Protein AF-B8M890-F1 (afdb_monomer_lite)

InterPro domains:
  IPR007010 Poly(A) polymerase, RNA-binding domain [PF04926] (196-373)
  IPR007012 Poly(A) polymerase, central domain [PF04928] (134-179)
  IPR011068 Nucleotidyltransferase, class I-like, C-terminal [SSF55003] (195-365)
  IPR043519 Nucleotidyltransferase superfamily [G3DSA:3.30.460.10] (15-64)
  IPR043519 Nucleotidyltransferase superfamily [SSF81301] (6-125)
  IPR048840 Poly(A) polymerase, nucleotidyltransferase domain [PF20750] (63-129)

Radius of gyration: 32.46 Å; chains: 1; bounding box: 80×100×97 Å

Sequence (420 aa):
MAAQSTRQFGVTPPISTLQLIQRVVIEFVKTVGRRKGLSPAALEAAGGKIFTYGSYRLGVYGPVPDAFVPIIKLEFSGISLDLIFARLILPSIPLNLDLKNNGYLRGLDDKEVRSLNGTRVTDQILELVAQQKTFRLALRAIKLWAQRRAIYSNIVGFPGGVAWAMLVARVCQLGDIVEKIFAKQLTWNDLFTRHTFFSRDYKYYLQITASSKTKEADSVWSGLVESKLRHLVGVERIHVVKDDAEAEQVKNGSTKYQAQGTKTETTDETKDPAHTAAAETGAEDAQVPDPATNGAVDSRTIYTTTYYIGLELEPLEPGASRSLDIPTDADVFESTCTSWRGFQEGINDLSITHVRSFDLPDDAFEPGETRPVRPKKKVAKPATAAAPQKRSIDAVDGTMHPEAKRQVSSNGFTHAATPA

Organism: Talaromyces stipitatus (strain ATCC 10500 / CBS 375.48 / QM 6759 / NRRL 1006) (NCBI:txid441959)

Secondary structure (DSSP, 8-state):
--------------HHHHHHHHHHHHHHHHHHHHHTT--HHHHHH-B------HHHHTT--------SS-EEEEEETTEEEEEE----S-S-B-TT--S--GGGGTT--HHHHHHHHHHHHHHHHHHS-S-HHHHHHHHHHHHHHHHHTT---GGGTS--HHHHHHHHHHHHHHHHHHHHHHTTSS-HHHHTPPP-IIIII-SEEEEEEEEESSHHHHHHHHHHHHHHHTSPPPEEEEEE-SSHHHHHHHHTT--TTBPTTPPPEEHHHH--HHHHHHHHHTTSSPPPPPGGGSS---TTEEEEEEEEEEE----SSTT-------HHHHHHHHHHHHTSTT--BTTEEEEEEEEEGGGS-GGGS-TTPPPPPPPPP--PPPPPPPP-PPP-----------------------------

Structure (mmCIF, N/CA/C/O backbone):
data_AF-B8M890-F1
#
_entry.id   AF-B8M890-F1
#
loop_
_atom_site.group_PDB
_atom_site.id
_atom_site.type_symbol
_atom_site.label_atom_id
_atom_site.label_alt_id
_atom_site.label_comp_id
_atom_site.label_asym_id
_atom_site.label_entity_id
_atom_site.label_seq_id
_atom_site.pdbx_PDB_ins_code
_atom_site.Cartn_x
_atom_site.Cartn_y
_atom_site.Cartn_z
_atom_site.occupancy
_atom_site.B_iso_or_equiv
_atom_site.auth_seq_id
_atom_site.auth_comp_id
_atom_site.auth_asym_id
_atom_site.auth_atom_id
_atom_site.pdbx_PDB_model_num
ATOM 1 N N . MET A 1 1 ? 6.159 23.944 -54.319 1.00 32.81 1 MET A N 1
ATOM 2 C CA . MET A 1 1 ? 5.209 22.892 -53.899 1.00 32.81 1 MET A CA 1
ATOM 3 C C . MET A 1 1 ? 5.884 22.048 -52.832 1.00 32.81 1 MET A C 1
ATOM 5 O O . MET A 1 1 ? 6.702 21.203 -53.164 1.00 32.81 1 MET A O 1
ATOM 9 N N . ALA A 1 2 ? 5.639 22.355 -51.558 1.00 28.41 2 ALA A N 1
ATOM 10 C CA . ALA A 1 2 ? 6.165 21.583 -50.438 1.00 28.41 2 ALA A CA 1
ATOM 11 C C . ALA A 1 2 ? 5.186 20.442 -50.136 1.00 28.41 2 ALA A C 1
ATOM 13 O O . ALA A 1 2 ? 4.022 20.698 -49.829 1.00 28.41 2 ALA A O 1
ATOM 14 N N . ALA A 1 3 ? 5.642 19.198 -50.266 1.00 27.75 3 ALA A N 1
ATOM 15 C CA . ALA A 1 3 ? 4.874 18.029 -49.867 1.00 27.75 3 ALA A CA 1
ATOM 16 C C . ALA A 1 3 ? 4.739 18.024 -48.336 1.00 27.75 3 ALA A C 1
ATOM 18 O O . ALA A 1 3 ? 5.725 17.892 -47.611 1.00 27.75 3 ALA A O 1
ATOM 19 N N . GLN A 1 4 ? 3.513 18.204 -47.845 1.00 29.44 4 GLN A N 1
ATOM 20 C CA . GLN A 1 4 ? 3.168 17.985 -46.445 1.00 29.44 4 GLN A CA 1
ATOM 21 C C . GLN A 1 4 ? 3.338 16.494 -46.132 1.00 29.44 4 GLN A C 1
ATOM 23 O O . GLN A 1 4 ? 2.520 15.667 -46.528 1.00 29.44 4 GLN A O 1
ATOM 28 N N . SER A 1 5 ? 4.417 16.155 -45.425 1.00 28.02 5 SER A N 1
ATOM 29 C CA . SER A 1 5 ? 4.601 14.836 -44.821 1.00 28.02 5 SER A CA 1
ATOM 30 C C . SER A 1 5 ? 3.532 14.641 -43.747 1.00 28.02 5 SER A C 1
ATOM 32 O O . SER A 1 5 ? 3.533 15.301 -42.704 1.00 28.02 5 SER A O 1
ATOM 34 N N . THR A 1 6 ? 2.564 13.778 -44.040 1.00 31.77 6 THR A N 1
ATOM 35 C CA . THR A 1 6 ? 1.495 13.390 -43.125 1.00 31.77 6 THR A CA 1
ATOM 36 C C . THR A 1 6 ? 2.120 12.632 -41.953 1.00 31.77 6 THR A C 1
ATOM 38 O O . THR A 1 6 ? 2.561 11.494 -42.101 1.00 31.77 6 THR A O 1
ATOM 41 N N . ARG A 1 7 ? 2.195 13.266 -40.776 1.00 32.66 7 ARG A N 1
ATOM 42 C CA . ARG A 1 7 ? 2.678 12.630 -39.543 1.00 32.66 7 ARG A CA 1
ATOM 43 C C . ARG A 1 7 ? 1.732 11.485 -39.151 1.00 32.66 7 ARG A C 1
ATOM 45 O O . ARG A 1 7 ? 0.639 11.735 -38.646 1.00 32.66 7 ARG A O 1
ATOM 52 N N . GLN A 1 8 ? 2.143 10.234 -39.363 1.00 31.81 8 GLN A N 1
ATOM 53 C CA . GLN A 1 8 ? 1.473 9.065 -38.783 1.00 31.81 8 GLN A CA 1
ATOM 54 C C . GLN A 1 8 ? 1.840 8.951 -37.298 1.00 31.81 8 GLN A C 1
ATOM 56 O O . GLN A 1 8 ? 2.809 8.300 -36.921 1.00 31.81 8 GLN A O 1
ATOM 61 N N . PHE A 1 9 ? 1.057 9.600 -36.440 1.00 34.47 9 PHE A N 1
ATOM 62 C CA . PHE A 1 9 ? 1.105 9.381 -34.997 1.00 34.47 9 PHE A CA 1
ATOM 63 C C . PHE A 1 9 ? 0.244 8.167 -34.628 1.00 34.47 9 PHE A C 1
ATOM 65 O O . PHE A 1 9 ? -0.943 8.143 -34.947 1.00 34.47 9 PHE A O 1
ATOM 72 N N . GLY A 1 10 ? 0.819 7.177 -33.932 1.00 42.03 10 GLY A N 1
ATOM 73 C CA . GLY A 1 10 ? 0.055 6.060 -33.350 1.00 42.03 10 GLY A CA 1
ATOM 74 C C . GLY A 1 10 ? 0.575 4.642 -33.605 1.00 42.03 10 GLY A C 1
ATOM 75 O O . GLY A 1 10 ? -0.170 3.690 -33.386 1.00 42.03 10 GLY A O 1
ATOM 76 N N . VAL A 1 11 ? 1.819 4.459 -34.050 1.00 47.53 11 VAL A N 1
ATOM 77 C CA . VAL A 1 11 ? 2.371 3.119 -34.306 1.00 47.53 11 VAL A CA 1
ATOM 78 C C . VAL A 1 11 ? 3.007 2.559 -33.028 1.00 47.53 11 VAL A C 1
ATOM 80 O O . VAL A 1 11 ? 3.835 3.217 -32.400 1.00 47.53 11 VAL A O 1
ATOM 83 N N . THR A 1 12 ? 2.623 1.341 -32.630 1.00 50.75 12 THR A N 1
ATOM 84 C CA . THR A 1 12 ? 3.349 0.531 -31.632 1.00 50.75 12 THR A CA 1
ATOM 85 C C . THR A 1 12 ? 4.851 0.579 -31.945 1.00 50.75 12 THR A C 1
ATOM 87 O O . THR A 1 12 ? 5.192 0.322 -33.100 1.00 50.75 12 THR A O 1
ATOM 90 N N . PRO A 1 13 ? 5.761 0.841 -30.984 1.00 55.88 13 PRO A N 1
ATOM 91 C CA . PRO A 1 13 ? 7.183 0.670 -31.221 1.00 55.88 13 PRO A CA 1
ATOM 92 C C . PRO A 1 13 ? 7.396 -0.743 -31.760 1.00 55.88 13 PRO A C 1
ATOM 94 O O . PRO A 1 13 ? 6.976 -1.702 -31.096 1.00 55.88 13 PRO A O 1
ATOM 97 N N . PRO A 1 14 ? 7.966 -0.900 -32.964 1.00 63.16 14 PRO A N 1
ATOM 98 C CA . PRO A 1 14 ? 8.241 -2.222 -33.479 1.00 63.16 14 PRO A CA 1
ATOM 99 C C . PRO A 1 14 ? 9.200 -2.918 -32.509 1.00 63.16 14 PRO A C 1
ATOM 101 O O . PRO A 1 14 ? 10.034 -2.275 -31.868 1.00 63.16 14 PRO A O 1
ATOM 104 N N . ILE A 1 15 ? 9.073 -4.240 -32.381 1.00 64.44 15 ILE A N 1
ATOM 105 C CA . ILE A 1 15 ? 9.916 -5.066 -31.496 1.00 64.44 15 ILE A CA 1
ATOM 106 C C . ILE A 1 15 ? 11.411 -4.745 -31.702 1.00 64.44 15 ILE A C 1
ATOM 108 O O . ILE A 1 15 ? 12.184 -4.729 -30.744 1.00 64.44 15 ILE A O 1
ATOM 112 N N . SER A 1 16 ? 11.794 -4.381 -32.930 1.00 75.25 16 SER A N 1
ATOM 113 C CA . SER A 1 16 ? 13.135 -3.931 -33.306 1.00 75.25 16 SER A CA 1
ATOM 114 C C . SER A 1 16 ? 13.633 -2.699 -32.535 1.00 75.25 16 SER A C 1
ATOM 116 O O . SER A 1 16 ? 14.810 -2.651 -32.177 1.00 75.25 16 SER A O 1
ATOM 118 N N . THR A 1 17 ? 12.768 -1.729 -32.225 1.00 77.69 17 THR A N 1
ATOM 119 C CA . THR A 1 17 ? 13.128 -0.521 -31.465 1.00 77.69 17 THR A CA 1
ATOM 120 C C . THR A 1 17 ? 13.475 -0.865 -30.020 1.00 77.69 17 THR A C 1
ATOM 122 O O . THR A 1 17 ? 14.528 -0.464 -29.530 1.00 77.69 17 THR A O 1
ATOM 125 N N . LEU A 1 18 ? 12.646 -1.668 -29.344 1.00 81.62 18 LEU A N 1
ATOM 126 C CA . LEU A 1 18 ? 12.923 -2.094 -27.966 1.00 81.62 18 LEU A CA 1
ATOM 127 C C . LEU A 1 18 ? 14.171 -2.980 -27.882 1.00 81.62 18 LEU A C 1
ATOM 129 O O . LEU A 1 18 ? 14.983 -2.815 -26.975 1.00 81.62 18 LEU A O 1
ATOM 133 N N . GLN A 1 19 ? 14.375 -3.871 -28.855 1.00 85.19 19 GLN A N 1
ATOM 134 C CA . GLN A 1 19 ? 15.592 -4.683 -28.949 1.00 85.19 19 GLN A CA 1
ATOM 135 C C . GLN A 1 19 ? 16.851 -3.831 -29.143 1.00 85.19 19 GLN A C 1
ATOM 137 O O . GLN A 1 19 ? 17.916 -4.157 -28.615 1.00 85.19 19 GLN A O 1
ATOM 142 N N . LEU A 1 20 ? 16.764 -2.741 -29.907 1.00 87.44 20 LEU A N 1
ATOM 143 C CA . LEU A 1 20 ? 17.882 -1.819 -30.070 1.00 87.44 20 LEU A CA 1
ATOM 144 C C . LEU A 1 20 ? 18.176 -1.061 -28.773 1.00 87.44 20 LEU A C 1
ATOM 146 O O . LEU A 1 20 ? 19.328 -1.031 -28.352 1.00 87.44 20 LEU A O 1
ATOM 150 N N . ILE A 1 21 ? 17.153 -0.527 -28.102 1.00 87.19 21 ILE A N 1
ATOM 151 C CA . ILE A 1 21 ? 17.324 0.175 -26.821 1.00 87.19 21 ILE A CA 1
ATOM 152 C C . ILE A 1 21 ? 17.915 -0.768 -25.767 1.00 87.19 21 ILE A C 1
ATOM 154 O O . ILE A 1 21 ? 18.843 -0.389 -25.060 1.00 87.19 21 ILE A O 1
ATOM 158 N N . GLN A 1 22 ? 17.461 -2.022 -25.705 1.00 91.31 22 GLN A N 1
ATOM 159 C CA . GLN A 1 22 ? 18.028 -3.033 -24.810 1.00 91.31 22 GLN A CA 1
ATOM 160 C C . GLN A 1 22 ? 19.529 -3.257 -25.062 1.00 91.31 22 GLN A C 1
ATOM 162 O O . GLN A 1 22 ? 20.299 -3.369 -24.108 1.00 91.31 22 GLN A O 1
ATOM 167 N N . ARG A 1 23 ? 19.969 -3.284 -26.327 1.00 89.94 23 ARG A N 1
ATOM 168 C CA . ARG A 1 23 ? 21.401 -3.371 -26.671 1.00 89.94 23 ARG A CA 1
ATOM 169 C C . ARG A 1 23 ? 22.168 -2.121 -26.243 1.00 89.94 23 ARG A C 1
ATOM 171 O O . ARG A 1 23 ? 23.240 -2.244 -25.662 1.00 89.94 23 ARG A O 1
ATOM 178 N N . VAL A 1 24 ? 21.599 -0.937 -26.474 1.00 90.75 24 VAL A N 1
ATOM 179 C CA . VAL A 1 24 ? 22.189 0.341 -26.044 1.00 90.75 24 VAL A CA 1
ATOM 180 C C . VAL A 1 24 ? 22.359 0.388 -24.525 1.00 90.75 24 VAL A C 1
ATOM 182 O O . VAL A 1 24 ? 23.398 0.830 -24.049 1.00 90.75 24 VAL A O 1
ATOM 185 N N . VAL A 1 25 ? 21.388 -0.113 -23.757 1.00 90.81 25 VAL A N 1
ATOM 186 C CA . VAL A 1 25 ? 21.470 -0.168 -22.289 1.00 90.81 25 VAL A CA 1
ATOM 187 C C . VAL A 1 25 ? 22.591 -1.092 -21.815 1.00 90.81 25 VAL A C 1
ATOM 189 O O . VAL A 1 25 ? 23.349 -0.707 -20.927 1.00 90.81 25 VAL A O 1
ATOM 192 N N . ILE A 1 26 ? 22.749 -2.271 -22.421 1.00 91.81 26 ILE A N 1
ATOM 193 C CA . ILE A 1 26 ? 23.853 -3.185 -22.082 1.00 91.81 26 ILE A CA 1
ATOM 194 C C . ILE A 1 26 ? 25.205 -2.523 -22.382 1.00 91.81 26 ILE A C 1
ATOM 196 O O . ILE A 1 26 ? 26.097 -2.517 -21.533 1.00 91.81 26 ILE A O 1
ATOM 200 N N . GLU A 1 27 ? 25.355 -1.899 -23.554 1.00 92.81 27 GLU A N 1
ATOM 201 C CA . GLU A 1 27 ? 26.593 -1.190 -23.904 1.00 92.81 27 GLU A CA 1
ATOM 202 C C . GLU A 1 27 ? 26.856 0.034 -23.024 1.00 92.81 27 GLU A C 1
ATOM 204 O O . GLU A 1 27 ? 28.009 0.329 -22.699 1.00 92.81 27 GLU A O 1
ATOM 209 N N . PHE A 1 28 ? 25.808 0.729 -22.582 1.00 91.44 28 PHE A N 1
ATOM 210 C CA . PHE A 1 28 ? 25.916 1.802 -21.600 1.00 91.44 28 PHE A CA 1
ATOM 211 C C . PHE A 1 28 ? 26.490 1.280 -20.276 1.00 91.44 28 PHE A C 1
ATOM 213 O O . PHE A 1 28 ? 27.480 1.832 -19.790 1.00 91.44 28 PHE A O 1
ATOM 220 N N . VAL A 1 29 ? 25.942 0.185 -19.733 1.00 92.00 29 VAL A N 1
ATOM 221 C CA . VAL A 1 29 ? 26.437 -0.443 -18.495 1.00 92.00 29 VAL A CA 1
ATOM 222 C C . VAL A 1 29 ? 27.898 -0.869 -18.652 1.00 92.00 29 VAL A C 1
ATOM 224 O O . VAL A 1 29 ? 28.730 -0.517 -17.813 1.00 92.00 29 VAL A O 1
ATOM 227 N N . LYS A 1 30 ? 28.247 -1.538 -19.761 1.00 92.31 30 LYS A N 1
ATOM 228 C CA . LYS A 1 30 ? 29.634 -1.928 -20.063 1.00 92.31 30 LYS A CA 1
ATOM 229 C C . LYS A 1 30 ? 30.563 -0.716 -20.160 1.00 92.31 30 LYS A C 1
ATOM 231 O O . LYS A 1 30 ? 31.662 -0.729 -19.613 1.00 92.31 30 LYS A O 1
ATOM 236 N N . THR A 1 31 ? 30.134 0.356 -20.819 1.00 93.69 31 THR A N 1
ATOM 237 C CA . THR A 1 31 ? 30.939 1.575 -20.990 1.00 93.69 31 THR A CA 1
ATOM 238 C C . THR A 1 31 ? 31.198 2.279 -19.660 1.00 93.69 31 THR A C 1
ATOM 240 O O . THR A 1 31 ? 32.336 2.663 -19.382 1.00 93.69 31 THR A O 1
ATOM 243 N N . VAL A 1 32 ? 30.175 2.415 -18.812 1.00 92.06 32 VAL A N 1
ATOM 244 C CA . VAL A 1 32 ? 30.334 2.961 -17.455 1.00 92.06 32 VAL A CA 1
ATOM 245 C C . VAL A 1 32 ? 31.236 2.057 -16.619 1.00 92.06 32 VAL A C 1
ATOM 247 O O . VAL A 1 32 ? 32.115 2.556 -15.918 1.00 92.06 32 VAL A O 1
ATOM 250 N N . GLY A 1 33 ? 31.075 0.736 -16.727 1.00 91.00 33 GLY A N 1
ATOM 251 C CA . GLY A 1 33 ? 31.899 -0.214 -15.992 1.00 91.00 33 GLY A CA 1
ATOM 252 C C . GLY A 1 33 ? 33.378 -0.153 -16.376 1.00 91.00 33 GLY A C 1
ATOM 253 O O . GLY A 1 33 ? 34.236 -0.143 -15.496 1.00 91.00 33 GLY A O 1
ATOM 254 N N . ARG A 1 34 ? 33.690 -0.009 -17.674 1.00 94.12 34 ARG A N 1
ATOM 255 C CA . ARG A 1 34 ? 35.070 0.195 -18.155 1.00 94.12 34 ARG A CA 1
ATOM 256 C C . ARG A 1 34 ? 35.691 1.444 -17.534 1.00 94.12 34 ARG A C 1
ATOM 258 O O . ARG A 1 34 ? 36.814 1.394 -17.050 1.00 94.12 34 ARG A O 1
ATOM 265 N N . ARG A 1 35 ? 34.943 2.554 -17.490 1.00 94.44 35 ARG A N 1
ATOM 266 C CA . ARG A 1 35 ? 35.404 3.815 -16.874 1.00 94.44 35 ARG A CA 1
ATOM 267 C C . ARG A 1 35 ? 35.642 3.693 -15.371 1.00 94.44 35 ARG A C 1
ATOM 269 O O . ARG A 1 35 ? 36.487 4.398 -14.837 1.00 94.44 35 ARG A O 1
ATOM 276 N N . LYS A 1 36 ? 34.908 2.805 -14.700 1.00 92.44 36 LYS A N 1
ATOM 277 C CA . LYS A 1 36 ? 35.080 2.492 -13.276 1.00 92.44 36 LYS A CA 1
ATOM 278 C C . LYS A 1 36 ? 36.149 1.422 -13.006 1.00 92.44 36 LYS A C 1
ATOM 280 O O . LYS A 1 36 ? 36.327 1.045 -11.855 1.00 92.44 36 LYS A O 1
ATOM 285 N N . GLY A 1 37 ? 36.844 0.932 -14.036 1.00 93.00 37 GLY A N 1
ATOM 286 C CA . GLY A 1 37 ? 37.922 -0.047 -13.887 1.00 93.00 37 GLY A CA 1
ATOM 287 C C . GLY A 1 37 ? 37.455 -1.472 -13.572 1.00 93.00 37 GLY A C 1
ATOM 288 O O . GLY A 1 37 ? 38.222 -2.240 -12.998 1.00 93.00 37 GLY A O 1
ATOM 289 N N . LEU A 1 38 ? 36.214 -1.845 -13.916 1.00 91.69 38 LEU A N 1
ATOM 290 C CA . LEU A 1 38 ? 35.752 -3.226 -13.735 1.00 91.69 38 LEU A CA 1
ATOM 291 C C . LEU A 1 38 ? 36.510 -4.201 -14.650 1.00 91.69 38 LEU A C 1
ATOM 293 O O . LEU A 1 38 ? 36.873 -3.869 -15.780 1.00 91.69 38 LEU A O 1
ATOM 297 N N . SER A 1 39 ? 36.710 -5.429 -14.162 1.00 93.62 39 SER A N 1
ATOM 298 C CA . SER A 1 39 ? 37.377 -6.492 -14.917 1.00 93.62 39 SER A CA 1
ATOM 299 C C . SER A 1 39 ? 36.552 -6.930 -16.139 1.00 93.62 39 SER A C 1
ATOM 301 O O . SER A 1 39 ? 35.323 -6.825 -16.118 1.00 93.62 39 SER A O 1
ATOM 303 N N . PRO A 1 40 ? 37.181 -7.495 -17.189 1.00 92.12 40 PRO A N 1
ATOM 304 C CA . PRO A 1 40 ? 36.459 -8.012 -18.355 1.00 92.12 40 PRO A CA 1
ATOM 305 C C . PRO A 1 40 ? 35.357 -9.017 -17.995 1.00 92.12 40 PRO A C 1
ATOM 307 O O . PRO A 1 40 ? 34.254 -8.935 -18.526 1.00 92.12 40 PRO A O 1
ATOM 310 N N . ALA A 1 41 ? 35.615 -9.908 -17.032 1.00 91.12 41 ALA A N 1
ATOM 311 C CA . ALA A 1 41 ? 34.621 -10.867 -16.552 1.00 91.12 41 ALA A CA 1
ATOM 312 C C . ALA A 1 41 ? 33.415 -10.175 -15.894 1.00 91.12 41 ALA A C 1
ATOM 314 O O . ALA A 1 41 ? 32.271 -10.541 -16.157 1.00 91.12 41 ALA A O 1
ATOM 315 N N . ALA A 1 42 ? 33.656 -9.138 -15.085 1.00 88.00 42 ALA A N 1
ATOM 316 C CA . ALA A 1 42 ? 32.583 -8.368 -14.465 1.00 88.00 42 ALA A CA 1
ATOM 317 C C . ALA A 1 42 ? 31.780 -7.559 -15.497 1.00 88.00 42 ALA A C 1
ATOM 319 O O . ALA A 1 42 ? 30.572 -7.423 -15.350 1.00 88.00 42 ALA A O 1
ATOM 320 N N . LEU A 1 43 ? 32.417 -7.062 -16.563 1.00 90.19 43 LEU A N 1
ATOM 321 C CA . LEU A 1 43 ? 31.736 -6.353 -17.653 1.00 90.19 43 LEU A CA 1
ATOM 322 C C . LEU A 1 43 ? 30.819 -7.263 -18.471 1.00 90.19 43 LEU A C 1
ATOM 324 O O . LEU A 1 43 ? 29.723 -6.845 -18.841 1.00 90.19 43 LEU A O 1
ATOM 328 N N . GLU A 1 44 ? 31.244 -8.497 -18.737 1.00 88.50 44 GLU A N 1
ATOM 329 C CA . GLU A 1 44 ? 30.393 -9.483 -19.408 1.00 88.50 44 GLU A CA 1
ATOM 330 C C . GLU A 1 44 ? 29.233 -9.941 -18.516 1.00 88.50 44 GLU A C 1
ATOM 332 O O . GLU A 1 44 ? 28.130 -10.164 -19.012 1.00 88.50 44 GLU A O 1
ATOM 337 N N . ALA A 1 45 ? 29.441 -9.995 -17.197 1.00 87.38 45 ALA A N 1
ATOM 338 C CA . ALA A 1 45 ? 28.403 -10.362 -16.237 1.00 87.38 45 ALA A CA 1
ATOM 339 C C . ALA A 1 45 ? 27.455 -9.207 -15.851 1.00 87.38 45 ALA A C 1
ATOM 341 O O . ALA A 1 45 ? 26.342 -9.475 -15.412 1.00 87.38 45 ALA A O 1
ATOM 342 N N . ALA A 1 46 ? 27.855 -7.937 -15.999 1.00 85.88 46 ALA A N 1
ATOM 343 C CA . ALA A 1 46 ? 27.120 -6.779 -15.469 1.00 85.88 46 ALA A CA 1
ATOM 344 C C . ALA A 1 46 ? 25.667 -6.682 -15.976 1.00 85.88 46 ALA A C 1
ATOM 346 O O . ALA A 1 46 ? 24.767 -6.298 -15.223 1.00 85.88 46 ALA A O 1
ATOM 347 N N . GLY A 1 47 ? 25.435 -7.069 -17.236 1.00 90.56 47 GLY A N 1
ATOM 348 C CA . GLY A 1 47 ? 24.107 -7.158 -17.837 1.00 90.56 47 GLY A CA 1
ATOM 349 C C . GLY A 1 47 ? 23.419 -5.803 -18.026 1.00 90.56 47 GLY A C 1
ATOM 350 O O . GLY A 1 47 ? 24.027 -4.836 -18.482 1.00 90.56 47 GLY A O 1
ATOM 351 N N . GLY A 1 48 ? 22.122 -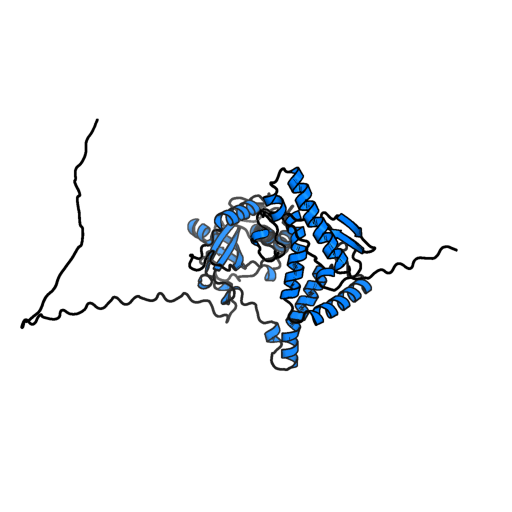5.755 -17.722 1.00 89.12 48 GLY A N 1
ATOM 352 C CA . GLY A 1 48 ? 21.266 -4.578 -17.895 1.00 89.12 48 GLY A CA 1
ATOM 353 C C . GLY A 1 48 ? 19.959 -4.928 -18.597 1.00 89.12 48 GLY A C 1
ATOM 354 O O . GLY A 1 48 ? 19.933 -5.743 -19.521 1.00 89.12 48 GLY A O 1
ATOM 355 N N . LYS A 1 49 ? 18.852 -4.318 -18.171 1.00 91.44 49 LYS A N 1
ATOM 356 C CA . LYS A 1 49 ? 17.517 -4.668 -18.663 1.00 91.44 49 LYS A CA 1
ATOM 357 C C . LYS A 1 49 ? 16.617 -3.449 -18.792 1.00 91.44 49 LYS A C 1
ATOM 359 O O . LYS A 1 49 ? 16.609 -2.593 -17.912 1.00 91.44 49 LYS A O 1
ATOM 364 N N . ILE A 1 50 ? 15.836 -3.410 -19.870 1.00 89.88 50 ILE A N 1
ATOM 365 C CA . ILE A 1 50 ? 14.733 -2.463 -20.019 1.00 89.88 50 ILE A CA 1
ATOM 366 C C . ILE A 1 50 ? 13.432 -3.088 -19.536 1.00 89.88 50 ILE A C 1
ATOM 368 O O . ILE A 1 50 ? 13.118 -4.243 -19.830 1.00 89.88 50 ILE A O 1
ATOM 372 N N . PHE A 1 51 ? 12.651 -2.285 -18.829 1.00 86.12 51 PHE A N 1
ATOM 373 C CA . PHE A 1 51 ? 11.276 -2.598 -18.487 1.00 86.12 51 PHE A CA 1
ATOM 374 C C . PHE A 1 51 ? 10.372 -1.555 -19.123 1.00 86.12 51 PHE A C 1
ATOM 376 O O . PHE A 1 51 ? 10.727 -0.383 -19.233 1.00 86.12 51 PHE A O 1
ATOM 383 N N . THR A 1 52 ? 9.202 -1.997 -19.566 1.00 84.31 52 THR A N 1
ATOM 384 C CA 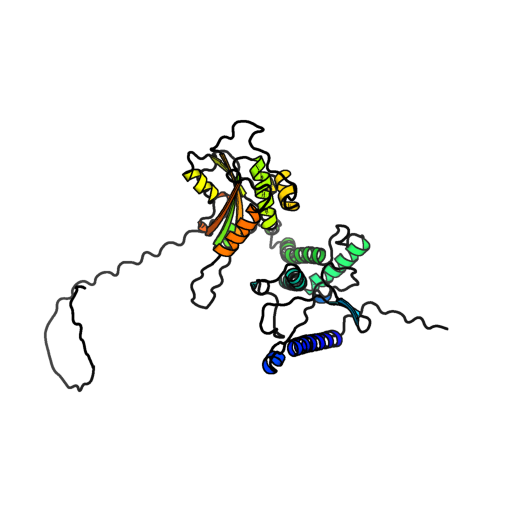. THR A 1 52 ? 8.155 -1.089 -20.025 1.00 84.31 52 THR A CA 1
ATOM 385 C C . THR A 1 52 ? 7.057 -1.053 -18.983 1.00 84.31 52 THR A C 1
ATOM 387 O O . THR A 1 52 ? 6.786 -2.059 -18.332 1.00 84.31 52 THR A O 1
ATOM 390 N N . TYR A 1 53 ? 6.408 0.095 -18.838 1.00 79.69 53 TYR A N 1
ATOM 391 C CA . TYR A 1 53 ? 5.359 0.295 -17.848 1.00 79.69 53 TYR A CA 1
ATOM 392 C C . TYR A 1 53 ? 4.208 1.125 -18.418 1.00 79.69 53 TYR A C 1
ATOM 394 O O . TYR A 1 53 ? 4.224 1.536 -19.584 1.00 79.69 53 TYR A O 1
ATOM 402 N N . GLY A 1 54 ? 3.171 1.330 -17.605 1.00 75.88 54 GLY A N 1
ATOM 403 C CA . GLY A 1 54 ? 2.062 2.212 -17.937 1.00 75.88 54 GLY A CA 1
ATOM 404 C C . GLY A 1 54 ? 1.275 1.751 -19.164 1.00 75.88 54 GLY A C 1
ATOM 405 O O . GLY A 1 54 ? 1.107 0.559 -19.418 1.00 75.88 54 GLY A O 1
ATOM 406 N N . SER A 1 55 ? 0.761 2.708 -19.938 1.00 67.69 55 SER A N 1
ATOM 407 C CA . SER A 1 55 ? -0.170 2.451 -21.045 1.00 67.69 55 SER A CA 1
ATOM 408 C C . SER A 1 55 ? 0.393 1.519 -22.120 1.00 67.69 55 SER A C 1
ATOM 410 O O . SER A 1 55 ? -0.359 0.720 -22.677 1.00 67.69 55 SER A O 1
ATOM 412 N N . TYR A 1 56 ? 1.700 1.588 -22.386 1.00 75.25 56 TYR A N 1
ATOM 413 C CA . TYR A 1 56 ? 2.362 0.718 -23.349 1.00 75.25 56 TYR A CA 1
ATOM 414 C C . TYR A 1 56 ? 2.387 -0.735 -22.866 1.00 75.25 56 TYR A C 1
ATOM 416 O O . TYR A 1 56 ? 1.904 -1.623 -23.567 1.00 75.25 56 TYR A O 1
ATOM 424 N N . ARG A 1 57 ? 2.850 -0.965 -21.633 1.00 77.06 57 ARG A N 1
ATOM 425 C CA . ARG A 1 57 ? 2.898 -2.298 -21.014 1.00 77.06 57 ARG A CA 1
ATOM 426 C C . ARG A 1 57 ? 1.508 -2.896 -20.792 1.00 77.06 57 ARG A C 1
ATOM 428 O O . ARG A 1 57 ? 1.308 -4.085 -21.015 1.00 77.06 57 ARG A O 1
ATOM 435 N N . LEU A 1 58 ? 0.529 -2.065 -20.438 1.00 70.12 58 LEU A N 1
ATOM 436 C CA . LEU A 1 58 ? -0.877 -2.464 -20.349 1.00 70.12 58 LEU A CA 1
ATOM 437 C C . LEU A 1 58 ? -1.490 -2.775 -21.729 1.00 70.12 58 LEU A C 1
ATOM 439 O O . LEU A 1 58 ? -2.542 -3.404 -21.800 1.00 70.12 58 LEU A O 1
ATOM 443 N N . GLY A 1 59 ? -0.863 -2.363 -22.837 1.00 70.31 59 GLY A N 1
ATOM 444 C CA . GLY A 1 59 ? -1.386 -2.550 -24.193 1.00 70.31 59 GLY A CA 1
ATOM 445 C C . GLY A 1 59 ? -2.522 -1.583 -24.560 1.00 70.31 59 GLY A C 1
ATOM 446 O O . GLY A 1 59 ? -3.330 -1.879 -25.441 1.00 70.31 59 GLY A O 1
ATOM 447 N N . VAL A 1 60 ? -2.611 -0.430 -23.892 1.00 59.19 60 VAL A N 1
ATOM 448 C CA . VAL A 1 60 ? -3.668 0.594 -24.034 1.00 59.19 60 VAL A CA 1
ATOM 449 C C . VAL A 1 60 ? -3.083 1.990 -24.311 1.00 59.19 60 VAL A C 1
ATOM 451 O O . VAL A 1 60 ? -3.407 2.987 -23.651 1.00 59.19 60 VAL A O 1
ATOM 454 N N . TYR A 1 61 ? -2.154 2.045 -25.265 1.00 63.66 61 TYR A N 1
ATOM 455 C CA . TYR A 1 61 ? -1.371 3.237 -25.581 1.00 63.66 61 TYR A CA 1
ATOM 456 C C . TYR A 1 61 ? -2.163 4.306 -26.357 1.00 63.66 61 TYR A C 1
ATOM 458 O O . TYR A 1 61 ? -3.083 4.015 -27.115 1.00 63.66 61 TYR A O 1
ATOM 466 N N . GLY A 1 62 ? -1.769 5.554 -26.116 1.00 48.16 62 GLY A N 1
ATOM 467 C CA . GLY A 1 62 ? -2.234 6.811 -26.706 1.00 48.16 62 GLY A CA 1
ATOM 468 C C . GLY A 1 62 ? -1.305 7.929 -26.196 1.00 48.16 62 GLY A C 1
ATOM 469 O O . GLY A 1 62 ? -0.621 7.691 -25.197 1.00 48.16 62 GLY A O 1
ATOM 470 N N . PRO A 1 63 ? -1.211 9.096 -26.858 1.00 36.38 63 PRO A N 1
ATOM 471 C CA . PRO A 1 63 ? -0.288 10.161 -26.460 1.00 36.38 63 PRO A CA 1
ATOM 472 C C . PRO A 1 63 ? -0.601 10.645 -25.039 1.00 36.38 63 PRO A C 1
ATOM 474 O O . PRO A 1 63 ? -1.757 10.912 -24.710 1.00 36.38 63 PRO A O 1
ATOM 477 N N . VAL A 1 64 ? 0.421 10.722 -24.185 1.00 41.09 64 VAL A N 1
ATOM 478 C CA . VAL A 1 64 ? 0.302 11.214 -22.806 1.00 41.09 64 VAL A CA 1
ATOM 479 C C . VAL A 1 64 ? 1.421 12.225 -22.566 1.00 41.09 64 VAL A C 1
ATOM 481 O O . VAL A 1 64 ? 2.585 11.837 -22.628 1.00 41.09 64 VAL A O 1
ATOM 484 N N . PRO A 1 65 ? 1.093 13.500 -22.312 1.00 42.06 65 PRO A N 1
ATOM 485 C CA . PRO A 1 65 ? 2.056 14.475 -21.830 1.00 42.06 65 PRO A CA 1
ATOM 486 C C . PRO A 1 65 ? 2.280 14.324 -20.321 1.00 42.06 65 PRO A C 1
ATOM 488 O O . PRO A 1 65 ? 1.331 14.160 -19.556 1.00 42.06 65 PRO A O 1
ATOM 491 N N . ASP A 1 66 ? 3.551 14.458 -19.953 1.00 48.28 66 ASP A N 1
ATOM 492 C CA . ASP A 1 66 ? 4.084 14.839 -18.641 1.00 48.28 66 ASP A CA 1
ATOM 493 C C . ASP A 1 66 ? 4.154 13.789 -17.522 1.00 48.28 66 ASP A C 1
ATOM 495 O O . ASP A 1 66 ? 3.189 13.124 -17.149 1.00 48.28 66 ASP A O 1
ATOM 499 N N . ALA A 1 67 ? 5.357 13.683 -16.947 1.00 46.12 67 ALA A N 1
ATOM 500 C CA . ALA A 1 67 ? 5.676 12.861 -15.790 1.00 46.12 67 ALA A CA 1
ATOM 501 C C . ALA A 1 67 ? 6.769 13.536 -14.931 1.00 46.12 67 ALA A C 1
ATOM 503 O O . ALA A 1 67 ? 7.553 14.348 -15.417 1.00 46.12 67 ALA A O 1
ATOM 504 N N . PHE A 1 68 ? 6.774 13.209 -13.636 1.00 43.38 68 PHE A N 1
ATOM 505 C CA . PHE A 1 68 ? 7.468 13.922 -12.546 1.00 43.38 68 PHE A CA 1
ATOM 506 C C . PHE A 1 68 ? 8.783 13.240 -12.086 1.00 43.38 68 PHE A C 1
ATOM 508 O O . PHE A 1 68 ? 9.352 13.569 -11.050 1.00 43.38 68 PHE A O 1
ATOM 515 N N . VAL A 1 69 ? 9.256 12.238 -12.829 1.00 50.16 69 VAL A N 1
ATOM 516 C CA . VAL A 1 69 ? 10.452 11.424 -12.520 1.00 50.16 69 VAL A CA 1
ATOM 517 C C . VAL A 1 69 ? 11.650 11.978 -13.317 1.00 50.16 69 VAL A C 1
ATOM 519 O O . VAL A 1 69 ? 11.416 12.676 -14.304 1.00 50.16 69 VAL A O 1
ATOM 522 N N . PRO A 1 70 ? 12.930 11.721 -12.963 1.00 51.97 70 PRO A N 1
ATOM 523 C CA . PRO A 1 70 ? 14.041 12.010 -13.868 1.00 51.97 70 PRO A CA 1
ATOM 524 C C . PRO A 1 70 ? 13.829 11.271 -15.193 1.00 51.97 70 PRO A C 1
ATOM 526 O O . PRO A 1 70 ? 13.968 10.050 -15.262 1.00 51.97 70 PRO A O 1
ATOM 529 N N . ILE A 1 71 ? 13.420 12.012 -16.221 1.00 67.38 71 ILE A N 1
ATOM 530 C CA . ILE A 1 71 ? 13.006 11.464 -17.510 1.00 67.38 71 ILE A CA 1
ATOM 531 C C . ILE A 1 71 ? 13.918 12.026 -18.584 1.00 67.38 71 ILE A C 1
ATOM 533 O O . ILE A 1 71 ? 14.013 13.239 -18.771 1.00 67.38 71 ILE A O 1
ATOM 537 N N . ILE A 1 72 ? 14.542 11.130 -19.338 1.00 72.69 72 ILE A N 1
ATOM 538 C CA . ILE A 1 72 ? 15.098 11.478 -20.638 1.00 72.69 72 ILE A CA 1
ATOM 539 C C . ILE A 1 72 ? 13.960 11.312 -21.646 1.00 72.69 72 ILE A C 1
ATOM 541 O O . ILE A 1 72 ? 13.595 10.186 -21.985 1.00 72.69 72 ILE A O 1
ATOM 545 N N . LYS A 1 73 ? 13.385 12.435 -22.091 1.00 73.94 73 LYS A N 1
ATOM 546 C CA . LYS A 1 73 ? 12.424 12.467 -23.201 1.00 73.94 73 LYS A CA 1
ATOM 547 C C . LYS A 1 73 ? 13.210 12.479 -24.509 1.00 73.94 73 LYS A C 1
ATOM 549 O O . LYS A 1 73 ? 14.048 13.357 -24.707 1.00 73.94 73 LYS A O 1
ATOM 554 N N . LEU A 1 74 ? 12.960 11.527 -25.399 1.00 76.88 74 LEU A N 1
ATOM 555 C CA . LEU A 1 74 ? 13.611 11.477 -26.708 1.00 76.88 74 LEU A CA 1
ATOM 556 C C . LEU A 1 74 ? 12.652 10.981 -27.787 1.00 76.88 74 LEU A C 1
ATOM 558 O O . LEU A 1 74 ? 11.750 10.196 -27.517 1.00 76.88 74 LEU A O 1
ATOM 562 N N . GLU A 1 75 ? 12.859 11.422 -29.022 1.00 76.44 75 GLU A N 1
ATOM 563 C CA . GLU A 1 75 ? 12.147 10.893 -30.181 1.00 76.44 75 GLU A CA 1
ATOM 564 C C . GLU A 1 75 ? 13.083 9.960 -30.949 1.00 76.44 75 GLU A C 1
ATOM 566 O O . GLU A 1 75 ? 14.141 10.372 -31.422 1.00 76.44 75 GLU A O 1
ATOM 571 N N . PHE A 1 76 ? 12.714 8.685 -31.057 1.00 74.19 76 PHE A N 1
ATOM 572 C CA . PHE A 1 76 ? 13.502 7.687 -31.769 1.00 74.19 76 PHE A CA 1
ATOM 573 C C . PHE A 1 76 ? 12.656 7.020 -32.844 1.00 74.19 76 PHE A C 1
ATOM 575 O O . PHE A 1 76 ? 11.654 6.376 -32.543 1.00 74.19 76 PHE A O 1
ATOM 582 N N . SER A 1 77 ? 13.068 7.145 -34.108 1.00 75.88 77 SER A N 1
ATOM 583 C CA . SER A 1 77 ? 12.318 6.606 -35.255 1.00 75.88 77 SER A CA 1
ATOM 584 C C . SER A 1 77 ? 10.848 7.072 -35.294 1.00 75.88 77 SER A C 1
ATOM 586 O O . SER A 1 77 ? 9.956 6.283 -35.594 1.00 75.88 77 SER A O 1
ATOM 588 N N . GLY A 1 78 ? 10.587 8.339 -34.945 1.00 68.56 78 GLY A N 1
ATOM 589 C CA . GLY A 1 78 ? 9.235 8.917 -34.895 1.00 68.56 78 GLY A CA 1
ATOM 590 C C . GLY A 1 78 ? 8.408 8.532 -33.661 1.00 68.56 78 GLY A C 1
ATOM 591 O O . GLY A 1 78 ? 7.208 8.796 -33.618 1.00 68.56 78 GLY A O 1
ATOM 592 N N . ILE A 1 79 ? 9.021 7.882 -32.666 1.00 69.50 79 ILE A N 1
ATOM 593 C CA . ILE A 1 79 ? 8.362 7.435 -31.435 1.00 69.50 79 ILE A CA 1
ATOM 594 C C . ILE A 1 79 ? 8.896 8.255 -30.265 1.00 69.50 79 ILE A C 1
ATOM 596 O O . ILE A 1 79 ? 10.095 8.228 -29.988 1.00 69.50 79 ILE A O 1
ATOM 600 N N . SER A 1 80 ? 8.007 8.944 -29.553 1.00 72.88 80 SER A N 1
ATOM 601 C CA . SER A 1 80 ? 8.339 9.597 -28.285 1.00 72.88 80 SER A CA 1
ATOM 602 C C . SER A 1 80 ? 8.538 8.549 -27.191 1.00 72.88 80 SER A C 1
ATOM 604 O O . SER A 1 80 ? 7.655 7.729 -26.931 1.00 72.88 80 SER A O 1
ATOM 606 N N . LEU A 1 81 ? 9.709 8.570 -26.568 1.00 75.06 81 LEU A N 1
ATOM 607 C CA . LEU A 1 81 ? 10.125 7.666 -25.510 1.00 75.06 81 LEU A CA 1
ATOM 608 C C . LEU A 1 81 ? 10.502 8.475 -24.275 1.00 75.06 81 LEU A C 1
ATOM 610 O O . LEU A 1 81 ? 11.334 9.379 -24.345 1.00 75.06 81 LEU A O 1
ATOM 614 N N . ASP A 1 82 ? 9.936 8.068 -23.146 1.00 78.69 82 ASP A N 1
ATOM 615 C CA . ASP A 1 82 ? 10.270 8.592 -21.830 1.00 78.69 82 ASP A CA 1
ATOM 616 C C . ASP A 1 82 ? 11.081 7.522 -21.097 1.00 78.69 82 ASP A C 1
ATOM 618 O O . ASP A 1 82 ? 10.560 6.463 -20.737 1.00 78.69 82 ASP A O 1
ATOM 622 N N . LEU A 1 83 ? 12.380 7.767 -20.922 1.00 80.12 83 LEU A N 1
ATOM 623 C CA . LEU A 1 83 ? 13.274 6.849 -20.223 1.00 80.12 83 LEU A CA 1
ATOM 624 C C . LEU A 1 83 ? 13.481 7.301 -18.783 1.00 80.12 83 LEU A C 1
ATOM 626 O O . LEU A 1 83 ? 13.987 8.394 -18.533 1.00 80.12 83 LEU A O 1
ATOM 630 N N . ILE A 1 84 ? 13.143 6.412 -17.855 1.00 84.56 84 ILE A N 1
ATOM 631 C CA . ILE A 1 84 ? 13.452 6.530 -16.430 1.00 84.56 84 ILE A CA 1
ATOM 632 C C . ILE A 1 84 ? 14.571 5.558 -16.060 1.00 84.56 84 ILE A C 1
ATOM 634 O O . ILE A 1 84 ? 14.737 4.510 -16.688 1.00 84.56 84 ILE A O 1
ATOM 638 N N . PHE A 1 85 ? 15.336 5.904 -15.029 1.00 84.44 85 PHE A N 1
ATOM 639 C CA . PHE A 1 85 ? 16.439 5.089 -14.533 1.00 84.44 85 PHE A CA 1
ATOM 640 C C . PHE A 1 85 ? 16.202 4.684 -13.076 1.00 84.44 85 PHE A C 1
ATOM 642 O O . PHE A 1 85 ? 15.748 5.487 -12.259 1.00 84.44 85 PHE A O 1
ATOM 649 N N . ALA A 1 86 ? 16.535 3.433 -12.767 1.00 86.62 86 ALA A N 1
ATOM 650 C CA . ALA A 1 86 ? 16.637 2.910 -11.414 1.00 86.62 86 ALA A CA 1
ATOM 651 C C . ALA A 1 86 ? 17.850 1.981 -11.348 1.00 86.62 86 ALA A C 1
ATOM 653 O O . ALA A 1 86 ? 18.046 1.135 -12.224 1.00 86.62 86 ALA A O 1
ATOM 654 N N . ARG A 1 87 ? 18.658 2.134 -10.304 1.00 88.00 87 ARG A N 1
ATOM 655 C CA . ARG A 1 87 ? 19.761 1.228 -9.997 1.00 88.00 87 ARG A CA 1
ATOM 656 C C . ARG A 1 87 ? 19.283 0.245 -8.939 1.00 88.00 87 ARG A C 1
ATOM 658 O O . ARG A 1 87 ? 18.681 0.652 -7.959 1.00 88.00 87 ARG A O 1
ATOM 665 N N . LEU A 1 88 ? 19.586 -1.035 -9.125 1.00 87.69 88 LEU A N 1
ATOM 666 C CA . LEU A 1 88 ? 19.386 -2.047 -8.089 1.00 87.69 88 LEU A CA 1
ATOM 667 C C . LEU A 1 88 ? 20.698 -2.305 -7.355 1.00 87.69 88 LEU A C 1
ATOM 669 O O . LEU A 1 88 ? 21.777 -2.210 -7.946 1.00 87.69 88 LEU A O 1
ATOM 673 N N . ILE A 1 89 ? 20.608 -2.669 -6.078 1.00 86.38 89 ILE A N 1
ATOM 674 C CA . ILE A 1 89 ? 21.760 -3.092 -5.272 1.00 86.38 89 ILE A CA 1
ATOM 675 C C . ILE A 1 89 ? 22.052 -4.566 -5.577 1.00 86.38 89 ILE A C 1
ATOM 677 O O . ILE A 1 89 ? 21.847 -5.454 -4.757 1.00 86.38 89 ILE A O 1
ATOM 681 N N . LEU A 1 90 ? 22.480 -4.829 -6.812 1.00 87.00 90 LEU A N 1
ATOM 682 C CA . LEU A 1 90 ? 22.858 -6.149 -7.305 1.00 87.00 90 LEU A CA 1
ATOM 683 C C . LEU A 1 90 ? 24.199 -6.053 -8.046 1.00 87.00 90 LEU A C 1
ATOM 685 O O . LEU A 1 90 ? 24.438 -5.064 -8.742 1.00 87.00 90 LEU A O 1
ATOM 689 N N . PRO A 1 91 ? 25.069 -7.075 -7.947 1.00 84.19 91 PRO A N 1
ATOM 690 C CA . PRO A 1 91 ? 26.353 -7.085 -8.651 1.00 84.19 91 PRO A CA 1
ATOM 691 C C . PRO A 1 91 ? 26.195 -7.236 -10.173 1.00 84.19 91 PRO A C 1
ATOM 693 O O . PRO A 1 91 ? 27.085 -6.857 -10.929 1.00 84.19 91 PRO A O 1
ATOM 696 N N . SER A 1 92 ? 25.070 -7.792 -10.628 1.00 89.19 92 SER A N 1
ATOM 697 C CA . SER A 1 92 ? 24.713 -7.950 -12.039 1.00 89.19 92 SER A CA 1
ATOM 698 C C . SER A 1 92 ? 23.198 -7.893 -12.226 1.00 89.19 92 SER A C 1
ATOM 700 O O . SER A 1 92 ? 22.439 -8.212 -11.308 1.00 89.19 92 SER A O 1
ATOM 702 N N . ILE A 1 93 ? 22.755 -7.490 -13.420 1.00 92.31 93 ILE A N 1
ATOM 703 C CA . ILE A 1 93 ? 21.336 -7.406 -13.790 1.00 92.31 93 ILE A CA 1
ATOM 704 C C . ILE A 1 93 ? 21.033 -8.434 -14.887 1.00 92.31 93 ILE A C 1
ATOM 706 O O . ILE A 1 93 ? 21.320 -8.173 -16.063 1.00 92.31 93 ILE A O 1
ATOM 710 N N . PRO A 1 94 ? 20.445 -9.595 -14.547 1.00 88.19 94 PRO A N 1
ATOM 711 C CA . PRO A 1 94 ? 20.200 -10.644 -15.524 1.00 88.19 94 PRO A CA 1
ATOM 712 C C . PRO A 1 94 ? 18.977 -10.335 -16.404 1.00 88.19 94 PRO A C 1
ATOM 714 O O . PRO A 1 94 ? 18.026 -9.667 -15.993 1.00 88.19 94 PRO A O 1
ATOM 717 N N . LEU A 1 95 ? 18.963 -10.851 -17.638 1.00 84.31 95 LEU A N 1
ATOM 718 C CA . LEU A 1 95 ? 17.881 -10.590 -18.603 1.00 84.31 95 LEU A CA 1
ATOM 719 C C . LEU A 1 95 ? 16.530 -11.191 -18.184 1.00 84.31 95 LEU A C 1
ATOM 721 O O . LEU A 1 95 ? 15.478 -10.697 -18.594 1.00 84.31 95 LEU A O 1
ATOM 725 N N . ASN A 1 96 ? 16.533 -12.226 -17.347 1.00 87.56 96 ASN A N 1
ATOM 726 C CA . ASN A 1 96 ? 15.328 -12.841 -16.790 1.00 87.56 96 ASN A CA 1
ATOM 727 C C . ASN A 1 96 ? 14.859 -12.192 -15.476 1.00 87.56 96 ASN A C 1
ATOM 729 O O . ASN A 1 96 ? 13.859 -12.647 -14.938 1.00 87.56 96 ASN A O 1
ATOM 733 N N . LEU A 1 97 ? 15.520 -11.131 -14.989 1.00 88.88 97 LEU A N 1
ATOM 734 C CA . LEU A 1 97 ? 15.126 -10.431 -13.763 1.00 88.88 97 LEU A CA 1
ATOM 735 C C . LEU A 1 97 ? 13.652 -10.005 -13.823 1.00 88.88 97 LEU A C 1
ATOM 737 O O . LEU A 1 97 ? 13.257 -9.293 -14.753 1.00 88.88 97 LEU A O 1
ATOM 741 N N . ASP A 1 98 ? 12.858 -10.399 -12.836 1.00 87.50 98 ASP A N 1
ATOM 742 C CA . ASP A 1 98 ? 11.559 -9.790 -12.568 1.00 87.50 98 ASP A CA 1
ATOM 743 C C . ASP A 1 98 ? 11.692 -8.742 -11.459 1.00 87.50 98 ASP A C 1
ATOM 745 O O . ASP A 1 98 ? 12.663 -8.730 -10.707 1.00 87.50 98 ASP A O 1
ATOM 749 N N . LEU A 1 99 ? 10.739 -7.816 -11.388 1.00 88.88 99 LEU A N 1
ATOM 750 C CA . LEU A 1 99 ? 10.725 -6.781 -10.357 1.00 88.88 99 LEU A CA 1
ATOM 751 C C . LEU A 1 99 ? 9.707 -7.090 -9.261 1.00 88.88 99 LEU A C 1
ATOM 753 O O . LEU A 1 99 ? 9.315 -6.163 -8.564 1.00 88.88 99 LEU A O 1
ATOM 757 N N . LYS A 1 100 ? 9.239 -8.336 -9.103 1.00 83.88 100 LYS A N 1
ATOM 758 C CA . LYS A 1 100 ? 8.183 -8.668 -8.130 1.00 83.88 100 LYS A CA 1
ATOM 759 C C . LYS A 1 100 ? 8.709 -8.685 -6.705 1.00 83.88 100 LYS A C 1
ATOM 761 O O . LYS A 1 100 ? 8.039 -8.197 -5.798 1.00 83.88 100 LYS A O 1
ATOM 766 N N . ASN A 1 101 ? 9.925 -9.188 -6.521 1.00 83.81 101 ASN A N 1
ATOM 767 C CA . ASN A 1 101 ? 10.551 -9.304 -5.212 1.00 83.81 101 ASN A CA 1
ATOM 768 C C . ASN A 1 101 ? 10.728 -7.925 -4.542 1.00 83.81 101 ASN A C 1
ATOM 770 O O . ASN A 1 101 ? 11.432 -7.053 -5.053 1.00 83.81 101 ASN A O 1
ATOM 774 N N . ASN A 1 102 ? 10.101 -7.742 -3.375 1.00 82.69 102 ASN A N 1
ATOM 775 C CA . ASN A 1 102 ? 10.187 -6.510 -2.583 1.00 82.69 102 ASN A CA 1
ATOM 776 C C . ASN A 1 102 ? 11.598 -6.257 -2.029 1.00 82.69 102 ASN A C 1
ATOM 778 O O . ASN A 1 102 ? 11.947 -5.112 -1.757 1.00 82.69 102 ASN A O 1
ATOM 782 N N . GLY A 1 103 ? 12.431 -7.295 -1.910 1.00 81.69 103 GLY A N 1
ATOM 783 C CA . GLY A 1 103 ? 13.823 -7.179 -1.478 1.00 81.69 103 GLY A CA 1
ATOM 784 C C . GLY A 1 103 ? 14.658 -6.253 -2.366 1.00 81.69 103 GLY A C 1
ATOM 785 O O . GLY A 1 103 ? 15.586 -5.624 -1.870 1.00 81.69 103 GLY A O 1
ATOM 786 N N . TYR A 1 104 ? 14.287 -6.083 -3.642 1.00 86.81 104 TYR A N 1
ATOM 787 C CA . TYR A 1 104 ? 14.959 -5.147 -4.550 1.00 86.81 104 TYR A CA 1
ATOM 788 C C . TYR A 1 104 ? 14.737 -3.672 -4.206 1.00 86.81 104 TYR A C 1
ATOM 790 O O . TYR A 1 104 ? 15.463 -2.831 -4.724 1.00 86.81 104 TYR A O 1
ATOM 798 N N . LEU A 1 105 ? 13.759 -3.353 -3.352 1.00 84.75 105 LEU A N 1
ATOM 799 C CA . LEU A 1 105 ? 13.484 -1.985 -2.909 1.00 84.75 105 LEU A CA 1
ATOM 800 C C . LEU A 1 105 ? 14.350 -1.565 -1.712 1.00 84.75 105 LEU A C 1
ATOM 802 O O . LEU A 1 105 ? 14.414 -0.380 -1.395 1.00 84.75 105 LEU A O 1
ATOM 806 N N . ARG A 1 106 ? 15.012 -2.517 -1.039 1.00 82.44 106 ARG A N 1
ATOM 807 C CA . ARG A 1 106 ? 15.829 -2.226 0.144 1.00 82.44 106 ARG A CA 1
ATOM 808 C C . ARG A 1 106 ? 17.040 -1.375 -0.236 1.00 82.44 106 ARG A C 1
ATOM 810 O O . ARG A 1 106 ? 17.778 -1.717 -1.157 1.00 82.44 106 ARG A O 1
ATOM 817 N N . GLY A 1 107 ? 17.252 -0.288 0.505 1.00 79.25 107 GLY A N 1
ATOM 818 C CA . GLY A 1 107 ? 18.395 0.615 0.330 1.00 79.25 107 GLY A CA 1
ATOM 819 C C . GLY A 1 107 ? 18.329 1.523 -0.904 1.00 79.25 107 GLY A C 1
ATOM 820 O O . GLY A 1 107 ? 19.329 2.164 -1.225 1.00 79.25 107 GLY A O 1
ATOM 821 N N . LEU A 1 108 ? 17.191 1.566 -1.604 1.00 82.94 108 LEU A N 1
ATOM 822 C CA . LEU A 1 108 ? 16.958 2.504 -2.702 1.00 82.94 108 LEU A CA 1
ATOM 823 C C . LEU A 1 108 ? 16.438 3.842 -2.183 1.00 82.94 108 LEU A C 1
ATOM 825 O O . LEU A 1 108 ? 15.717 3.886 -1.187 1.00 82.94 108 LEU A O 1
ATOM 829 N N . ASP A 1 109 ? 16.764 4.923 -2.889 1.00 80.12 109 ASP A N 1
ATOM 830 C CA . ASP A 1 109 ? 16.188 6.234 -2.591 1.00 80.12 109 ASP A CA 1
ATOM 831 C C . ASP A 1 109 ? 14.740 6.370 -3.114 1.00 80.12 109 ASP A C 1
ATOM 833 O O . ASP A 1 109 ? 14.269 5.603 -3.960 1.00 80.12 109 ASP A O 1
ATOM 837 N N . ASP A 1 110 ? 14.012 7.390 -2.649 1.00 74.00 110 ASP A N 1
ATOM 838 C CA . ASP A 1 110 ? 12.614 7.621 -3.042 1.00 74.00 110 ASP A CA 1
ATOM 839 C C . ASP A 1 110 ? 12.414 7.825 -4.550 1.00 74.00 110 ASP A C 1
ATOM 841 O O . ASP A 1 110 ? 11.308 7.649 -5.074 1.00 74.00 110 ASP A O 1
ATOM 845 N N . LYS A 1 111 ? 13.442 8.276 -5.276 1.00 73.56 111 LYS A N 1
ATOM 846 C CA . LYS A 1 111 ? 13.361 8.485 -6.728 1.00 73.56 111 LYS A CA 1
ATOM 847 C C . LYS A 1 111 ? 13.510 7.148 -7.451 1.00 73.56 111 LYS A C 1
ATOM 849 O O . LYS A 1 111 ? 12.717 6.862 -8.345 1.00 73.56 111 LYS A O 1
ATOM 854 N N . GLU A 1 112 ? 14.457 6.315 -7.031 1.00 80.19 112 GLU A N 1
ATOM 855 C CA . GLU A 1 112 ? 14.688 4.953 -7.512 1.00 80.19 112 GLU A CA 1
ATOM 856 C C . GLU A 1 112 ? 13.462 4.063 -7.238 1.00 80.19 112 GLU A C 1
ATOM 858 O O . GLU A 1 112 ? 12.975 3.390 -8.152 1.00 80.19 112 GLU A O 1
ATOM 863 N N . VAL A 1 113 ? 12.884 4.132 -6.031 1.00 79.75 113 VAL A N 1
ATOM 864 C CA . VAL A 1 113 ? 11.643 3.417 -5.679 1.00 79.75 113 VAL A CA 1
ATOM 865 C C . VAL A 1 113 ? 10.485 3.848 -6.585 1.00 79.75 113 VAL A C 1
ATOM 867 O O . VAL A 1 113 ? 9.780 3.001 -7.143 1.00 79.75 113 VAL A O 1
ATOM 870 N N . ARG A 1 114 ? 10.304 5.158 -6.807 1.00 76.00 114 ARG A N 1
ATOM 871 C CA . ARG A 1 114 ? 9.273 5.677 -7.724 1.00 76.00 114 ARG A CA 1
ATOM 872 C C . ARG A 1 114 ? 9.474 5.198 -9.162 1.00 76.00 114 ARG A C 1
ATOM 874 O O . ARG A 1 114 ? 8.492 4.826 -9.807 1.00 76.00 114 ARG A O 1
ATOM 881 N N . SER A 1 115 ? 10.715 5.146 -9.644 1.00 81.69 115 SER A N 1
ATOM 882 C CA . SER A 1 115 ? 11.042 4.632 -10.980 1.00 81.69 115 SER A CA 1
ATOM 883 C C . SER A 1 115 ? 10.671 3.151 -11.150 1.00 81.69 115 SER A C 1
ATOM 885 O O . SER A 1 115 ? 10.154 2.757 -12.197 1.00 81.69 115 SER A O 1
ATOM 887 N N . LEU A 1 116 ? 10.881 2.317 -10.126 1.00 85.81 116 LEU A N 1
ATOM 888 C CA . LEU A 1 116 ? 10.533 0.889 -10.177 1.00 85.81 116 LEU A CA 1
ATOM 889 C C . LEU A 1 116 ? 9.026 0.637 -10.051 1.00 85.81 116 LEU A C 1
ATOM 891 O O . LEU A 1 116 ? 8.491 -0.272 -10.698 1.00 85.81 116 LEU A O 1
ATOM 895 N N . ASN A 1 117 ? 8.330 1.450 -9.252 1.00 84.44 117 ASN A N 1
ATOM 896 C CA . ASN A 1 117 ? 6.906 1.273 -8.969 1.00 84.44 117 ASN A CA 1
ATOM 897 C C . ASN A 1 117 ? 6.030 1.329 -10.222 1.00 84.44 117 ASN A C 1
ATOM 899 O O . ASN A 1 117 ? 5.065 0.574 -10.307 1.00 84.44 117 ASN A O 1
ATOM 903 N N . GLY A 1 118 ? 6.380 2.139 -11.227 1.00 82.56 118 GLY A N 1
ATOM 904 C CA . GLY A 1 118 ? 5.624 2.191 -12.483 1.00 82.56 118 GLY A CA 1
ATOM 905 C C . GLY A 1 118 ? 5.482 0.812 -13.141 1.00 82.56 118 GLY A C 1
ATOM 906 O O . GLY A 1 118 ? 4.377 0.407 -13.518 1.00 82.56 118 GLY A O 1
ATOM 907 N N . THR A 1 119 ? 6.586 0.066 -13.231 1.00 86.19 119 THR A N 1
ATOM 908 C CA . THR A 1 119 ? 6.593 -1.296 -13.792 1.00 86.19 119 THR A CA 1
ATOM 909 C C . THR A 1 119 ? 5.868 -2.268 -12.870 1.00 86.19 119 THR A C 1
ATOM 911 O O . THR A 1 119 ? 4.977 -2.985 -13.320 1.00 86.19 119 THR A O 1
ATOM 914 N N . ARG A 1 120 ? 6.192 -2.241 -11.572 1.00 88.94 120 ARG A N 1
ATOM 915 C CA . ARG A 1 120 ? 5.633 -3.163 -10.572 1.00 88.94 120 ARG A CA 1
ATOM 916 C C . ARG A 1 120 ? 4.111 -3.078 -10.476 1.00 88.94 120 ARG A C 1
ATOM 918 O O . ARG A 1 120 ? 3.444 -4.102 -10.555 1.00 88.94 120 ARG A O 1
ATOM 925 N N . VAL A 1 121 ? 3.564 -1.865 -10.384 1.00 86.62 121 VAL A N 1
ATOM 926 C CA . VAL A 1 121 ? 2.111 -1.628 -10.347 1.00 86.62 121 VAL A CA 1
ATOM 927 C C . VAL A 1 121 ? 1.450 -2.150 -11.618 1.00 86.62 121 VAL A C 1
ATOM 929 O O . VAL A 1 121 ? 0.398 -2.779 -11.567 1.00 86.62 121 VAL A O 1
ATOM 932 N N . THR A 1 122 ? 2.076 -1.921 -12.773 1.00 85.38 122 THR A N 1
ATOM 933 C CA . THR A 1 122 ? 1.524 -2.373 -14.051 1.00 85.38 122 THR A CA 1
ATOM 934 C C . THR A 1 122 ? 1.447 -3.899 -14.135 1.00 85.38 122 THR A C 1
ATOM 936 O O . THR A 1 122 ? 0.427 -4.437 -14.565 1.00 85.38 122 THR A O 1
ATOM 939 N N . ASP A 1 123 ? 2.510 -4.591 -13.726 1.00 86.75 123 ASP A N 1
ATOM 940 C CA . ASP A 1 123 ? 2.553 -6.053 -13.734 1.00 86.75 123 ASP A CA 1
ATOM 941 C C . ASP A 1 123 ? 1.560 -6.645 -12.717 1.00 86.75 123 ASP A C 1
ATOM 943 O O . ASP A 1 123 ? 0.809 -7.556 -13.062 1.00 86.75 123 ASP A O 1
ATOM 947 N N . GLN A 1 124 ? 1.446 -6.056 -11.521 1.00 86.62 124 GLN A N 1
ATOM 948 C CA . GLN A 1 124 ? 0.448 -6.461 -10.523 1.00 86.62 124 GLN A CA 1
ATOM 949 C C . GLN A 1 124 ? -0.990 -6.309 -11.033 1.00 86.62 124 GLN A C 1
ATOM 951 O O . GLN A 1 124 ? -1.793 -7.223 -10.867 1.00 86.62 124 GLN A O 1
ATOM 956 N N . ILE A 1 125 ? -1.324 -5.201 -11.707 1.00 87.88 125 ILE A N 1
ATOM 957 C CA . ILE A 1 125 ? -2.656 -5.017 -12.310 1.00 87.88 125 ILE A CA 1
ATOM 958 C C . ILE A 1 125 ? -2.964 -6.143 -13.307 1.00 87.88 125 ILE A C 1
ATOM 960 O O . ILE A 1 125 ? -4.078 -6.661 -13.324 1.00 87.88 125 ILE A O 1
ATOM 964 N N . LEU A 1 126 ? -1.998 -6.534 -14.142 1.00 86.69 126 LEU A N 1
ATOM 965 C CA . LEU A 1 126 ? -2.200 -7.589 -15.141 1.00 86.69 126 LEU A CA 1
ATOM 966 C C . LEU A 1 126 ? -2.347 -8.986 -14.525 1.00 86.69 126 LEU A C 1
ATOM 968 O O . LEU A 1 126 ? -3.019 -9.831 -15.118 1.00 86.69 126 LEU A O 1
ATOM 972 N N . GLU A 1 127 ? -1.729 -9.230 -13.372 1.00 87.94 127 GLU A N 1
ATOM 973 C CA . GLU A 1 127 ? -1.845 -10.484 -12.614 1.00 87.94 127 GLU A CA 1
ATOM 974 C C . GLU A 1 127 ? -3.166 -10.584 -11.854 1.00 87.94 127 GLU A C 1
ATOM 976 O O . GLU A 1 127 ? -3.750 -11.658 -11.753 1.00 87.94 127 GLU A O 1
ATOM 981 N N . LEU A 1 128 ? -3.663 -9.449 -11.369 1.00 86.44 128 LEU A N 1
ATOM 982 C CA . LEU A 1 128 ? -4.883 -9.353 -10.578 1.00 86.44 128 LEU A CA 1
ATOM 983 C C . LEU A 1 128 ? -6.176 -9.403 -11.403 1.00 86.44 128 LEU A C 1
ATOM 985 O O . LEU A 1 128 ? -7.261 -9.426 -10.819 1.00 86.44 128 LEU A O 1
ATOM 989 N N . VAL A 1 129 ? -6.094 -9.388 -12.735 1.00 86.31 129 VAL A N 1
ATOM 990 C CA . VAL A 1 129 ? -7.265 -9.388 -13.620 1.00 86.31 129 VAL A CA 1
ATOM 991 C C . VAL A 1 129 ? -7.359 -10.695 -14.404 1.00 86.31 129 VAL A C 1
ATOM 993 O O . VAL A 1 129 ? -6.528 -10.970 -15.269 1.00 86.31 129 VAL A O 1
ATOM 996 N N . ALA A 1 130 ? -8.432 -11.456 -14.163 1.00 82.38 130 ALA A N 1
ATOM 997 C CA . ALA A 1 130 ? -8.660 -12.778 -14.755 1.00 82.38 130 ALA A CA 1
ATOM 998 C C . ALA A 1 130 ? -8.684 -12.766 -16.296 1.00 82.38 130 ALA A C 1
ATOM 1000 O O . ALA A 1 130 ? -8.093 -13.630 -16.943 1.00 82.38 130 ALA A O 1
ATOM 1001 N N . GLN A 1 131 ? -9.332 -11.762 -16.900 1.00 84.81 131 GLN A N 1
ATOM 1002 C CA . GLN A 1 131 ? -9.473 -11.630 -18.355 1.00 84.81 131 GLN A CA 1
ATOM 1003 C C . GLN A 1 131 ? -8.783 -10.369 -18.883 1.00 84.81 131 GLN A C 1
ATOM 1005 O O . GLN A 1 131 ? -9.407 -9.332 -19.133 1.00 84.81 131 GLN A O 1
ATOM 1010 N N . GLN A 1 132 ? -7.473 -10.465 -19.127 1.00 87.44 132 GLN A N 1
ATOM 1011 C CA . GLN A 1 132 ? -6.668 -9.328 -19.588 1.00 87.44 132 GLN A CA 1
ATOM 1012 C C . GLN A 1 132 ? -7.171 -8.708 -20.905 1.00 87.44 132 GLN A C 1
ATOM 1014 O O . GLN A 1 132 ? -7.019 -7.507 -21.121 1.00 87.44 132 GLN A O 1
ATOM 1019 N N . LYS A 1 133 ? -7.755 -9.497 -21.821 1.00 87.19 133 LYS A N 1
ATOM 1020 C CA . LYS A 1 133 ? -8.283 -8.974 -23.096 1.00 87.19 133 LYS A CA 1
ATOM 1021 C C . LYS A 1 133 ? -9.478 -8.045 -22.864 1.00 87.19 133 LYS A C 1
ATOM 1023 O O . LYS A 1 133 ? -9.501 -6.944 -23.414 1.00 87.19 133 LYS A O 1
ATOM 1028 N N . THR A 1 134 ? -10.421 -8.468 -22.025 1.00 86.12 134 THR A N 1
ATOM 1029 C CA . THR A 1 134 ? -11.595 -7.680 -21.626 1.00 86.12 134 THR A CA 1
ATOM 1030 C C . THR A 1 134 ? -11.167 -6.406 -20.912 1.00 86.12 134 THR A C 1
ATOM 1032 O O . THR A 1 134 ? -11.584 -5.315 -21.293 1.00 86.12 134 THR A O 1
ATOM 1035 N N . PHE A 1 135 ? -10.235 -6.528 -19.966 1.00 90.94 135 PHE A N 1
ATOM 1036 C CA . PHE A 1 135 ? -9.647 -5.392 -19.266 1.00 90.94 135 PHE A CA 1
ATOM 1037 C C . PHE A 1 135 ? -9.026 -4.359 -20.208 1.00 90.94 135 PHE A C 1
ATOM 1039 O O . PHE A 1 135 ? -9.318 -3.172 -20.098 1.00 90.94 135 PHE A O 1
ATOM 1046 N N . ARG A 1 136 ? -8.215 -4.790 -21.184 1.00 88.88 136 ARG A N 1
ATOM 1047 C CA . ARG A 1 136 ? -7.596 -3.873 -22.156 1.00 88.88 136 ARG A CA 1
ATOM 1048 C C . ARG A 1 136 ? -8.632 -3.125 -22.990 1.00 88.88 136 ARG A C 1
ATOM 1050 O O . ARG A 1 136 ? -8.453 -1.935 -23.245 1.00 88.88 136 ARG A O 1
ATOM 1057 N N . LEU A 1 137 ? -9.697 -3.799 -23.424 1.00 82.25 137 LEU A N 1
ATOM 1058 C CA . LEU A 1 137 ? -10.781 -3.169 -24.185 1.00 82.25 137 LEU A CA 1
ATOM 1059 C C . LEU A 1 137 ? -11.554 -2.161 -23.329 1.00 82.25 137 LEU A C 1
ATOM 1061 O O . LEU A 1 137 ? -11.719 -1.015 -23.750 1.00 82.25 137 LEU A O 1
ATOM 1065 N N . ALA A 1 138 ? -11.946 -2.553 -22.115 1.00 86.12 138 ALA A N 1
ATOM 1066 C CA . ALA A 1 138 ? -12.632 -1.680 -21.168 1.00 86.12 138 ALA A CA 1
ATOM 1067 C C . ALA A 1 138 ? -11.780 -0.451 -20.822 1.00 86.12 138 ALA A C 1
ATOM 1069 O O . ALA A 1 138 ? -12.252 0.682 -20.895 1.00 86.12 138 ALA A O 1
ATOM 1070 N N . LEU A 1 139 ? -10.489 -0.646 -20.544 1.00 90.62 139 LEU A N 1
ATOM 1071 C CA . LEU A 1 139 ? -9.578 0.442 -20.211 1.00 90.62 139 LEU A CA 1
ATOM 1072 C C . LEU A 1 139 ? -9.358 1.394 -21.394 1.00 90.62 139 LEU A C 1
ATOM 1074 O O . LEU A 1 139 ? -9.310 2.604 -21.191 1.00 90.62 139 LEU A O 1
ATOM 1078 N N . ARG A 1 140 ? -9.279 0.899 -22.639 1.00 83.56 140 ARG A N 1
ATOM 1079 C CA . ARG A 1 140 ? -9.246 1.770 -23.833 1.00 83.56 140 ARG A CA 1
ATOM 1080 C C . ARG A 1 140 ? -10.508 2.626 -23.939 1.00 83.56 140 ARG A C 1
ATOM 1082 O O . ARG A 1 140 ? -10.394 3.826 -24.182 1.00 83.56 140 ARG A O 1
ATOM 1089 N N . ALA A 1 141 ? -11.681 2.030 -23.728 1.00 78.06 141 ALA A N 1
ATOM 1090 C CA . ALA A 1 141 ? -12.955 2.741 -23.773 1.00 78.06 141 ALA A CA 1
ATOM 1091 C C . ALA A 1 141 ? -13.050 3.816 -22.677 1.00 78.06 141 ALA A C 1
ATOM 1093 O O . ALA A 1 141 ? -13.362 4.967 -22.979 1.00 78.06 141 ALA A O 1
ATOM 1094 N N . ILE A 1 142 ? -12.699 3.478 -21.431 1.00 86.44 142 ILE A N 1
ATOM 1095 C CA . ILE A 1 142 ? -12.720 4.412 -20.297 1.00 86.44 142 ILE A CA 1
ATOM 1096 C C . ILE A 1 142 ? -11.707 5.540 -20.475 1.00 86.44 142 ILE A C 1
ATOM 1098 O O . ILE A 1 142 ? -12.041 6.693 -20.223 1.00 86.44 142 ILE A O 1
ATOM 1102 N N . LYS A 1 143 ? -10.500 5.257 -20.975 1.00 81.06 143 LYS A N 1
ATOM 1103 C CA . LYS A 1 143 ? -9.513 6.307 -21.264 1.00 81.06 143 LYS A CA 1
ATOM 1104 C C . LYS A 1 143 ? -10.019 7.285 -22.320 1.00 81.06 143 LYS A C 1
ATOM 1106 O O . LYS A 1 143 ? -9.918 8.491 -22.116 1.00 81.06 143 LYS A O 1
ATOM 1111 N N . LEU A 1 144 ? -10.594 6.777 -23.412 1.00 73.19 144 LEU A N 1
ATOM 1112 C CA . LEU A 1 144 ? -11.192 7.621 -24.446 1.00 73.19 144 LEU A CA 1
ATOM 1113 C C . LEU A 1 144 ? -12.348 8.457 -23.881 1.00 73.19 144 LEU A C 1
ATOM 1115 O O . LEU A 1 144 ? -12.412 9.659 -24.126 1.00 73.19 144 LEU A O 1
ATOM 1119 N N . TRP A 1 145 ? -13.240 7.842 -23.104 1.00 85.31 145 TRP A N 1
ATOM 1120 C CA . TRP A 1 145 ? -14.350 8.531 -22.449 1.00 85.31 145 TRP A CA 1
ATOM 1121 C C . TRP A 1 145 ? -13.858 9.634 -21.502 1.00 85.31 145 TRP A C 1
ATOM 1123 O O . TRP A 1 145 ? -14.269 10.780 -21.656 1.00 85.31 145 TRP A O 1
ATOM 1133 N N . ALA A 1 146 ? -12.926 9.335 -20.595 1.00 72.81 146 ALA A N 1
ATOM 1134 C CA . ALA A 1 146 ? -12.399 10.292 -19.624 1.00 72.81 146 ALA A CA 1
ATOM 1135 C C . ALA A 1 146 ? -11.716 11.487 -20.309 1.00 72.81 146 ALA A C 1
ATOM 1137 O O . ALA A 1 146 ? -11.925 12.633 -19.912 1.00 72.81 146 ALA A O 1
ATOM 1138 N N . GLN A 1 147 ? -10.969 11.238 -21.392 1.00 76.81 147 GLN A N 1
ATOM 1139 C CA . GLN A 1 147 ? -10.382 12.291 -22.225 1.00 76.81 147 GLN A CA 1
ATOM 1140 C C . GLN A 1 147 ? -11.457 13.165 -22.887 1.00 76.81 147 GLN A C 1
ATOM 1142 O O . GLN A 1 147 ? -11.374 14.388 -22.832 1.00 76.81 147 GLN A O 1
ATOM 1147 N N . ARG A 1 148 ? -12.501 12.562 -23.476 1.00 70.31 148 ARG A N 1
ATOM 1148 C CA . ARG A 1 148 ? -13.611 13.300 -24.115 1.00 70.31 148 ARG A CA 1
ATOM 1149 C C . ARG A 1 148 ? -14.483 14.064 -23.121 1.00 70.31 148 ARG A C 1
ATOM 1151 O O . ARG A 1 148 ? -15.122 15.036 -23.507 1.00 70.31 148 ARG A O 1
ATOM 1158 N N . ARG A 1 149 ? -14.516 13.627 -21.864 1.00 73.94 149 ARG A N 1
ATOM 1159 C CA . ARG A 1 149 ? -15.212 14.292 -20.755 1.00 73.94 149 ARG A CA 1
ATOM 1160 C C . ARG A 1 149 ? -14.327 15.286 -19.997 1.00 73.94 149 ARG A C 1
ATOM 1162 O O . ARG A 1 149 ? -14.812 15.875 -19.043 1.00 73.94 149 ARG A O 1
ATOM 1169 N N . ALA A 1 150 ? -13.076 15.477 -20.425 1.00 74.12 150 ALA A N 1
ATOM 1170 C CA . ALA A 1 150 ? -12.096 16.367 -19.799 1.00 74.12 150 ALA A CA 1
ATOM 1171 C C . ALA A 1 150 ? -11.807 16.062 -18.311 1.00 74.12 150 ALA A C 1
ATOM 1173 O O . ALA A 1 150 ? -11.435 16.948 -17.553 1.00 74.12 150 ALA A O 1
ATOM 1174 N N . ILE A 1 151 ? -11.921 14.792 -17.909 1.00 78.81 151 ILE A N 1
ATOM 1175 C CA . ILE A 1 151 ? -11.653 14.294 -16.543 1.00 78.81 151 ILE A CA 1
ATOM 1176 C C . ILE A 1 151 ? -10.450 13.335 -16.516 1.00 78.81 151 ILE A C 1
ATOM 1178 O O . ILE A 1 151 ? -10.409 12.358 -15.769 1.00 78.81 151 ILE A O 1
ATOM 1182 N N . TYR A 1 152 ? -9.470 13.582 -17.387 1.00 74.69 152 TYR A N 1
ATOM 1183 C CA . TYR A 1 152 ? -8.241 12.795 -17.505 1.00 74.69 152 TYR A CA 1
ATOM 1184 C C . TYR A 1 152 ? -7.029 13.721 -17.373 1.00 74.69 152 TYR A C 1
ATOM 1186 O O . TYR A 1 152 ? -6.541 14.239 -18.375 1.00 74.69 152 TYR A O 1
ATOM 1194 N N . SER A 1 153 ? -6.563 13.963 -16.143 1.00 69.81 153 SER A N 1
ATOM 1195 C CA . SER A 1 153 ? -5.301 14.669 -15.866 1.00 69.81 153 SER A CA 1
ATOM 1196 C C . SER A 1 153 ? -4.998 14.714 -14.367 1.00 69.81 153 SER A C 1
ATOM 1198 O O . SER A 1 153 ? -5.690 15.394 -13.612 1.00 69.81 153 SER A O 1
ATOM 1200 N N . ASN A 1 154 ? -3.903 14.064 -13.963 1.00 64.06 154 ASN A N 1
ATOM 1201 C CA . ASN A 1 154 ? -3.440 14.067 -12.571 1.00 64.06 154 ASN A CA 1
ATOM 1202 C C . ASN A 1 154 ? -2.996 15.459 -12.099 1.00 64.06 154 ASN A C 1
ATOM 1204 O O . ASN A 1 154 ? -3.124 15.782 -10.927 1.00 64.06 154 ASN A O 1
ATOM 1208 N N . ILE A 1 155 ? -2.485 16.286 -13.018 1.00 52.41 155 ILE A N 1
ATOM 1209 C CA . ILE A 1 155 ? -1.960 17.625 -12.712 1.00 52.41 155 ILE A CA 1
ATOM 1210 C C . ILE A 1 155 ? -3.084 18.573 -12.277 1.00 52.41 155 ILE A C 1
ATOM 1212 O O . ILE A 1 155 ? -2.856 19.452 -11.456 1.00 52.41 155 ILE A O 1
ATOM 1216 N N . VAL A 1 156 ? -4.299 18.382 -12.799 1.00 53.44 156 VAL A N 1
ATOM 1217 C CA . VAL A 1 156 ? -5.466 19.213 -12.454 1.00 53.44 156 VAL A CA 1
ATOM 1218 C C . VAL A 1 156 ? -6.437 18.513 -11.495 1.00 53.44 156 VAL A C 1
ATOM 1220 O O . VAL A 1 156 ? -7.603 18.883 -11.426 1.00 53.44 156 VAL A O 1
ATOM 1223 N N . GLY A 1 157 ? -5.973 17.486 -10.771 1.00 60.06 157 GLY A N 1
ATOM 1224 C CA . GLY A 1 157 ? -6.748 16.806 -9.725 1.00 60.06 157 GLY A CA 1
ATOM 1225 C C . GLY A 1 157 ? -7.705 15.706 -10.203 1.00 60.06 157 GLY A C 1
ATOM 1226 O O . GLY A 1 157 ? -8.439 15.148 -9.393 1.00 60.06 157 GLY A O 1
ATOM 1227 N N . PHE A 1 158 ? -7.700 15.350 -11.492 1.00 69.38 158 PHE A N 1
ATOM 1228 C CA . PHE A 1 158 ? -8.491 14.233 -12.020 1.00 69.38 158 PHE A CA 1
ATOM 1229 C C . PHE A 1 158 ? -7.672 12.936 -12.119 1.00 69.38 158 PHE A C 1
ATOM 1231 O O . PHE A 1 158 ? -6.449 12.978 -12.257 1.00 69.38 158 PHE A O 1
ATOM 1238 N N . PRO A 1 159 ? -8.308 11.750 -12.135 1.00 73.25 159 PRO A N 1
ATOM 1239 C CA . PRO A 1 159 ? -7.571 10.495 -12.223 1.00 73.25 159 PRO A CA 1
ATOM 1240 C C . PRO A 1 159 ? -6.693 10.410 -13.486 1.00 73.25 159 PRO A C 1
ATOM 1242 O O . PRO A 1 159 ? -7.138 10.654 -14.613 1.00 73.25 159 PRO A O 1
ATOM 1245 N N . GLY A 1 160 ? -5.421 10.050 -13.293 1.00 78.75 160 GLY A N 1
ATOM 1246 C CA . GLY A 1 160 ? -4.468 9.770 -14.368 1.00 78.75 160 GLY A CA 1
ATOM 1247 C C . GLY A 1 160 ? -4.584 8.348 -14.931 1.00 78.75 160 GLY A C 1
ATOM 1248 O O . GLY A 1 160 ? -5.456 7.562 -14.562 1.00 78.75 160 GLY A O 1
ATOM 1249 N N . GLY A 1 161 ? -3.659 7.974 -15.821 1.00 80.94 161 GLY A N 1
ATOM 1250 C CA . GLY A 1 161 ? -3.715 6.687 -16.528 1.00 80.94 161 GLY A CA 1
ATOM 1251 C C . GLY A 1 161 ? -3.677 5.447 -15.626 1.00 80.94 161 GLY A C 1
ATOM 1252 O O . GLY A 1 161 ? -4.370 4.475 -15.919 1.00 80.94 161 GLY A O 1
ATOM 1253 N N . VAL A 1 162 ? -2.899 5.480 -14.538 1.00 85.06 162 VAL A N 1
ATOM 1254 C CA . VAL A 1 162 ? -2.811 4.368 -13.572 1.00 85.06 162 VAL A CA 1
ATOM 1255 C C . VAL A 1 162 ? -4.068 4.292 -12.707 1.00 85.06 162 VAL A C 1
ATOM 1257 O O . VAL A 1 162 ? -4.606 3.207 -12.534 1.00 85.06 162 VAL A O 1
ATOM 1260 N N . ALA A 1 163 ? -4.590 5.427 -12.236 1.00 86.44 163 ALA A N 1
ATOM 1261 C CA . ALA A 1 163 ? -5.822 5.466 -11.448 1.00 86.44 163 ALA A CA 1
ATOM 1262 C C . ALA A 1 163 ? -7.015 4.886 -12.226 1.00 86.44 163 ALA A C 1
ATOM 1264 O O . ALA A 1 163 ? -7.698 3.990 -11.733 1.00 86.44 163 ALA A O 1
ATOM 1265 N N . TRP A 1 164 ? -7.195 5.287 -13.491 1.00 89.31 164 TRP A N 1
ATOM 1266 C CA . TRP A 1 164 ? -8.204 4.675 -14.363 1.00 89.31 164 TRP A CA 1
ATOM 1267 C C . TRP A 1 164 ? -7.962 3.179 -14.597 1.00 89.31 164 TRP A C 1
ATOM 1269 O O . TRP A 1 164 ? -8.919 2.409 -14.639 1.00 89.31 164 TRP A O 1
ATOM 1279 N N . ALA A 1 165 ? -6.704 2.746 -14.724 1.00 88.88 165 ALA A N 1
ATOM 1280 C CA . ALA A 1 165 ? -6.377 1.328 -14.854 1.00 88.88 165 ALA A CA 1
ATOM 1281 C C . ALA A 1 165 ? -6.767 0.528 -13.603 1.00 88.88 165 ALA A C 1
ATOM 1283 O O . ALA A 1 165 ? -7.346 -0.543 -13.746 1.00 88.88 165 ALA A O 1
ATOM 1284 N N . MET A 1 166 ? -6.519 1.057 -12.402 1.00 89.12 166 MET A N 1
ATOM 1285 C CA . MET A 1 166 ? -6.915 0.417 -11.142 1.00 89.12 166 MET A CA 1
ATOM 1286 C C . MET A 1 166 ? -8.438 0.325 -11.001 1.00 89.12 166 MET A C 1
ATOM 1288 O O . MET A 1 166 ? -8.953 -0.738 -10.663 1.00 89.12 166 MET A O 1
ATOM 1292 N N . LEU A 1 167 ? -9.169 1.394 -11.337 1.00 90.62 167 LEU A N 1
ATOM 1293 C CA . LEU A 1 167 ? -10.637 1.394 -11.311 1.00 90.62 167 LEU A CA 1
ATOM 1294 C C . LEU A 1 167 ? -11.220 0.329 -12.248 1.00 90.62 167 LEU A C 1
ATOM 1296 O O . LEU A 1 167 ? -12.060 -0.471 -11.841 1.00 90.62 167 LEU A O 1
ATOM 1300 N N . VAL A 1 168 ? -10.740 0.270 -13.494 1.00 90.00 168 VAL A N 1
ATOM 1301 C CA . VAL A 1 168 ? -11.201 -0.735 -14.464 1.00 90.00 168 VAL A CA 1
ATOM 1302 C C . VAL A 1 168 ? -10.792 -2.144 -14.039 1.00 90.00 168 VAL A C 1
ATOM 1304 O O . VAL A 1 168 ? -11.593 -3.066 -14.165 1.00 90.00 168 VAL A O 1
ATOM 1307 N N . ALA A 1 169 ? -9.582 -2.325 -13.503 1.00 90.12 169 ALA A N 1
ATOM 1308 C CA . ALA A 1 169 ? -9.125 -3.615 -12.994 1.00 90.12 169 ALA A CA 1
ATOM 1309 C C . ALA A 1 169 ? -10.037 -4.122 -11.873 1.00 90.12 169 ALA A C 1
ATOM 1311 O O . ALA A 1 169 ? -10.447 -5.281 -11.904 1.00 90.12 169 ALA A O 1
ATOM 1312 N N . ARG A 1 170 ? -10.428 -3.242 -10.942 1.00 88.06 170 ARG A N 1
ATOM 1313 C CA . ARG A 1 170 ? -11.366 -3.584 -9.871 1.00 88.06 170 ARG A CA 1
ATOM 1314 C C . ARG A 1 170 ? -12.724 -4.002 -10.426 1.00 88.06 170 ARG A C 1
ATOM 1316 O O . ARG A 1 170 ? -13.244 -5.032 -10.018 1.00 88.06 170 ARG A O 1
ATOM 1323 N N . VAL A 1 171 ? -13.268 -3.274 -11.401 1.00 87.69 171 VAL A N 1
ATOM 1324 C CA . VAL A 1 171 ? -14.520 -3.671 -12.071 1.00 87.69 171 VAL A CA 1
ATOM 1325 C C . VAL A 1 171 ? -14.381 -5.042 -12.740 1.00 87.69 171 VAL A C 1
ATOM 1327 O O . VAL A 1 171 ? -15.271 -5.876 -12.607 1.00 87.69 171 VAL A O 1
ATOM 1330 N N . CYS A 1 172 ? -13.254 -5.318 -13.403 1.00 85.75 172 CYS A N 1
ATOM 1331 C CA . CYS A 1 172 ? -13.005 -6.623 -14.017 1.00 85.75 172 CYS A CA 1
ATOM 1332 C C . CYS A 1 172 ? -12.921 -7.766 -12.994 1.00 85.75 172 CYS A C 1
ATOM 1334 O O . CYS A 1 172 ? -13.355 -8.866 -13.309 1.00 85.75 172 CYS A O 1
ATOM 1336 N N . GLN A 1 173 ? -12.401 -7.526 -11.788 1.00 83.44 173 GLN A N 1
ATOM 1337 C CA . GLN A 1 173 ? -12.397 -8.524 -10.708 1.00 83.44 173 GLN A CA 1
ATOM 1338 C C . GLN A 1 173 ? -13.801 -8.826 -10.186 1.00 83.44 173 GLN A C 1
ATOM 1340 O O . GLN A 1 173 ? -14.107 -9.961 -9.834 1.00 83.44 173 GLN A O 1
ATOM 1345 N N . LEU A 1 174 ? -14.653 -7.803 -10.118 1.00 81.12 174 LEU A N 1
ATOM 1346 C CA . LEU A 1 174 ? -16.027 -7.948 -9.645 1.00 81.12 174 LEU A CA 1
ATOM 1347 C C . LEU A 1 174 ? -16.946 -8.556 -10.711 1.00 81.12 174 LEU A C 1
ATOM 1349 O O . LEU A 1 174 ? -17.986 -9.104 -10.357 1.00 81.12 174 LEU A O 1
ATOM 1353 N N . GLY A 1 175 ? -16.558 -8.494 -11.990 1.00 76.62 175 GLY A N 1
ATOM 1354 C CA . GLY A 1 175 ? -17.314 -9.039 -13.118 1.00 76.62 175 GLY A CA 1
ATOM 1355 C C . GLY A 1 175 ? -17.743 -10.488 -12.898 1.00 76.62 175 GLY A C 1
ATOM 1356 O O . GLY A 1 175 ? -18.925 -10.779 -13.019 1.00 76.62 175 GLY A O 1
ATOM 1357 N N . ASP A 1 176 ? -16.834 -11.358 -12.453 1.00 75.12 176 ASP A N 1
ATOM 1358 C CA . ASP A 1 176 ? -17.135 -12.777 -12.215 1.00 75.12 176 ASP A CA 1
ATOM 1359 C C . ASP A 1 176 ? -18.185 -12.982 -11.110 1.00 75.12 176 ASP A C 1
ATOM 1361 O O . ASP A 1 176 ? -19.038 -13.865 -11.203 1.00 75.12 176 ASP A O 1
ATOM 1365 N N . ILE A 1 177 ? -18.133 -12.176 -10.044 1.00 76.38 177 ILE A N 1
ATOM 1366 C CA . ILE A 1 177 ? -19.112 -12.238 -8.948 1.00 76.38 177 ILE A CA 1
ATOM 1367 C C . ILE A 1 177 ? -20.464 -11.739 -9.454 1.00 76.38 177 ILE A C 1
ATOM 1369 O O . ILE A 1 177 ? -21.483 -12.388 -9.239 1.00 76.38 177 ILE A O 1
ATOM 1373 N N . VAL A 1 178 ? -20.470 -10.622 -10.179 1.00 74.56 178 VAL A N 1
ATOM 1374 C CA . VAL A 1 178 ? -21.681 -10.020 -10.743 1.00 74.56 178 VAL A CA 1
ATOM 1375 C C . VAL A 1 178 ? -22.329 -10.943 -11.782 1.00 74.56 178 VAL A C 1
ATOM 1377 O O . VAL A 1 178 ? -23.540 -11.142 -11.745 1.00 74.56 178 VAL A O 1
ATOM 1380 N N . GLU A 1 179 ? -21.551 -11.583 -12.654 1.00 81.31 179 GLU A N 1
ATOM 1381 C CA . GLU A 1 179 ? -22.037 -12.594 -13.602 1.00 81.31 179 GLU A CA 1
ATOM 1382 C C . GLU A 1 179 ? -22.668 -13.783 -12.878 1.00 81.31 179 GLU A C 1
ATOM 1384 O O . GLU A 1 179 ? -23.760 -14.215 -13.245 1.00 81.31 179 GLU A O 1
ATOM 1389 N N . LYS A 1 180 ? -22.039 -14.275 -11.804 1.00 83.31 180 LYS A N 1
ATOM 1390 C CA . LYS A 1 180 ? -22.609 -15.336 -10.962 1.00 83.31 180 LYS A CA 1
ATOM 1391 C C . LYS A 1 180 ? -23.888 -14.894 -10.253 1.00 83.31 180 LYS A C 1
ATOM 1393 O O . LYS A 1 180 ? -24.799 -15.709 -10.112 1.00 83.31 180 LYS A O 1
ATOM 1398 N N . ILE A 1 181 ? -24.001 -13.627 -9.855 1.00 80.88 181 ILE A N 1
ATOM 1399 C CA . ILE A 1 181 ? -25.241 -13.062 -9.303 1.00 80.88 181 ILE A CA 1
ATOM 1400 C C . ILE A 1 181 ? -26.345 -13.059 -10.364 1.00 80.88 181 ILE A C 1
ATOM 1402 O O . ILE A 1 181 ? -27.445 -13.556 -10.120 1.00 80.88 181 ILE A O 1
ATOM 1406 N N . PHE A 1 182 ? -26.052 -12.576 -11.574 1.00 79.12 182 PHE A N 1
ATOM 1407 C CA . PHE A 1 182 ? -27.009 -12.591 -12.684 1.00 79.12 182 PHE A CA 1
ATOM 1408 C C . PHE A 1 182 ? -27.383 -14.014 -13.125 1.00 79.12 182 PHE A C 1
ATOM 1410 O O . PHE A 1 182 ? -28.537 -14.266 -13.470 1.00 79.12 182 PHE A O 1
ATOM 1417 N N . ALA A 1 183 ? -26.449 -14.964 -13.037 1.00 90.69 183 ALA A N 1
ATOM 1418 C CA . ALA A 1 183 ? -26.684 -16.389 -13.261 1.00 90.69 183 ALA A CA 1
ATOM 1419 C C . ALA A 1 183 ? -27.419 -17.087 -12.097 1.00 90.69 183 ALA A C 1
ATOM 1421 O O . ALA A 1 183 ? -27.618 -18.301 -12.152 1.00 90.69 183 ALA A O 1
ATOM 1422 N N . LYS A 1 184 ? -27.822 -16.346 -11.052 1.00 88.19 184 LYS A N 1
ATOM 1423 C CA . LYS A 1 184 ? -28.468 -16.849 -9.824 1.00 88.19 184 LYS A CA 1
ATOM 1424 C C . LYS A 1 184 ? -27.643 -17.897 -9.059 1.00 88.19 184 LYS A C 1
ATOM 1426 O O . LYS A 1 184 ? -28.203 -18.711 -8.331 1.00 88.19 184 LYS A O 1
ATOM 1431 N N . GLN A 1 185 ? -26.323 -17.888 -9.234 1.00 89.50 185 GLN A N 1
ATOM 1432 C CA . GLN A 1 185 ? -25.376 -18.744 -8.509 1.00 89.50 185 GLN A CA 1
ATOM 1433 C C . GLN A 1 185 ? -24.884 -18.092 -7.213 1.00 89.50 185 GLN A C 1
ATOM 1435 O O . GLN A 1 185 ? -24.518 -18.797 -6.280 1.00 89.50 185 GLN A O 1
ATOM 1440 N N . LEU A 1 186 ? -24.869 -16.758 -7.171 1.00 88.00 186 LEU A N 1
ATOM 1441 C CA . LEU A 1 186 ? -24.544 -15.946 -6.002 1.00 88.00 186 LEU A CA 1
ATOM 1442 C C . LEU A 1 186 ? -25.642 -14.900 -5.771 1.00 88.00 186 LEU A C 1
ATOM 1444 O O . LEU A 1 186 ? -26.534 -14.697 -6.597 1.00 88.00 186 LEU A O 1
ATOM 1448 N N . THR A 1 187 ? -25.565 -14.223 -4.638 1.00 85.25 187 THR A N 1
ATOM 1449 C CA . THR A 1 187 ? -26.428 -13.120 -4.225 1.00 85.25 187 THR A CA 1
ATOM 1450 C C . THR A 1 187 ? -25.633 -11.820 -4.139 1.00 85.25 187 THR A C 1
ATOM 1452 O O . THR A 1 187 ? -24.407 -11.823 -4.057 1.00 85.25 187 THR A O 1
ATOM 1455 N N . TRP A 1 188 ? -26.325 -10.679 -4.120 1.00 75.88 188 TRP A N 1
ATOM 1456 C CA . TRP A 1 188 ? -25.669 -9.385 -3.911 1.00 75.88 188 TRP A CA 1
ATOM 1457 C C . TRP A 1 188 ? -24.919 -9.304 -2.576 1.00 75.88 188 TRP A C 1
ATOM 1459 O O . TRP A 1 188 ? -23.918 -8.603 -2.505 1.00 75.88 188 TRP A O 1
ATOM 1469 N N . ASN A 1 189 ? -25.325 -10.068 -1.557 1.00 78.88 189 ASN A N 1
ATOM 1470 C CA . ASN A 1 189 ? -24.594 -10.139 -0.290 1.00 78.88 189 ASN A CA 1
ATOM 1471 C C . ASN A 1 189 ? -23.187 -10.724 -0.469 1.00 78.88 189 ASN A C 1
ATOM 1473 O O . ASN A 1 189 ? -22.262 -10.272 0.196 1.00 78.88 189 ASN A O 1
ATOM 1477 N N . ASP A 1 190 ? -22.999 -11.655 -1.409 1.00 78.50 190 ASP A N 1
ATOM 1478 C CA . ASP A 1 190 ? -21.692 -12.264 -1.669 1.00 78.50 190 ASP A CA 1
ATOM 1479 C C . ASP A 1 190 ? -20.684 -11.243 -2.222 1.00 78.50 190 ASP A C 1
ATOM 1481 O O . ASP A 1 190 ? -19.494 -11.318 -1.914 1.00 78.50 190 ASP A O 1
ATOM 1485 N N . LEU A 1 191 ? -21.154 -10.245 -2.983 1.00 72.44 191 LEU A N 1
ATOM 1486 C CA . LEU A 1 191 ? -20.330 -9.134 -3.474 1.00 72.44 191 LEU A CA 1
ATOM 1487 C C . LEU A 1 191 ? -19.810 -8.245 -2.338 1.00 72.44 191 LEU A C 1
ATOM 1489 O O . LEU A 1 191 ? -18.708 -7.708 -2.435 1.00 72.44 191 LEU A O 1
ATOM 1493 N N . PHE A 1 192 ? -20.607 -8.094 -1.282 1.00 76.56 192 PHE A N 1
ATOM 1494 C CA . PHE A 1 192 ? -20.299 -7.266 -0.117 1.00 76.56 192 PHE A CA 1
ATOM 1495 C C . PHE A 1 192 ? -19.744 -8.082 1.054 1.00 76.56 192 PHE A C 1
ATOM 1497 O O . PHE A 1 192 ? -19.692 -7.582 2.176 1.00 76.56 192 PHE A O 1
ATOM 1504 N N . THR A 1 193 ? -19.319 -9.327 0.806 1.00 73.12 193 THR A N 1
ATOM 1505 C CA . THR A 1 193 ? -18.674 -1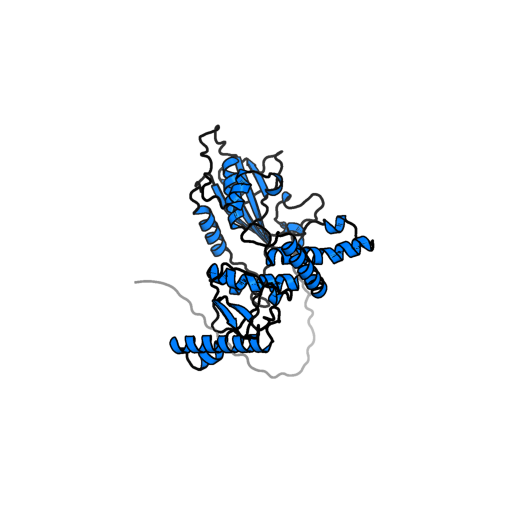0.152 1.830 1.00 73.12 193 THR A CA 1
ATOM 1506 C C . THR A 1 193 ? -17.454 -9.423 2.377 1.00 73.12 193 THR A C 1
ATOM 1508 O O . THR A 1 193 ? -16.578 -8.991 1.620 1.00 73.12 193 THR A O 1
ATOM 1511 N N . ARG A 1 194 ? -17.396 -9.297 3.702 1.00 69.69 194 ARG A N 1
ATOM 1512 C CA . ARG A 1 194 ? -16.293 -8.644 4.401 1.00 69.69 194 ARG A CA 1
ATOM 1513 C C . ARG A 1 194 ? -14.976 -9.391 4.166 1.00 69.69 194 ARG A C 1
ATOM 1515 O O . ARG A 1 194 ? -14.955 -10.597 3.914 1.00 69.69 194 ARG A O 1
ATOM 1522 N N . HIS A 1 195 ? -13.864 -8.668 4.247 1.00 76.75 195 HIS A N 1
ATOM 1523 C CA . HIS A 1 195 ? -12.533 -9.265 4.168 1.00 76.75 195 HIS A CA 1
ATOM 1524 C C . HIS A 1 195 ? -12.302 -10.288 5.292 1.00 76.75 195 HIS A C 1
ATOM 1526 O O . HIS A 1 195 ? -12.835 -10.155 6.392 1.00 76.75 195 HIS A O 1
ATOM 1532 N N . THR A 1 196 ? -11.416 -11.257 5.069 1.00 79.44 196 THR A N 1
ATOM 1533 C CA . THR A 1 196 ? -11.024 -12.244 6.088 1.00 79.44 196 THR A CA 1
ATOM 1534 C C . THR A 1 196 ? -9.719 -11.885 6.807 1.00 79.44 196 THR A C 1
ATOM 1536 O O . THR A 1 196 ? -9.075 -12.767 7.383 1.00 79.44 196 THR A O 1
ATOM 1539 N N . PHE A 1 197 ? -9.359 -10.591 6.806 1.00 82.25 197 PHE A N 1
ATOM 1540 C CA . PHE A 1 197 ? -8.073 -10.070 7.278 1.00 82.25 197 PHE A CA 1
ATOM 1541 C C . PHE A 1 197 ? -7.686 -10.621 8.651 1.00 82.25 197 PHE A C 1
ATOM 1543 O O . PHE A 1 197 ? -6.669 -11.294 8.733 1.00 82.25 197 PHE A O 1
ATOM 1550 N N . PHE A 1 198 ? -8.519 -10.419 9.682 1.00 82.94 198 PHE A N 1
ATOM 1551 C CA . PHE A 1 198 ? -8.254 -10.852 11.064 1.00 82.94 198 PHE A CA 1
ATOM 1552 C C . PHE A 1 198 ? -8.551 -12.335 11.334 1.00 82.94 198 PHE A C 1
ATOM 1554 O O . PHE A 1 198 ? -8.050 -12.914 12.301 1.00 82.94 198 PHE A O 1
ATOM 1561 N N . SER A 1 199 ? -9.379 -12.969 10.500 1.00 80.62 199 SER A N 1
ATOM 1562 C CA . SER A 1 199 ? -9.925 -14.304 10.769 1.00 80.62 199 SER A CA 1
ATOM 1563 C C . SER A 1 199 ? -9.153 -15.431 10.090 1.00 80.62 199 SER A C 1
ATOM 1565 O O . SER A 1 199 ? -8.990 -16.502 10.677 1.00 80.62 199 SER A O 1
ATOM 1567 N N . ARG A 1 200 ? -8.664 -15.226 8.863 1.00 79.75 200 ARG A N 1
ATOM 1568 C CA . ARG A 1 200 ? -8.057 -16.306 8.070 1.00 79.75 200 ARG A CA 1
ATOM 1569 C C . ARG A 1 200 ? -6.803 -15.906 7.307 1.00 79.75 200 ARG A C 1
ATOM 1571 O O . ARG A 1 200 ? -5.978 -16.784 7.058 1.00 79.75 200 ARG A O 1
ATOM 1578 N N . ASP A 1 201 ? -6.662 -14.638 6.937 1.00 79.12 201 ASP A N 1
ATOM 1579 C CA . ASP A 1 201 ? -5.653 -14.237 5.952 1.00 79.12 201 ASP A CA 1
ATOM 1580 C C . ASP A 1 201 ? -4.234 -14.285 6.530 1.00 79.12 201 ASP A C 1
ATOM 1582 O O . ASP A 1 201 ? -3.320 -14.762 5.857 1.00 79.12 201 ASP A O 1
ATOM 1586 N N . TYR A 1 202 ? -4.051 -13.900 7.801 1.00 84.69 202 TYR A N 1
ATOM 1587 C CA . TYR A 1 202 ? -2.731 -13.877 8.438 1.00 84.69 202 TYR A CA 1
ATOM 1588 C C . TYR A 1 202 ? -2.682 -14.626 9.770 1.00 84.69 202 TYR A C 1
ATOM 1590 O O . TYR A 1 202 ? -3.620 -14.639 10.568 1.00 84.69 202 TYR A O 1
ATOM 1598 N N . LYS A 1 203 ? -1.532 -15.260 10.033 1.00 85.62 203 LYS A N 1
ATOM 1599 C CA . LYS A 1 203 ? -1.252 -15.962 11.302 1.00 85.62 203 LYS A CA 1
ATOM 1600 C C . LYS A 1 203 ? -0.601 -15.063 12.347 1.00 85.62 203 LYS A C 1
ATOM 1602 O O . LYS A 1 203 ? -0.742 -15.340 13.542 1.00 85.62 203 LYS A O 1
ATOM 1607 N N . TYR A 1 204 ? 0.106 -14.041 11.884 1.00 87.12 204 TYR A N 1
ATOM 1608 C CA . TYR A 1 204 ? 0.926 -13.122 12.657 1.00 87.12 204 TYR A CA 1
ATOM 1609 C C . TYR A 1 204 ? 0.559 -11.701 12.253 1.00 87.12 204 TYR A C 1
ATOM 1611 O O . TYR A 1 204 ? 0.301 -11.456 11.074 1.00 87.12 204 TYR A O 1
ATOM 1619 N N . TYR A 1 205 ? 0.544 -10.792 13.217 1.00 88.44 205 TYR A N 1
ATOM 1620 C CA . TYR A 1 205 ? 0.267 -9.385 12.987 1.00 88.44 205 TYR A CA 1
ATOM 1621 C C . TYR A 1 205 ? 1.272 -8.539 13.756 1.00 88.44 205 TYR A C 1
ATOM 1623 O O . TYR A 1 205 ? 1.691 -8.899 14.861 1.00 88.44 205 TYR A O 1
ATOM 1631 N N . LEU A 1 206 ? 1.635 -7.409 13.166 1.00 88.38 206 LEU A N 1
ATOM 1632 C CA . LEU A 1 206 ? 2.238 -6.305 13.889 1.00 88.38 206 LEU A CA 1
ATOM 1633 C C . LEU A 1 206 ? 1.109 -5.415 14.398 1.00 88.38 206 LEU A C 1
ATOM 1635 O O . LEU A 1 206 ? 0.270 -4.980 13.610 1.00 88.38 206 LEU A O 1
ATOM 1639 N N . GLN A 1 207 ? 1.078 -5.188 15.700 1.00 90.94 207 GLN A N 1
ATOM 1640 C CA . GLN A 1 207 ? 0.151 -4.295 16.367 1.00 90.94 207 GLN A CA 1
ATOM 1641 C C . GLN A 1 207 ? 0.886 -2.996 16.690 1.00 90.94 207 GLN A C 1
ATOM 1643 O O . GLN A 1 207 ? 1.887 -3.012 17.400 1.00 90.94 207 GLN A O 1
ATOM 1648 N N . ILE A 1 208 ? 0.387 -1.881 16.172 1.00 91.12 208 ILE A N 1
ATOM 1649 C CA . ILE A 1 208 ? 0.970 -0.554 16.371 1.00 91.12 208 ILE A CA 1
ATOM 1650 C C . ILE A 1 208 ? -0.028 0.252 17.189 1.00 91.12 208 ILE A C 1
ATOM 1652 O O . ILE A 1 208 ? -1.130 0.516 16.716 1.00 91.12 208 ILE A O 1
ATOM 1656 N N . THR A 1 209 ? 0.327 0.590 18.423 1.00 93.31 209 THR A N 1
ATOM 1657 C CA . THR A 1 209 ? -0.568 1.263 19.370 1.00 93.31 209 THR A CA 1
ATOM 1658 C C . THR A 1 209 ? -0.074 2.684 19.588 1.00 93.31 209 THR A C 1
ATOM 1660 O O . THR A 1 209 ? 0.914 2.894 20.287 1.00 93.31 209 THR A O 1
ATOM 1663 N N . ALA A 1 210 ? -0.760 3.654 18.986 1.00 93.25 210 ALA A N 1
ATOM 1664 C CA . ALA A 1 210 ? -0.631 5.054 19.363 1.00 93.25 210 ALA A CA 1
ATOM 1665 C C . ALA A 1 210 ? -1.449 5.273 20.640 1.00 93.25 210 ALA A C 1
ATOM 1667 O O . ALA A 1 210 ? -2.568 4.767 20.738 1.00 93.25 210 ALA A O 1
ATOM 1668 N N . SER A 1 211 ? -0.900 5.982 21.623 1.00 94.12 211 SER A N 1
ATOM 1669 C CA . SER A 1 211 ? -1.640 6.309 22.842 1.00 94.12 211 SER A CA 1
ATOM 1670 C C . SER A 1 211 ? -1.427 7.746 23.283 1.00 94.12 211 SER A C 1
ATOM 1672 O O . SER A 1 211 ? -0.339 8.294 23.098 1.00 94.12 211 SER A O 1
ATOM 1674 N N . SER A 1 212 ? -2.463 8.326 23.887 1.00 93.12 212 SER A N 1
ATOM 1675 C CA . SER A 1 212 ? -2.464 9.702 24.371 1.00 93.12 212 SER A CA 1
ATOM 1676 C C . SER A 1 212 ? -3.251 9.854 25.677 1.00 93.12 212 SER A C 1
ATOM 1678 O O . SER A 1 212 ? -4.174 9.093 25.969 1.00 93.12 212 SER A O 1
ATOM 1680 N N . LYS A 1 213 ? -2.905 10.859 26.490 1.00 89.75 213 LYS A N 1
ATOM 1681 C CA . LYS A 1 213 ? -3.608 11.165 27.758 1.00 89.75 213 LYS A CA 1
ATOM 1682 C C . LYS A 1 213 ? -4.906 11.960 27.592 1.00 89.75 213 LYS A C 1
ATOM 1684 O O . LYS A 1 213 ? -5.725 11.993 28.507 1.00 89.75 213 LYS A O 1
ATOM 1689 N N . THR A 1 214 ? -5.098 12.614 26.451 1.00 87.81 214 THR A N 1
ATOM 1690 C CA . THR A 1 214 ? -6.307 13.387 26.136 1.00 87.81 214 THR A CA 1
ATOM 1691 C C . THR A 1 214 ? -6.855 12.963 24.782 1.00 87.81 214 THR A C 1
ATOM 1693 O O . THR A 1 214 ? -6.106 12.485 23.928 1.00 87.81 214 THR A O 1
ATOM 1696 N N . LYS A 1 215 ? -8.166 13.142 24.585 1.00 86.62 215 LYS A N 1
ATOM 1697 C CA . LYS A 1 215 ? -8.833 12.770 23.335 1.00 86.62 215 LYS A CA 1
ATOM 1698 C C . LYS A 1 215 ? -8.325 13.618 22.171 1.00 86.62 215 LYS A C 1
ATOM 1700 O O . LYS A 1 215 ? -8.073 13.110 21.091 1.00 86.62 215 LYS A O 1
ATOM 1705 N N . GLU A 1 216 ? -8.136 14.910 22.407 1.00 86.31 216 GLU A N 1
ATOM 1706 C CA . GLU A 1 216 ? -7.687 15.862 21.395 1.00 86.31 216 GLU A CA 1
ATOM 1707 C C . GLU A 1 216 ? -6.254 15.564 20.938 1.00 86.31 216 GLU A C 1
ATOM 1709 O O . GLU A 1 216 ? -5.936 15.711 19.757 1.00 86.31 216 GLU A O 1
ATOM 1714 N N . ALA A 1 217 ? -5.394 15.122 21.864 1.00 87.31 217 ALA A N 1
ATOM 1715 C CA . ALA A 1 217 ? -4.055 14.662 21.526 1.00 87.31 217 ALA A CA 1
ATOM 1716 C C . ALA A 1 217 ? -4.094 13.352 20.739 1.00 87.31 217 ALA A C 1
ATOM 1718 O O . ALA A 1 217 ? -3.374 13.243 19.748 1.00 87.31 217 ALA A O 1
ATOM 1719 N N . ASP A 1 218 ? -4.960 12.410 21.129 1.00 88.94 218 ASP A N 1
ATOM 1720 C CA . ASP A 1 218 ? -5.127 11.135 20.428 1.00 88.94 218 ASP A CA 1
ATOM 1721 C C . ASP A 1 218 ? -5.561 11.348 18.980 1.00 88.94 218 ASP A C 1
ATOM 1723 O O . ASP A 1 218 ? -4.925 10.795 18.090 1.00 88.94 218 ASP A O 1
ATOM 1727 N N . SER A 1 219 ? -6.556 12.205 18.709 1.00 86.12 219 SER A N 1
ATOM 1728 C CA . SER A 1 219 ? -7.025 12.463 17.340 1.00 86.12 219 SER A CA 1
ATOM 1729 C C . SER A 1 219 ? -5.880 12.922 16.428 1.00 86.12 219 SER A C 1
ATOM 1731 O O . SER A 1 219 ? -5.681 12.369 15.350 1.00 86.12 219 SER A O 1
ATOM 1733 N N . VAL A 1 220 ? -5.067 13.891 16.866 1.00 87.88 220 VAL A N 1
ATOM 1734 C CA . VAL A 1 220 ? -3.941 14.401 16.059 1.00 87.88 220 VAL A CA 1
ATOM 1735 C C . VAL A 1 220 ? -2.801 13.379 15.971 1.00 87.88 220 VAL A C 1
ATOM 1737 O O . VAL A 1 220 ? -2.242 13.164 14.894 1.00 87.88 220 VAL A O 1
ATOM 1740 N N . TRP A 1 221 ? -2.445 12.747 17.092 1.00 90.44 221 TRP A N 1
ATOM 1741 C C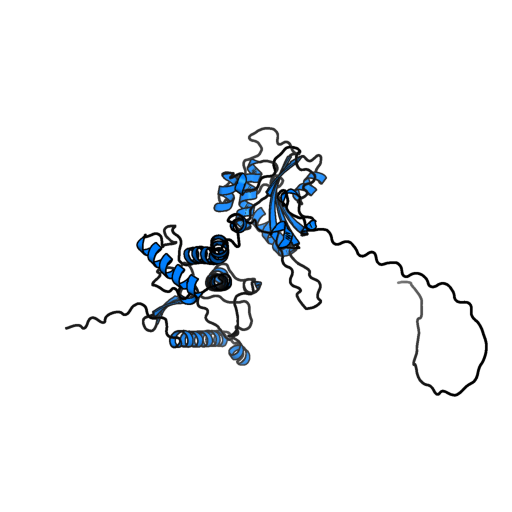A . TRP A 1 221 ? -1.324 11.810 17.173 1.00 90.44 221 TRP A CA 1
ATOM 1742 C C . TRP A 1 221 ? -1.583 10.530 16.380 1.00 90.44 221 TRP A C 1
ATOM 1744 O O . TRP A 1 221 ? -0.752 10.124 15.567 1.00 90.44 221 TRP A O 1
ATOM 1754 N N . SER A 1 222 ? -2.754 9.922 16.561 1.00 89.06 222 SER A N 1
ATOM 1755 C CA . SER A 1 222 ? -3.171 8.733 15.822 1.00 89.06 222 SER A CA 1
ATOM 1756 C C . SER A 1 222 ? -3.221 8.995 14.318 1.00 89.06 222 SER A C 1
ATOM 1758 O O . SER A 1 222 ? -2.711 8.167 13.563 1.00 89.06 222 SER A O 1
ATOM 1760 N N . GLY A 1 223 ? -3.733 10.153 13.883 1.00 83.50 223 GLY A N 1
ATOM 1761 C CA . GLY A 1 223 ? -3.761 10.540 12.473 1.00 83.50 223 GLY A CA 1
ATOM 1762 C C . GLY A 1 223 ? -2.358 10.735 11.891 1.00 83.50 223 GLY A C 1
ATOM 1763 O O . GLY A 1 223 ? -2.066 10.262 10.793 1.00 83.50 223 GLY A O 1
ATOM 1764 N N . LEU A 1 224 ? -1.425 11.338 12.641 1.00 86.44 224 LEU A N 1
ATOM 1765 C CA . LEU A 1 224 ? -0.021 11.406 12.219 1.00 86.44 224 LEU A CA 1
ATOM 1766 C C . LEU A 1 224 ? 0.573 10.001 12.049 1.00 86.44 224 LEU A C 1
ATOM 1768 O O . LEU A 1 224 ? 1.203 9.735 11.022 1.00 86.44 224 LEU A O 1
ATOM 1772 N N . VAL A 1 225 ? 0.385 9.112 13.027 1.00 86.69 225 VAL A N 1
ATOM 1773 C CA . VAL A 1 225 ? 0.870 7.725 12.947 1.00 86.69 225 VAL A CA 1
ATOM 1774 C C . VAL A 1 225 ? 0.268 7.023 11.722 1.00 86.69 225 VAL A C 1
ATOM 1776 O O . VAL A 1 225 ? 1.005 6.395 10.958 1.00 86.69 225 VAL A O 1
ATOM 1779 N N . GLU A 1 226 ? -1.026 7.213 11.445 1.00 83.12 226 GLU A N 1
ATOM 1780 C CA . GLU A 1 226 ? -1.693 6.677 10.251 1.00 83.12 226 GLU A CA 1
ATOM 1781 C C . GLU A 1 226 ? -1.076 7.201 8.945 1.00 83.12 226 GLU A C 1
ATOM 1783 O O . GLU A 1 226 ? -0.826 6.423 8.016 1.00 83.12 226 GLU A O 1
ATOM 1788 N N . SER A 1 227 ? -0.742 8.496 8.884 1.00 79.00 227 SER A N 1
ATOM 1789 C CA . SER A 1 227 ? -0.099 9.107 7.710 1.00 79.00 227 SER A CA 1
ATOM 1790 C C . SER A 1 227 ? 1.220 8.410 7.341 1.00 79.00 227 SER A C 1
ATOM 1792 O O . SER A 1 227 ? 1.593 8.337 6.165 1.00 79.00 227 SER A O 1
ATOM 1794 N N . LYS A 1 228 ? 1.927 7.849 8.335 1.00 80.56 228 LYS A N 1
ATOM 1795 C CA . LYS A 1 228 ? 3.175 7.094 8.136 1.00 80.56 228 LYS A CA 1
ATOM 1796 C C . LYS A 1 228 ? 2.927 5.623 7.792 1.00 80.56 228 LYS A C 1
ATOM 1798 O O . LYS A 1 228 ? 3.764 5.016 7.125 1.00 80.56 228 LYS A O 1
ATOM 1803 N N . LEU A 1 229 ? 1.775 5.071 8.178 1.00 72.38 229 LEU A N 1
ATOM 1804 C CA . LEU A 1 229 ? 1.353 3.697 7.874 1.00 72.38 229 LEU A CA 1
ATOM 1805 C C . LEU A 1 229 ? 0.650 3.538 6.519 1.00 72.38 229 LEU A C 1
ATOM 1807 O O . LEU A 1 229 ? 0.513 2.412 6.044 1.00 72.38 229 LEU A O 1
ATOM 1811 N N . ARG A 1 230 ? 0.296 4.650 5.859 1.00 65.12 230 ARG A N 1
ATOM 1812 C CA . ARG A 1 230 ? -0.392 4.715 4.554 1.00 65.12 230 ARG A CA 1
ATOM 1813 C C . ARG A 1 230 ? -1.814 4.135 4.585 1.00 65.12 230 ARG A C 1
ATOM 1815 O O . ARG A 1 230 ? -2.075 3.118 3.945 1.00 65.12 230 ARG A O 1
ATOM 1822 N N . HIS A 1 231 ? -2.735 4.853 5.231 1.00 54.50 231 HIS A N 1
ATOM 1823 C CA . HIS A 1 231 ? -4.189 4.610 5.176 1.00 54.50 231 HIS A CA 1
ATOM 1824 C C . HIS A 1 231 ? -4.614 3.238 5.728 1.00 54.50 231 HIS A C 1
ATOM 1826 O O . HIS A 1 231 ? -5.368 2.500 5.088 1.00 54.50 231 HIS A O 1
ATOM 1832 N N . LEU A 1 232 ? -4.083 2.863 6.895 1.00 61.09 232 LEU A N 1
ATOM 1833 C CA . LEU A 1 232 ? -4.605 1.730 7.658 1.00 61.09 232 LEU A CA 1
ATOM 1834 C C . LEU A 1 232 ? -5.719 2.218 8.576 1.00 61.09 232 LEU A C 1
ATOM 1836 O O . LEU A 1 232 ? -5.541 3.213 9.259 1.00 61.09 232 LEU A O 1
ATOM 1840 N N . VAL A 1 233 ? -6.816 1.469 8.655 1.00 61.97 233 VAL A N 1
ATOM 1841 C CA . VAL A 1 233 ? -7.904 1.782 9.587 1.00 61.97 233 VAL A CA 1
ATOM 1842 C C . VAL A 1 233 ? -7.471 1.428 11.011 1.00 61.97 233 VAL A C 1
ATOM 1844 O O . VAL A 1 233 ? -7.057 0.293 11.277 1.00 61.97 233 VAL A O 1
ATOM 1847 N N . GLY A 1 234 ? -7.554 2.403 11.914 1.00 64.31 234 GLY A N 1
ATOM 1848 C CA . GLY A 1 234 ? -7.253 2.243 13.334 1.00 64.31 234 GLY A CA 1
ATOM 1849 C C . GLY A 1 234 ? -8.484 1.839 14.143 1.00 64.31 234 GLY A C 1
ATOM 1850 O O . GLY A 1 234 ? -9.613 2.170 13.782 1.00 64.31 234 GLY A O 1
ATOM 1851 N N . VAL A 1 235 ? -8.265 1.125 15.249 1.00 78.06 235 VAL A N 1
ATOM 1852 C CA . VAL A 1 235 ? -9.294 0.810 16.253 1.00 78.06 235 VAL A CA 1
ATOM 1853 C C . VAL A 1 235 ? -9.064 1.669 17.495 1.00 78.06 235 VAL A C 1
ATOM 1855 O O . VAL A 1 235 ? -8.045 1.507 18.172 1.00 78.06 235 VAL A O 1
ATOM 1858 N N . GLU A 1 236 ? -10.009 2.555 17.793 1.00 79.94 236 GLU A N 1
ATOM 1859 C CA . GLU A 1 236 ? -9.967 3.524 18.889 1.00 79.94 236 GLU A CA 1
ATOM 1860 C C . GLU A 1 236 ? -10.579 2.948 20.173 1.00 79.94 236 GLU A C 1
ATOM 1862 O O . GLU A 1 236 ? -11.646 2.322 20.169 1.00 79.94 236 GLU A O 1
ATOM 1867 N N . ARG A 1 237 ? -9.898 3.160 21.304 1.00 86.12 237 ARG A N 1
ATOM 1868 C CA . ARG A 1 237 ? -10.319 2.685 22.629 1.00 86.12 237 ARG A CA 1
ATOM 1869 C C . ARG A 1 237 ? -10.015 3.708 23.714 1.00 86.12 237 ARG A C 1
ATOM 1871 O O . ARG A 1 237 ? -9.051 4.464 23.631 1.00 86.12 237 ARG A O 1
ATOM 1878 N N . ILE A 1 238 ? -10.808 3.647 24.781 1.00 87.94 238 ILE A N 1
ATOM 1879 C CA . ILE A 1 238 ? -10.629 4.440 26.001 1.00 87.94 238 ILE A CA 1
ATOM 1880 C C . ILE A 1 238 ? -10.387 3.479 27.159 1.00 87.94 238 ILE A C 1
ATOM 1882 O O . ILE A 1 238 ? -11.179 2.558 27.374 1.00 87.94 238 ILE A O 1
ATOM 1886 N N . HIS A 1 239 ? -9.325 3.711 27.923 1.00 89.44 239 HIS A N 1
ATOM 1887 C CA . HIS A 1 239 ? -8.924 2.892 29.063 1.00 89.44 239 HIS A CA 1
ATOM 1888 C C . HIS A 1 239 ? -8.888 3.716 30.340 1.00 89.44 239 HIS A C 1
ATOM 1890 O O . HIS A 1 239 ? -8.531 4.893 30.311 1.00 89.44 239 HIS A O 1
ATOM 1896 N N . VAL A 1 240 ? -9.218 3.077 31.462 1.00 89.06 240 VAL A N 1
ATOM 1897 C CA . VAL A 1 240 ? -9.111 3.670 32.800 1.00 89.06 240 VAL A CA 1
ATOM 1898 C C . VAL A 1 240 ? -8.185 2.798 33.639 1.00 89.06 240 VAL A C 1
ATOM 1900 O O . VAL A 1 240 ? -8.501 1.641 33.918 1.00 89.06 240 VAL A O 1
ATOM 1903 N N . VAL A 1 241 ? -7.045 3.357 34.041 1.00 89.62 241 VAL A N 1
ATOM 1904 C CA . VAL A 1 241 ? -5.974 2.656 34.764 1.00 89.62 241 VAL A CA 1
ATOM 1905 C C . VAL A 1 241 ? -5.810 3.184 36.188 1.00 89.62 241 VAL A C 1
ATOM 1907 O O . VAL A 1 241 ? -6.142 4.328 36.495 1.00 89.62 241 VAL A O 1
ATOM 1910 N N . LYS A 1 242 ? -5.315 2.342 37.096 1.00 87.62 242 LYS A N 1
ATOM 1911 C CA . LYS A 1 242 ? -5.119 2.693 38.513 1.00 87.62 242 LYS A CA 1
ATOM 1912 C C . LYS A 1 242 ? -3.701 3.148 38.821 1.00 87.62 242 LYS A C 1
ATOM 1914 O O . LYS A 1 242 ? -3.526 3.998 39.695 1.00 87.62 242 LYS A O 1
ATOM 1919 N N . ASP A 1 243 ? -2.726 2.567 38.133 1.00 87.69 243 ASP A N 1
ATOM 1920 C CA . ASP A 1 243 ? -1.300 2.783 38.346 1.00 87.69 243 ASP A CA 1
ATOM 1921 C C . ASP A 1 243 ? -0.514 2.780 37.024 1.00 87.69 243 ASP A C 1
ATOM 1923 O O . ASP A 1 243 ? -1.041 2.460 35.953 1.00 87.69 243 ASP A O 1
ATOM 1927 N N . ASP A 1 244 ? 0.765 3.144 37.115 1.00 86.56 244 ASP A N 1
ATOM 1928 C CA . ASP A 1 244 ? 1.658 3.243 35.960 1.00 86.56 244 ASP A CA 1
ATOM 1929 C C . ASP A 1 244 ? 1.957 1.873 35.322 1.00 86.56 244 ASP A C 1
ATOM 1931 O O . ASP A 1 244 ? 2.267 1.801 34.135 1.00 86.56 244 ASP A O 1
ATOM 1935 N N . ALA A 1 245 ? 1.827 0.767 36.064 1.00 89.12 245 ALA A N 1
ATOM 1936 C CA . ALA A 1 245 ? 2.048 -0.575 35.524 1.00 89.12 245 ALA A CA 1
ATOM 1937 C C . ALA A 1 245 ? 0.870 -1.043 34.652 1.00 89.12 245 ALA A C 1
ATOM 1939 O O . ALA A 1 245 ? 1.062 -1.752 33.660 1.00 89.12 245 ALA A O 1
ATOM 1940 N N . GLU A 1 246 ? -0.357 -0.657 35.003 1.00 91.38 246 GLU A N 1
ATOM 1941 C CA . GLU A 1 246 ? -1.534 -0.820 34.150 1.00 91.38 246 GLU A CA 1
ATOM 1942 C C . GLU A 1 246 ? -1.450 0.106 32.926 1.00 91.38 246 GLU A C 1
ATOM 1944 O O . GLU A 1 246 ? -1.722 -0.345 31.811 1.00 91.38 246 GLU A O 1
ATOM 1949 N N . ALA A 1 247 ? -0.997 1.355 33.104 1.00 87.69 247 ALA A N 1
ATOM 1950 C CA . ALA A 1 247 ? -0.767 2.297 32.006 1.00 87.69 247 ALA A CA 1
ATOM 1951 C C . ALA A 1 247 ? 0.213 1.736 30.966 1.00 87.69 247 ALA A C 1
ATOM 1953 O O . ALA A 1 247 ? -0.074 1.742 29.771 1.00 87.69 247 ALA A O 1
ATOM 1954 N N . GLU A 1 248 ? 1.334 1.180 31.424 1.00 89.50 248 GLU A N 1
ATOM 1955 C CA . GLU A 1 248 ? 2.354 0.593 30.558 1.00 89.50 248 GLU A CA 1
ATOM 1956 C C . GLU A 1 248 ? 1.832 -0.633 29.796 1.00 89.50 248 GLU A C 1
ATOM 1958 O O . GLU A 1 248 ? 2.153 -0.845 28.627 1.00 89.50 248 GLU A O 1
ATOM 1963 N N . GLN A 1 249 ? 0.957 -1.432 30.412 1.00 89.44 249 GLN A N 1
ATOM 1964 C CA . GLN A 1 249 ? 0.296 -2.532 29.710 1.00 89.44 249 GLN A CA 1
ATOM 1965 C C . GLN A 1 249 ? -0.648 -2.033 28.611 1.00 89.44 249 GLN A C 1
ATOM 1967 O O . GLN A 1 249 ? -0.682 -2.635 27.537 1.00 89.44 249 GLN A O 1
ATOM 1972 N N . VAL A 1 250 ? -1.418 -0.969 28.864 1.00 89.12 250 VAL A N 1
ATOM 1973 C CA . VAL A 1 250 ? -2.310 -0.355 27.862 1.00 89.12 250 VAL A CA 1
ATOM 1974 C C . VAL A 1 250 ? -1.508 0.210 26.697 1.00 89.12 250 VAL A C 1
ATOM 1976 O O . VAL A 1 250 ? -1.826 -0.086 25.547 1.00 89.12 250 VAL A O 1
ATOM 1979 N N . LYS A 1 251 ? -0.433 0.951 26.987 1.00 89.44 251 LYS A N 1
ATOM 1980 C CA . LYS A 1 251 ? 0.488 1.482 25.974 1.00 89.44 251 LYS A CA 1
ATOM 1981 C C . LYS A 1 251 ? 1.064 0.379 25.099 1.00 89.44 251 LYS A C 1
ATOM 1983 O O . LYS A 1 251 ? 1.097 0.527 23.886 1.00 89.44 251 LYS A O 1
ATOM 1988 N N . ASN A 1 252 ? 1.402 -0.767 25.692 1.00 88.31 252 ASN A N 1
ATOM 1989 C CA . ASN A 1 252 ? 1.850 -1.973 24.989 1.00 88.31 252 ASN A CA 1
ATOM 1990 C C . ASN A 1 252 ? 0.707 -2.802 24.361 1.00 88.31 252 ASN A C 1
ATOM 1992 O O . ASN A 1 252 ? 0.912 -3.949 23.955 1.00 88.31 252 ASN A O 1
ATOM 1996 N N . GLY A 1 253 ? -0.501 -2.239 24.259 1.00 85.81 253 GLY A N 1
ATOM 1997 C CA . GLY A 1 253 ? -1.599 -2.802 23.481 1.00 85.81 253 GLY A CA 1
ATOM 1998 C C . GLY A 1 253 ? -2.577 -3.699 24.242 1.00 85.81 253 GLY A C 1
ATOM 1999 O O . GLY A 1 253 ? -3.361 -4.410 23.610 1.00 85.81 253 GLY A O 1
ATOM 2000 N N . SER A 1 254 ? -2.546 -3.709 25.579 1.00 87.69 254 SER A N 1
ATOM 2001 C CA . SER A 1 254 ? -3.504 -4.462 26.399 1.00 87.69 254 SER A CA 1
ATOM 2002 C C . SER A 1 254 ? -4.901 -3.840 26.350 1.00 87.69 254 SER A C 1
ATOM 2004 O O . SER A 1 254 ? -5.083 -2.673 26.679 1.00 87.69 254 SER A O 1
ATOM 2006 N N . THR A 1 255 ? -5.917 -4.654 26.062 1.00 87.12 255 THR A N 1
ATOM 2007 C CA . THR A 1 255 ? -7.333 -4.243 26.074 1.00 87.12 255 THR A CA 1
ATOM 2008 C C . THR A 1 255 ? -8.049 -4.511 27.402 1.00 87.12 255 THR A C 1
ATOM 2010 O O . THR A 1 255 ? -9.236 -4.233 27.543 1.00 87.12 255 THR A O 1
ATOM 2013 N N . LYS A 1 256 ? -7.346 -5.037 28.415 1.00 87.38 256 LYS A N 1
ATOM 2014 C CA . LYS A 1 256 ? -7.945 -5.443 29.705 1.00 87.38 256 LYS A CA 1
ATOM 2015 C C . LYS A 1 256 ? -8.565 -4.293 30.503 1.00 87.38 256 LYS A C 1
ATOM 2017 O O . LYS A 1 256 ? -9.399 -4.547 31.367 1.00 87.38 256 LYS A O 1
ATOM 2022 N N . TYR A 1 257 ? -8.112 -3.070 30.250 1.00 89.25 257 TYR A N 1
ATOM 2023 C CA . TYR A 1 257 ? -8.442 -1.876 31.029 1.00 89.25 257 TYR A CA 1
ATOM 2024 C C . TYR A 1 257 ? -9.408 -0.947 30.291 1.00 89.25 257 TYR A C 1
ATOM 2026 O O . TYR A 1 257 ? -9.595 0.201 30.694 1.00 89.25 257 TYR A O 1
ATOM 2034 N N . GLN A 1 258 ? -10.030 -1.445 29.219 1.00 86.00 258 GLN A N 1
ATOM 2035 C CA . GLN A 1 258 ? -11.006 -0.693 28.452 1.00 86.00 258 GLN A CA 1
ATOM 2036 C C . GLN A 1 258 ? -12.202 -0.308 29.335 1.00 86.00 258 GLN A C 1
ATOM 2038 O O . GLN A 1 258 ? -12.744 -1.131 30.080 1.00 86.00 258 GLN A O 1
ATOM 2043 N N . ALA A 1 259 ? -12.600 0.961 29.263 1.00 84.56 259 ALA A N 1
ATOM 2044 C CA . ALA A 1 259 ? -13.680 1.510 30.068 1.00 84.56 259 ALA A CA 1
ATOM 2045 C C . ALA A 1 259 ? -15.005 0.787 29.773 1.00 84.56 259 ALA A C 1
ATOM 2047 O O . ALA A 1 259 ? -15.413 0.622 28.625 1.00 84.56 259 ALA A O 1
ATOM 2048 N N . GLN A 1 260 ? -15.706 0.349 30.820 1.00 77.62 260 GLN A N 1
ATOM 2049 C CA . GLN A 1 260 ? -16.995 -0.320 30.650 1.00 77.62 260 GLN A CA 1
ATOM 2050 C C . GLN A 1 260 ? -18.048 0.677 30.149 1.00 77.62 260 GLN A C 1
ATOM 2052 O O . GLN A 1 260 ? -18.253 1.724 30.756 1.00 77.62 260 GLN A O 1
ATOM 2057 N N . GLY A 1 261 ? -18.736 0.333 29.058 1.00 68.25 261 GLY A N 1
ATOM 2058 C CA . GLY A 1 261 ? -19.798 1.162 28.478 1.00 68.25 261 GLY A CA 1
ATOM 2059 C C . GLY A 1 261 ? -19.332 2.197 27.448 1.00 68.25 261 GLY A C 1
ATOM 2060 O O . GLY A 1 261 ? -20.175 2.925 26.929 1.00 68.25 261 GLY A O 1
ATOM 2061 N N . THR A 1 262 ? -18.039 2.254 27.110 1.00 74.19 262 THR A N 1
ATOM 2062 C CA . THR A 1 262 ? -17.566 2.994 25.931 1.00 74.19 262 THR A CA 1
ATOM 2063 C C . THR A 1 262 ? -17.637 2.105 24.690 1.00 74.19 262 THR A C 1
ATOM 2065 O O . THR A 1 262 ? -17.366 0.903 24.745 1.00 74.19 262 THR A O 1
ATOM 2068 N N . LYS A 1 263 ? -18.057 2.681 23.561 1.00 72.19 263 LYS A N 1
ATOM 2069 C CA . LYS A 1 263 ? -18.086 1.983 22.273 1.00 72.19 263 LYS A CA 1
ATOM 2070 C C . LYS A 1 263 ? -16.661 1.966 21.704 1.00 72.19 263 LYS A C 1
ATOM 2072 O O . LYS A 1 263 ? -16.024 3.013 21.670 1.00 72.19 263 LYS A O 1
ATOM 2077 N N . THR A 1 264 ? -16.168 0.797 21.288 1.00 78.12 264 THR A N 1
ATOM 2078 C CA . THR A 1 264 ? -14.993 0.715 20.405 1.00 78.12 264 THR A CA 1
ATOM 2079 C C . THR A 1 264 ? -15.415 1.203 19.027 1.00 78.12 264 THR A C 1
ATOM 2081 O O . THR A 1 264 ? -16.421 0.724 18.499 1.00 78.12 264 THR A O 1
ATOM 2084 N N . GLU A 1 265 ? -14.661 2.128 18.449 1.00 78.44 265 GLU A N 1
ATOM 2085 C CA . GLU A 1 265 ? -14.950 2.694 17.131 1.00 78.44 265 GLU A CA 1
ATOM 2086 C C . GLU A 1 265 ? -13.716 2.573 16.236 1.00 78.44 265 GLU A C 1
ATOM 2088 O O . GLU A 1 265 ? -12.592 2.432 16.717 1.00 78.44 265 GLU A O 1
ATOM 2093 N N . THR A 1 266 ? -13.922 2.564 14.924 1.00 78.06 266 THR A N 1
ATOM 2094 C CA . THR A 1 266 ? -12.822 2.642 13.958 1.00 78.06 266 THR A CA 1
ATOM 2095 C C . THR A 1 266 ? -12.652 4.075 13.478 1.00 78.06 266 THR A C 1
ATOM 2097 O O . THR A 1 266 ? -13.639 4.809 13.412 1.00 78.06 266 THR A O 1
ATOM 2100 N N . THR A 1 267 ? -11.448 4.451 13.045 1.00 69.94 267 THR A N 1
ATOM 2101 C CA . THR A 1 267 ? -11.163 5.807 12.531 1.00 69.94 267 THR A CA 1
ATOM 2102 C C . THR A 1 267 ? -12.099 6.210 11.371 1.00 69.94 267 THR A C 1
ATOM 2104 O O . THR A 1 267 ? -12.550 7.353 11.277 1.00 69.94 267 THR A O 1
ATOM 2107 N N . ASP A 1 268 ? -12.524 5.240 10.552 1.00 65.62 268 ASP A N 1
ATOM 2108 C CA . ASP A 1 268 ? -13.522 5.425 9.482 1.00 65.62 268 ASP A CA 1
ATOM 2109 C C . ASP A 1 268 ? -14.950 5.748 9.980 1.00 65.62 268 ASP A C 1
ATOM 2111 O O . ASP A 1 268 ? -15.730 6.405 9.279 1.00 65.62 268 ASP A O 1
ATOM 2115 N N . GLU A 1 269 ? -15.326 5.258 11.166 1.00 70.12 269 GLU A N 1
ATOM 2116 C CA . GLU A 1 269 ? -16.657 5.464 11.755 1.00 70.12 269 GLU A CA 1
ATOM 2117 C C . GLU A 1 269 ? -16.749 6.821 12.454 1.00 70.12 269 GLU A C 1
ATOM 2119 O O . GLU A 1 269 ? -17.772 7.502 12.331 1.00 70.12 269 GLU A O 1
ATOM 2124 N N . THR A 1 270 ? -15.689 7.217 13.164 1.00 65.88 270 THR A N 1
ATOM 2125 C CA . THR A 1 270 ? -15.659 8.446 13.965 1.00 65.88 270 THR A CA 1
ATOM 2126 C C . THR A 1 270 ? -15.570 9.698 13.104 1.00 65.88 270 THR A C 1
ATOM 2128 O O . THR A 1 270 ? -16.179 10.714 13.452 1.00 65.88 270 THR A O 1
ATOM 2131 N N . LYS A 1 271 ? -14.878 9.625 11.954 1.00 70.25 271 LYS A N 1
ATOM 2132 C CA . LYS A 1 271 ? -14.677 10.748 11.017 1.00 70.25 271 LYS A CA 1
ATOM 2133 C C . LYS A 1 271 ? -14.226 12.026 11.728 1.00 70.25 271 LYS A C 1
ATOM 2135 O O . LYS A 1 271 ? -14.691 13.123 11.402 1.00 70.25 271 LYS A O 1
ATOM 2140 N N . ASP A 1 272 ? -13.351 11.883 12.721 1.00 77.44 272 ASP A N 1
ATOM 2141 C CA . ASP A 1 272 ? -12.823 13.017 13.469 1.00 77.44 272 ASP A CA 1
ATOM 2142 C C . ASP A 1 272 ? -12.049 13.945 12.501 1.00 77.44 272 ASP A C 1
ATOM 2144 O O . ASP A 1 272 ? -11.119 13.492 11.817 1.00 77.44 272 ASP A O 1
ATOM 2148 N N . PRO A 1 273 ? -12.424 15.236 12.384 1.00 77.38 273 PRO A N 1
ATOM 2149 C CA . PRO A 1 273 ? -11.776 16.155 11.451 1.00 77.38 273 PRO A CA 1
ATOM 2150 C C . PRO A 1 273 ? -10.289 16.376 11.737 1.00 77.38 273 PRO A C 1
ATOM 2152 O O . PRO A 1 273 ? -9.516 16.560 10.798 1.00 77.38 273 PRO A O 1
ATOM 2155 N N . ALA A 1 274 ? -9.883 16.366 13.010 1.00 80.00 274 ALA A N 1
ATOM 2156 C CA . ALA A 1 274 ? -8.491 16.551 13.406 1.00 80.00 274 ALA A CA 1
ATOM 2157 C C . ALA A 1 274 ? -7.658 15.317 13.049 1.00 80.00 274 ALA A C 1
ATOM 2159 O O . ALA A 1 274 ? -6.570 15.460 12.488 1.00 80.00 274 ALA A O 1
ATOM 2160 N N . HIS A 1 275 ? -8.204 14.121 13.288 1.00 80.62 275 HIS A N 1
ATOM 2161 C CA . HIS A 1 275 ? -7.588 12.868 12.854 1.00 80.62 275 HIS A CA 1
ATOM 2162 C C . HIS A 1 275 ? -7.441 12.808 11.330 1.00 80.62 275 HIS A C 1
ATOM 2164 O O . HIS A 1 275 ? -6.342 12.602 10.817 1.00 80.62 275 HIS A O 1
ATOM 2170 N N . THR A 1 276 ? -8.527 13.080 10.599 1.00 77.50 276 THR A N 1
ATOM 2171 C CA . THR A 1 276 ? -8.544 13.045 9.127 1.00 77.50 276 THR A CA 1
ATOM 2172 C C . THR A 1 276 ? -7.527 14.024 8.539 1.00 77.50 276 THR A C 1
ATOM 2174 O O . THR A 1 276 ? -6.727 13.660 7.677 1.00 77.50 276 THR A O 1
ATOM 2177 N N . ALA A 1 277 ? -7.499 15.263 9.041 1.00 78.88 277 ALA A N 1
ATOM 2178 C CA . ALA A 1 277 ? -6.544 16.266 8.587 1.00 78.88 277 ALA A CA 1
ATOM 2179 C C . ALA A 1 277 ? -5.092 15.835 8.848 1.00 78.88 277 ALA A C 1
ATOM 2181 O O . ALA A 1 277 ? -4.238 16.010 7.976 1.00 78.88 277 ALA A O 1
ATOM 2182 N N . ALA A 1 278 ? -4.805 15.252 10.016 1.00 79.88 278 ALA A N 1
ATOM 2183 C CA . ALA A 1 278 ? -3.473 14.757 10.353 1.00 79.88 278 ALA A CA 1
ATOM 2184 C C . ALA A 1 278 ? -3.051 13.562 9.475 1.00 79.88 278 ALA A C 1
ATOM 2186 O O . ALA A 1 278 ? -1.914 13.538 8.996 1.00 79.88 278 ALA A O 1
ATOM 2187 N N . ALA A 1 279 ? -3.966 12.628 9.195 1.00 76.50 279 ALA A N 1
ATOM 2188 C CA . ALA A 1 279 ? -3.729 11.469 8.334 1.00 76.50 279 ALA A CA 1
ATOM 2189 C C . ALA A 1 279 ? -3.446 11.855 6.872 1.00 76.50 279 ALA A C 1
ATOM 2191 O O . ALA A 1 279 ? -2.551 11.286 6.243 1.00 76.50 279 ALA A O 1
ATOM 2192 N N . GLU A 1 280 ? -4.161 12.848 6.333 1.00 74.62 280 GLU A N 1
ATOM 2193 C CA . GLU A 1 280 ? -4.008 13.289 4.940 1.00 74.62 280 GLU A CA 1
ATOM 2194 C C . GLU A 1 280 ? -2.796 14.201 4.717 1.00 74.62 280 GLU A C 1
ATOM 2196 O O . GLU A 1 280 ? -2.097 14.078 3.708 1.00 74.62 280 GLU A O 1
ATOM 2201 N N . THR A 1 281 ? -2.547 15.134 5.639 1.00 72.56 281 THR A N 1
ATOM 2202 C CA . THR A 1 281 ? -1.522 16.179 5.460 1.00 72.56 281 THR A CA 1
ATOM 2203 C C . THR A 1 281 ? -0.189 15.846 6.124 1.00 72.56 281 THR A C 1
ATOM 2205 O O . THR A 1 281 ? 0.781 16.579 5.953 1.00 72.56 281 THR A O 1
ATOM 2208 N N . GLY A 1 282 ? -0.120 14.759 6.901 1.00 65.81 282 GLY A N 1
ATOM 2209 C CA . GLY A 1 282 ? 1.063 14.420 7.691 1.00 65.81 282 GLY A CA 1
ATOM 2210 C C . GLY A 1 282 ? 1.364 15.427 8.805 1.00 65.81 282 GLY A C 1
ATOM 2211 O O . GLY A 1 282 ? 2.484 15.426 9.317 1.00 65.81 282 GLY A O 1
ATOM 2212 N N . ALA A 1 283 ? 0.380 16.269 9.155 1.00 62.41 283 ALA A N 1
ATOM 2213 C CA . ALA A 1 283 ? 0.404 17.201 10.277 1.00 62.41 283 ALA A CA 1
ATOM 2214 C C . ALA A 1 283 ? 1.656 18.109 10.332 1.00 62.41 283 ALA A C 1
ATOM 2216 O O . ALA A 1 283 ? 2.226 18.317 11.403 1.00 62.41 283 ALA A O 1
ATOM 2217 N N . GLU A 1 284 ? 2.082 18.678 9.194 1.00 55.88 284 GLU A N 1
ATOM 2218 C CA . GLU A 1 284 ? 3.258 19.573 9.144 1.00 55.88 284 GLU A CA 1
ATOM 2219 C C . GLU A 1 284 ? 3.105 20.822 10.041 1.00 55.88 284 GLU A C 1
ATOM 2221 O O . GLU A 1 284 ? 4.095 21.264 10.626 1.00 55.88 284 GLU A O 1
ATOM 2226 N N . ASP A 1 285 ? 1.869 21.307 10.233 1.00 54.75 285 ASP A N 1
ATOM 2227 C CA . ASP A 1 285 ? 1.532 22.486 11.053 1.00 54.75 285 ASP A CA 1
ATOM 2228 C C . ASP A 1 285 ? 0.557 22.197 12.218 1.00 54.75 285 ASP A C 1
ATOM 2230 O O . ASP A 1 285 ? 0.154 23.117 12.935 1.00 54.75 285 ASP A O 1
ATOM 2234 N N . ALA A 1 286 ? 0.140 20.942 12.431 1.00 59.97 286 ALA A N 1
ATOM 2235 C CA . ALA A 1 286 ? -0.799 20.633 13.510 1.00 59.97 286 ALA A CA 1
ATOM 2236 C C . ALA A 1 286 ? -0.077 20.655 14.867 1.00 59.97 286 ALA A C 1
ATOM 2238 O O . ALA A 1 286 ? 0.976 20.045 15.035 1.00 59.97 286 ALA A O 1
ATOM 2239 N N . GLN A 1 287 ? -0.643 21.348 15.852 1.00 59.75 287 GLN A N 1
ATOM 2240 C CA . GLN A 1 287 ? -0.176 21.284 17.236 1.00 59.75 287 GLN A CA 1
ATOM 2241 C C . GLN A 1 287 ? -1.112 20.390 18.040 1.00 59.75 287 GLN A C 1
ATOM 2243 O O . GLN A 1 287 ? -2.332 20.521 17.942 1.00 59.75 287 GLN A O 1
ATOM 2248 N N . VAL A 1 288 ? -0.536 19.505 18.855 1.00 63.03 288 VAL A N 1
ATOM 2249 C CA . VAL A 1 288 ? -1.282 18.822 19.915 1.00 63.03 288 VAL A CA 1
ATOM 2250 C C . VAL A 1 288 ? -1.721 19.892 20.920 1.00 63.03 288 VAL A C 1
ATOM 2252 O O . VAL A 1 288 ? -0.851 20.597 21.442 1.00 63.03 288 VAL A O 1
ATOM 2255 N N . PRO A 1 289 ? -3.032 20.067 21.174 1.00 62.28 289 PRO A N 1
ATOM 2256 C CA . PRO A 1 289 ? -3.508 21.065 22.122 1.00 62.28 289 PRO A CA 1
ATOM 2257 C C . PRO A 1 289 ? -2.885 20.854 23.502 1.00 62.28 289 PRO A C 1
ATOM 2259 O O . PRO A 1 289 ? -2.824 19.730 23.998 1.00 62.28 289 PRO A O 1
ATOM 2262 N N . ASP A 1 290 ? -2.419 21.940 24.118 1.00 57.84 290 ASP A N 1
ATOM 2263 C CA . ASP A 1 290 ? -1.790 21.902 25.437 1.00 57.84 290 ASP A CA 1
ATOM 2264 C C . ASP A 1 290 ? -2.833 21.441 26.481 1.00 57.84 290 ASP A C 1
ATOM 2266 O O . ASP A 1 290 ? -3.897 22.074 26.591 1.00 57.84 290 ASP A O 1
ATOM 2270 N N . PRO A 1 291 ? -2.576 20.376 27.270 1.00 54.34 291 PRO A N 1
ATOM 2271 C CA . PRO A 1 291 ? -3.548 19.819 28.220 1.00 54.34 291 PRO A CA 1
ATOM 2272 C C . PRO A 1 291 ? -4.025 20.805 29.300 1.00 54.34 291 PRO A C 1
ATOM 2274 O O . PRO A 1 291 ? -4.974 20.518 30.025 1.00 54.34 291 PRO A O 1
ATOM 2277 N N . ALA A 1 292 ? -3.394 21.975 29.420 1.00 49.72 292 ALA A N 1
ATOM 2278 C CA . ALA A 1 292 ? -3.692 22.983 30.431 1.00 49.72 292 ALA A CA 1
ATOM 2279 C C . ALA A 1 292 ? -4.951 23.837 30.164 1.00 49.72 292 ALA A C 1
ATOM 2281 O O . ALA A 1 292 ? -5.300 24.660 31.011 1.00 49.72 292 ALA A O 1
ATOM 2282 N N . THR A 1 293 ? -5.637 23.691 29.024 1.00 48.69 293 THR A N 1
ATOM 2283 C CA . THR A 1 293 ? -6.737 24.610 28.663 1.00 48.69 293 THR A CA 1
ATOM 2284 C C . THR A 1 293 ? -8.146 24.152 29.040 1.00 48.69 293 THR A C 1
ATOM 2286 O O . THR A 1 293 ? -9.025 25.006 29.098 1.00 48.69 293 THR A O 1
ATOM 2289 N N . ASN A 1 294 ? -8.387 22.882 29.389 1.00 42.53 294 ASN A N 1
ATOM 2290 C CA . ASN A 1 294 ? -9.721 22.420 29.800 1.00 42.53 294 ASN A CA 1
ATOM 2291 C C . ASN A 1 294 ? -9.668 21.317 30.869 1.00 42.53 294 ASN A C 1
ATOM 2293 O O . ASN A 1 294 ? -9.596 20.136 30.549 1.00 42.53 294 ASN A O 1
ATOM 2297 N N . GLY A 1 295 ? -9.813 21.706 32.139 1.00 43.69 295 GLY A N 1
ATOM 2298 C CA . GLY A 1 295 ? -10.111 20.779 33.235 1.00 43.69 295 GLY A CA 1
ATOM 2299 C C . GLY A 1 295 ? -8.948 19.873 33.646 1.00 43.69 295 GLY A C 1
ATOM 2300 O O . GLY A 1 295 ? -7.957 19.725 32.943 1.00 43.69 295 GLY A O 1
ATOM 2301 N N . ALA A 1 296 ? -9.036 19.307 34.849 1.00 39.97 296 ALA A N 1
ATOM 2302 C CA . ALA A 1 296 ? -8.007 18.421 35.378 1.00 39.97 296 ALA A CA 1
ATOM 2303 C C . ALA A 1 296 ? -7.760 17.255 34.407 1.00 39.97 296 ALA A C 1
ATOM 2305 O O . ALA A 1 296 ? -8.682 16.489 34.134 1.00 39.97 296 ALA A O 1
ATOM 2306 N N . VAL A 1 297 ? -6.524 17.116 33.914 1.00 49.56 297 VAL A N 1
ATOM 2307 C CA . VAL A 1 297 ? -6.057 15.891 33.255 1.00 49.56 297 VAL A CA 1
ATOM 2308 C C . VAL A 1 297 ? -6.263 14.768 34.261 1.00 49.56 297 VAL A C 1
ATOM 2310 O O . VAL A 1 297 ? -5.502 14.645 35.222 1.00 49.56 297 VAL A O 1
ATOM 2313 N N . ASP A 1 298 ? -7.331 13.992 34.097 1.00 55.38 298 ASP A N 1
ATOM 2314 C CA . ASP A 1 298 ? -7.542 12.806 34.908 1.00 55.38 298 ASP A CA 1
ATOM 2315 C C . ASP A 1 298 ? -6.440 11.828 34.503 1.00 55.38 298 ASP A C 1
ATOM 2317 O O . ASP A 1 298 ? -6.505 11.204 33.443 1.00 55.38 298 ASP A O 1
ATOM 2321 N N . SER A 1 299 ? -5.369 11.765 35.303 1.00 61.44 299 SER A N 1
ATOM 2322 C CA . SER A 1 299 ? -4.087 11.117 34.971 1.00 61.44 299 SER A CA 1
ATOM 2323 C C . SER A 1 299 ? -4.191 9.609 34.709 1.00 61.44 299 SER A C 1
ATOM 2325 O O . SER A 1 299 ? -3.178 8.932 34.559 1.00 61.44 299 SER A O 1
ATOM 2327 N N . ARG A 1 300 ? -5.412 9.084 34.742 1.00 82.38 300 ARG A N 1
ATOM 2328 C CA . ARG A 1 300 ? -5.801 7.682 34.708 1.00 82.38 300 ARG A CA 1
ATOM 2329 C C . ARG A 1 300 ? -6.540 7.292 33.438 1.00 82.38 300 ARG A C 1
ATOM 2331 O O . ARG A 1 300 ? -6.778 6.105 33.246 1.00 82.38 300 ARG A O 1
ATOM 2338 N N . THR A 1 301 ? -6.917 8.249 32.592 1.00 88.38 301 THR A N 1
ATOM 2339 C CA . THR A 1 301 ? -7.542 7.938 31.304 1.00 88.38 301 THR A CA 1
ATOM 2340 C C . THR A 1 301 ? -6.479 7.881 30.217 1.00 88.38 301 THR A C 1
ATOM 2342 O O . THR A 1 301 ? -5.653 8.785 30.102 1.00 88.38 301 THR A O 1
ATOM 2345 N N . ILE A 1 302 ? -6.496 6.813 29.423 1.00 90.69 302 ILE A N 1
ATOM 2346 C CA . ILE A 1 302 ? -5.602 6.634 28.277 1.00 90.69 302 ILE A CA 1
ATOM 2347 C C . ILE A 1 302 ? -6.460 6.355 27.051 1.00 90.69 302 ILE A C 1
ATOM 2349 O O . ILE A 1 302 ? -7.284 5.441 27.049 1.00 90.69 302 ILE A O 1
ATOM 2353 N N . TYR A 1 303 ? -6.247 7.145 26.011 1.00 92.75 303 TYR A N 1
ATOM 2354 C CA . TYR A 1 303 ? -6.811 6.944 24.687 1.00 92.75 303 TYR A CA 1
ATOM 2355 C C . TYR A 1 303 ? -5.801 6.150 23.872 1.00 92.75 303 TYR A C 1
ATOM 2357 O O . TYR A 1 303 ? -4.599 6.398 23.972 1.00 92.75 303 TYR A O 1
ATOM 2365 N N . THR A 1 304 ? -6.266 5.151 23.131 1.00 93.00 304 THR A N 1
ATOM 2366 C CA . THR A 1 304 ? -5.397 4.364 22.257 1.00 93.00 304 THR A CA 1
ATOM 2367 C C . THR A 1 304 ? -6.040 4.170 20.903 1.00 93.00 304 THR A C 1
ATOM 2369 O O . THR A 1 304 ? -7.172 3.688 20.844 1.00 93.00 304 THR A O 1
ATOM 2372 N N . THR A 1 305 ? -5.268 4.382 19.845 1.00 90.06 305 THR A N 1
ATOM 2373 C CA . THR A 1 305 ? -5.618 3.974 18.487 1.00 90.06 305 THR A CA 1
ATOM 2374 C C . THR A 1 305 ? -4.661 2.880 18.026 1.00 90.06 305 THR A C 1
ATOM 2376 O O . THR A 1 305 ? -3.441 3.056 18.021 1.00 90.06 305 THR A O 1
ATOM 2379 N N . THR A 1 306 ? -5.204 1.714 17.675 1.00 90.50 306 THR A N 1
ATOM 2380 C CA . THR A 1 306 ? -4.410 0.531 17.319 1.00 90.50 306 THR A CA 1
ATOM 2381 C C . THR A 1 306 ? -4.559 0.162 15.849 1.00 90.50 306 THR A C 1
ATOM 2383 O O . THR A 1 306 ? -5.668 -0.095 15.387 1.00 90.50 306 THR A O 1
ATOM 2386 N N . TYR A 1 307 ? -3.435 0.038 15.148 1.00 89.38 307 TYR A N 1
ATOM 2387 C CA . TYR A 1 307 ? -3.349 -0.409 13.757 1.00 89.38 307 TYR A CA 1
ATOM 2388 C C . TYR A 1 307 ? -2.767 -1.821 13.671 1.00 89.38 307 TYR A C 1
ATOM 2390 O O . TYR A 1 307 ? -1.931 -2.213 14.490 1.00 89.38 307 TYR A O 1
ATOM 2398 N N . TYR A 1 308 ? -3.173 -2.577 12.648 1.00 87.00 308 TYR A N 1
ATOM 2399 C CA . TYR A 1 308 ? -2.712 -3.949 12.430 1.00 87.00 308 TYR A CA 1
ATOM 2400 C C . TYR A 1 308 ? -2.116 -4.142 11.038 1.00 87.00 308 TYR A C 1
ATOM 2402 O O . TYR A 1 308 ? -2.736 -3.813 10.030 1.00 87.00 308 TYR A O 1
ATOM 2410 N N . ILE A 1 309 ? -0.940 -4.767 10.981 1.00 84.19 309 ILE A N 1
ATOM 2411 C CA . ILE A 1 309 ? -0.295 -5.196 9.734 1.00 84.19 309 ILE A CA 1
ATOM 2412 C C . ILE A 1 309 ? -0.223 -6.719 9.726 1.00 84.19 309 ILE A C 1
ATOM 2414 O O . ILE A 1 309 ? 0.419 -7.311 10.590 1.00 84.19 309 ILE A O 1
ATOM 2418 N N . GLY A 1 310 ? -0.866 -7.359 8.750 1.00 83.00 310 GLY A N 1
ATOM 2419 C CA . GLY A 1 310 ? -0.792 -8.805 8.552 1.00 83.00 310 GLY A CA 1
ATOM 2420 C C . GLY A 1 310 ? 0.578 -9.235 8.025 1.00 83.00 310 GLY A C 1
ATOM 2421 O O . GLY A 1 310 ? 1.096 -8.649 7.075 1.00 83.00 310 GLY A O 1
ATOM 2422 N N . LEU A 1 311 ? 1.171 -10.261 8.637 1.00 81.62 311 LEU A N 1
ATOM 2423 C CA . LEU A 1 311 ? 2.509 -10.750 8.309 1.00 81.62 311 LEU A CA 1
ATOM 2424 C C . LEU A 1 311 ? 2.455 -12.185 7.776 1.00 81.62 311 LEU A C 1
ATOM 2426 O O . LEU A 1 311 ? 1.928 -13.099 8.422 1.00 81.62 311 LEU A O 1
ATOM 2430 N N . GLU A 1 312 ? 3.070 -12.394 6.613 1.00 78.44 312 GLU A N 1
ATOM 2431 C CA . GLU A 1 312 ? 3.332 -13.716 6.049 1.00 78.44 312 GLU A CA 1
ATOM 2432 C C . GLU A 1 312 ? 4.822 -14.048 6.192 1.00 78.44 312 GLU A C 1
ATOM 2434 O O . GLU A 1 312 ? 5.690 -13.320 5.716 1.00 78.44 312 GLU A O 1
ATOM 2439 N N . LEU A 1 313 ? 5.122 -15.138 6.904 1.00 74.81 313 LEU A N 1
ATOM 2440 C CA . LEU A 1 313 ? 6.494 -15.576 7.157 1.00 74.81 313 LEU A CA 1
ATOM 2441 C C . LEU A 1 313 ? 6.884 -16.678 6.178 1.00 74.81 313 LEU A C 1
ATOM 2443 O O . LEU A 1 313 ? 6.500 -17.841 6.362 1.00 74.81 313 LEU A O 1
ATOM 2447 N N . GLU A 1 314 ? 7.691 -16.321 5.186 1.00 67.25 314 GLU A N 1
ATOM 2448 C CA . GLU A 1 314 ? 8.364 -17.288 4.327 1.00 67.25 314 GLU A CA 1
ATOM 2449 C C . GLU A 1 314 ? 9.659 -17.783 4.997 1.00 67.25 314 GLU A C 1
ATOM 2451 O O . GLU A 1 314 ? 10.438 -16.982 5.520 1.00 67.25 314 GLU A O 1
ATOM 2456 N N . PRO A 1 315 ? 9.907 -19.104 5.045 1.00 64.94 315 PRO A N 1
ATOM 2457 C CA . PRO A 1 315 ? 11.167 -19.627 5.556 1.00 64.94 315 PRO A CA 1
ATOM 2458 C C . PRO A 1 315 ? 12.318 -19.254 4.610 1.00 64.94 315 PRO A C 1
ATOM 2460 O O . PRO A 1 315 ? 12.219 -19.469 3.405 1.00 64.94 315 PRO A O 1
ATOM 2463 N N . LEU A 1 316 ? 13.421 -18.745 5.171 1.00 64.00 316 LEU A N 1
ATOM 2464 C CA . LEU A 1 316 ? 14.634 -18.380 4.419 1.00 64.00 316 LEU A CA 1
ATOM 2465 C C . LEU A 1 316 ? 15.227 -19.567 3.644 1.00 64.00 316 LEU A C 1
ATOM 2467 O O . LEU A 1 316 ? 15.745 -19.390 2.547 1.00 64.00 316 LEU A O 1
ATOM 2471 N N . GLU A 1 317 ? 15.105 -20.776 4.196 1.00 67.00 317 GLU A N 1
ATOM 2472 C CA . GLU A 1 317 ? 15.504 -22.027 3.555 1.00 67.00 317 GLU A CA 1
ATOM 2473 C C . GLU A 1 317 ? 14.508 -23.152 3.890 1.00 67.00 317 GLU A C 1
ATOM 2475 O O . GLU A 1 317 ? 13.881 -23.128 4.959 1.00 67.00 317 GLU A O 1
ATOM 2480 N N . PRO A 1 318 ? 14.352 -24.176 3.028 1.00 58.59 318 PRO A N 1
ATOM 2481 C CA . PRO A 1 318 ? 13.520 -25.340 3.321 1.00 58.59 318 PRO A CA 1
ATOM 2482 C C . PRO A 1 318 ? 13.984 -26.052 4.603 1.00 58.59 318 PRO A C 1
ATOM 2484 O O . PRO A 1 318 ? 15.006 -26.728 4.619 1.00 58.59 318 PRO A O 1
ATOM 2487 N N . GLY A 1 319 ? 13.218 -25.909 5.688 1.00 62.00 319 GLY A N 1
ATOM 2488 C CA . GLY A 1 319 ? 13.525 -26.503 6.997 1.00 62.00 319 GLY A CA 1
ATOM 2489 C C . GLY A 1 319 ? 14.083 -25.526 8.038 1.00 62.00 319 GLY A C 1
ATOM 2490 O O . GLY A 1 319 ? 14.163 -25.894 9.210 1.00 62.00 319 GLY A O 1
ATOM 2491 N N . ALA A 1 320 ? 14.393 -24.283 7.659 1.00 62.69 320 ALA A N 1
ATOM 2492 C CA . ALA A 1 320 ? 14.774 -23.242 8.609 1.00 62.69 320 ALA A CA 1
ATOM 2493 C C . ALA A 1 320 ? 13.573 -22.758 9.442 1.00 62.69 320 ALA A C 1
ATOM 2495 O O . ALA A 1 320 ? 12.420 -22.740 8.991 1.00 62.69 320 ALA A O 1
ATOM 2496 N N . SER A 1 321 ? 13.850 -22.346 10.682 1.00 57.41 321 SER A N 1
ATOM 2497 C CA . SER A 1 321 ? 12.863 -21.714 11.555 1.00 57.41 321 SER A CA 1
ATOM 2498 C C . SER A 1 321 ? 12.361 -20.408 10.942 1.00 57.41 321 SER A C 1
ATOM 2500 O O . SER A 1 321 ? 13.148 -19.579 10.495 1.00 57.41 321 SER A O 1
ATOM 2502 N N . ARG A 1 322 ? 11.043 -20.201 10.974 1.00 64.50 322 ARG A N 1
ATOM 2503 C CA . ARG A 1 322 ? 10.417 -18.931 10.591 1.00 64.50 322 ARG A CA 1
ATOM 2504 C C . ARG A 1 322 ? 10.656 -17.922 11.716 1.00 64.50 322 ARG A C 1
ATOM 2506 O O . ARG A 1 322 ? 9.902 -17.918 12.686 1.00 64.50 322 ARG A O 1
ATOM 2513 N N . SER A 1 323 ? 11.719 -17.132 11.624 1.00 60.50 323 SER A N 1
ATOM 2514 C CA . SER A 1 323 ? 11.976 -16.005 12.525 1.00 60.50 323 SER A CA 1
ATOM 2515 C C . SER A 1 323 ? 11.819 -14.698 11.763 1.00 60.50 323 SER A C 1
ATOM 2517 O O . SER A 1 323 ? 12.295 -14.581 10.636 1.00 60.50 323 SER A O 1
ATOM 2519 N N . LEU A 1 324 ? 11.153 -13.732 12.384 1.00 63.56 324 LEU A N 1
ATOM 2520 C CA . LEU A 1 324 ? 11.000 -12.390 11.849 1.00 63.56 324 LEU A CA 1
ATOM 2521 C C . LEU A 1 324 ? 11.822 -11.437 12.715 1.00 63.56 324 LEU A C 1
ATOM 2523 O O . LEU A 1 324 ? 11.578 -11.345 13.916 1.00 63.56 324 LEU A O 1
ATOM 2527 N N . ASP A 1 325 ? 12.801 -10.781 12.102 1.00 64.81 325 ASP A N 1
ATOM 2528 C CA . ASP A 1 325 ? 13.645 -9.771 12.737 1.00 64.81 325 ASP A CA 1
ATOM 2529 C C . ASP A 1 325 ? 13.121 -8.389 12.316 1.00 64.81 325 ASP A C 1
ATOM 2531 O O . ASP A 1 325 ? 13.438 -7.902 11.236 1.00 64.81 325 ASP A O 1
ATOM 2535 N N . ILE A 1 326 ? 12.195 -7.841 13.110 1.00 72.25 326 ILE A N 1
ATOM 2536 C CA . ILE A 1 326 ? 11.579 -6.509 12.937 1.00 72.25 326 ILE A CA 1
ATOM 2537 C C . ILE A 1 326 ? 12.180 -5.402 13.827 1.00 72.25 326 ILE A C 1
ATOM 2539 O O . ILE A 1 326 ? 11.963 -4.250 13.469 1.00 72.25 326 ILE A O 1
ATOM 2543 N N . PRO A 1 327 ? 12.888 -5.651 14.958 1.00 76.75 327 PRO A N 1
ATOM 2544 C CA . PRO A 1 327 ? 13.284 -4.587 15.887 1.00 76.75 327 PRO A CA 1
ATOM 2545 C C . PRO A 1 327 ? 13.894 -3.353 15.219 1.00 76.75 327 PRO A C 1
ATOM 2547 O O . PRO A 1 327 ? 13.436 -2.250 15.465 1.00 76.75 327 PRO A O 1
ATOM 2550 N N . THR A 1 328 ? 14.826 -3.525 14.277 1.00 74.62 328 THR A N 1
ATOM 2551 C CA . THR A 1 328 ? 15.445 -2.384 13.584 1.00 74.62 328 THR A CA 1
ATOM 2552 C C . THR A 1 328 ? 14.445 -1.553 12.777 1.00 74.62 328 THR A C 1
ATOM 2554 O O . THR A 1 328 ? 14.504 -0.328 12.807 1.00 74.62 328 THR A O 1
ATOM 2557 N N . ASP A 1 329 ? 13.523 -2.196 12.059 1.00 76.12 329 ASP A N 1
ATOM 2558 C CA . ASP A 1 329 ? 12.506 -1.487 11.274 1.00 76.12 329 ASP A CA 1
ATOM 2559 C C . ASP A 1 329 ? 11.458 -0.825 12.187 1.00 76.12 329 ASP A C 1
ATOM 2561 O O . ASP A 1 329 ? 10.965 0.262 11.878 1.00 76.12 329 ASP A O 1
ATOM 2565 N N . ALA A 1 330 ? 11.147 -1.458 13.323 1.00 82.19 330 ALA A N 1
ATOM 2566 C CA . ALA A 1 330 ? 10.268 -0.910 14.351 1.00 82.19 330 ALA A CA 1
ATOM 2567 C C . ALA A 1 330 ? 10.878 0.350 14.990 1.00 82.19 330 ALA A C 1
ATOM 2569 O O . ALA A 1 330 ? 10.218 1.387 15.004 1.00 82.19 330 ALA A O 1
ATOM 2570 N N . ASP A 1 331 ? 12.152 0.298 15.390 1.00 81.75 331 ASP A N 1
ATOM 2571 C CA . ASP A 1 331 ? 12.885 1.430 15.973 1.00 81.75 331 ASP A CA 1
ATOM 2572 C C . ASP A 1 331 ? 12.962 2.614 14.994 1.00 81.75 331 ASP A C 1
ATOM 2574 O O . ASP A 1 331 ? 12.796 3.774 15.373 1.00 81.75 331 ASP A O 1
ATOM 2578 N N . VAL A 1 332 ? 13.185 2.340 13.702 1.00 82.12 332 VAL A N 1
ATOM 2579 C CA . VAL A 1 332 ? 13.200 3.379 12.659 1.00 82.12 332 VAL A CA 1
ATOM 2580 C C . VAL A 1 332 ? 11.826 4.028 12.508 1.00 82.12 332 VAL A C 1
ATOM 2582 O O . VAL A 1 332 ? 11.735 5.253 12.377 1.00 82.12 332 VAL A O 1
ATOM 2585 N N . PHE A 1 333 ? 10.751 3.238 12.521 1.00 85.12 333 PHE A N 1
ATOM 2586 C CA . PHE A 1 333 ? 9.392 3.765 12.430 1.00 85.12 333 PHE A CA 1
ATOM 2587 C C . PHE A 1 333 ? 9.020 4.595 13.665 1.00 85.12 333 PHE A C 1
ATOM 2589 O O . PHE A 1 333 ? 8.487 5.700 13.526 1.00 85.12 333 PHE A O 1
ATOM 2596 N N . GLU A 1 334 ? 9.351 4.102 14.857 1.00 88.56 334 GLU A N 1
ATOM 2597 C CA . GLU A 1 334 ? 9.129 4.800 16.121 1.00 88.56 334 GLU A CA 1
ATOM 2598 C C . GLU A 1 334 ? 9.897 6.124 16.157 1.00 88.56 334 GLU A C 1
ATOM 2600 O O . GLU A 1 334 ? 9.308 7.179 16.403 1.00 88.56 334 GLU A O 1
ATOM 2605 N N . SER A 1 335 ? 11.180 6.108 15.782 1.00 86.56 335 SER A N 1
ATOM 2606 C CA . SER A 1 335 ? 12.005 7.315 15.658 1.00 86.56 335 SER A CA 1
ATOM 2607 C C . SER A 1 335 ? 11.424 8.308 14.647 1.00 86.56 335 SER A C 1
ATOM 2609 O O . SER A 1 335 ? 11.391 9.513 14.892 1.00 86.56 335 SER A O 1
ATOM 2611 N N . THR A 1 336 ? 10.897 7.816 13.525 1.00 86.12 336 THR A N 1
ATOM 2612 C CA . THR A 1 336 ? 10.268 8.670 12.509 1.00 86.12 336 THR A CA 1
ATOM 2613 C C . THR A 1 336 ? 9.036 9.383 13.066 1.00 86.12 336 THR A C 1
ATOM 2615 O O . THR A 1 336 ? 8.894 10.589 12.866 1.00 86.12 336 THR A O 1
ATOM 2618 N N . CYS A 1 337 ? 8.163 8.675 13.787 1.00 87.38 337 CYS A N 1
ATOM 2619 C CA . CYS A 1 337 ? 6.951 9.263 14.365 1.00 87.38 337 CYS A CA 1
ATOM 2620 C C . CYS A 1 337 ? 7.273 10.232 15.512 1.00 87.38 337 CYS A C 1
ATOM 2622 O O . CYS A 1 337 ? 6.736 11.337 15.556 1.00 87.38 337 CYS A O 1
ATOM 2624 N N . THR A 1 338 ? 8.185 9.848 16.406 1.00 88.62 338 THR A N 1
ATOM 2625 C CA . THR A 1 338 ? 8.584 10.647 17.582 1.00 88.62 338 THR A CA 1
ATOM 2626 C C . THR A 1 338 ? 9.452 11.859 17.233 1.00 88.62 338 THR A C 1
ATOM 2628 O O . THR A 1 338 ? 9.497 12.818 17.996 1.00 88.62 338 THR A O 1
ATOM 2631 N N . SER A 1 339 ? 10.085 11.886 16.053 1.00 86.62 339 SER A N 1
ATOM 2632 C CA . SER A 1 339 ? 10.815 13.067 15.554 1.00 86.62 339 SER A CA 1
ATOM 2633 C C . SER A 1 339 ? 9.916 14.245 15.147 1.00 86.62 339 SER A C 1
ATOM 2635 O O . SER A 1 339 ? 10.412 15.336 14.842 1.00 86.62 339 SER A O 1
ATOM 2637 N N . TRP A 1 340 ? 8.595 14.045 15.112 1.00 85.44 340 TRP A N 1
ATOM 2638 C CA . TRP A 1 340 ? 7.639 15.094 14.784 1.00 85.44 340 TRP A CA 1
ATOM 2639 C C . TRP A 1 340 ? 7.634 16.205 15.839 1.00 85.44 340 TRP A C 1
ATOM 2641 O O . TRP A 1 340 ? 7.600 15.952 17.038 1.00 85.44 340 TRP A O 1
ATOM 2651 N N . ARG A 1 341 ? 7.611 17.467 15.394 1.00 81.38 341 ARG A N 1
ATOM 2652 C CA . ARG A 1 341 ? 7.718 18.638 16.285 1.00 81.38 341 ARG A CA 1
ATOM 2653 C C . ARG A 1 341 ? 6.577 18.760 17.295 1.00 81.38 341 ARG A C 1
ATOM 2655 O O . ARG A 1 341 ? 6.774 19.367 18.340 1.00 81.38 341 ARG A O 1
ATOM 2662 N N . GLY A 1 342 ? 5.398 18.234 16.965 1.00 81.69 342 GLY A N 1
ATOM 2663 C CA . GLY A 1 342 ? 4.236 18.226 17.853 1.00 81.69 342 GLY A CA 1
ATOM 2664 C C . GLY A 1 342 ? 4.210 17.053 18.837 1.00 81.69 342 GLY A C 1
ATOM 2665 O O . GLY A 1 342 ? 3.266 16.955 19.618 1.00 81.69 342 GLY A O 1
ATOM 2666 N N . PHE A 1 343 ? 5.203 16.153 18.807 1.00 84.88 343 PHE A N 1
ATOM 2667 C CA . PHE A 1 343 ? 5.280 15.038 19.744 1.00 84.88 343 PHE A CA 1
ATOM 2668 C C . PHE A 1 343 ? 5.551 15.561 21.159 1.00 84.88 343 PHE A C 1
ATOM 2670 O O . PHE A 1 343 ? 6.493 16.319 21.388 1.00 84.88 343 PHE A O 1
ATOM 2677 N N . GLN A 1 344 ? 4.711 15.156 22.111 1.00 84.50 344 GLN A N 1
ATOM 2678 C CA . GLN A 1 344 ? 4.798 15.572 23.506 1.00 84.50 344 GLN A CA 1
ATOM 2679 C C . GLN A 1 344 ? 5.121 14.357 24.376 1.00 84.50 344 GLN A C 1
ATOM 2681 O O . GLN A 1 344 ? 4.259 13.506 24.615 1.00 84.50 344 GLN A O 1
ATOM 2686 N N . GLU A 1 345 ? 6.363 14.283 24.855 1.00 84.81 345 GLU A N 1
ATOM 2687 C CA . GLU A 1 345 ? 6.820 13.203 25.729 1.00 84.81 345 GLU A CA 1
ATOM 2688 C C . GLU A 1 345 ? 5.972 13.142 27.009 1.00 84.81 345 GLU A C 1
ATOM 2690 O O . GLU A 1 345 ? 5.667 14.155 27.640 1.00 84.81 345 GLU A O 1
ATOM 2695 N N . GLY A 1 346 ? 5.539 11.937 27.377 1.00 83.69 346 GLY A N 1
ATOM 2696 C CA . GLY A 1 346 ? 4.678 11.715 28.536 1.00 83.69 346 GLY A CA 1
ATOM 2697 C C . GLY A 1 346 ? 3.199 12.045 28.312 1.00 83.69 346 GLY A C 1
ATOM 2698 O O . GLY A 1 346 ? 2.395 11.723 29.190 1.00 83.69 346 GLY A O 1
ATOM 2699 N N . ILE A 1 347 ? 2.822 12.635 27.173 1.00 86.75 347 ILE A N 1
ATOM 2700 C CA . ILE A 1 347 ? 1.425 12.785 26.735 1.00 86.75 347 ILE A CA 1
ATOM 2701 C C . ILE A 1 347 ? 1.121 11.785 25.631 1.00 86.75 347 ILE A C 1
ATOM 2703 O O . ILE A 1 347 ? 0.112 11.097 25.744 1.00 86.75 347 ILE A O 1
ATOM 2707 N N . ASN A 1 348 ? 2.003 11.684 24.635 1.00 90.31 348 ASN A N 1
ATOM 2708 C CA . ASN A 1 348 ? 1.899 10.764 23.511 1.00 90.31 348 ASN A CA 1
ATOM 2709 C C . ASN A 1 348 ? 2.917 9.633 23.647 1.00 90.31 348 ASN A C 1
ATOM 2711 O O . ASN A 1 348 ? 4.037 9.841 24.113 1.00 90.31 348 ASN A O 1
ATOM 2715 N N . ASP A 1 349 ? 2.521 8.449 23.203 1.00 93.25 349 ASP A N 1
ATOM 2716 C CA . ASP A 1 349 ? 3.357 7.255 23.180 1.00 93.25 349 ASP A CA 1
ATOM 2717 C C . ASP A 1 349 ? 3.044 6.418 21.933 1.00 93.25 349 ASP A C 1
ATOM 2719 O O . ASP A 1 349 ? 1.956 6.532 21.350 1.00 93.25 349 ASP A O 1
ATOM 2723 N N . LEU A 1 350 ? 3.988 5.576 21.526 1.00 93.69 350 LEU A N 1
ATOM 2724 C CA . LEU A 1 350 ? 3.849 4.664 20.398 1.00 93.69 350 LEU A CA 1
ATOM 2725 C C . LEU A 1 350 ? 4.532 3.347 20.733 1.00 93.69 350 LEU A C 1
ATOM 2727 O O . LEU A 1 350 ? 5.732 3.312 20.962 1.00 93.69 350 LEU A O 1
ATOM 2731 N N . SER A 1 351 ? 3.779 2.252 20.679 1.00 92.88 351 SER A N 1
ATOM 2732 C CA . SER A 1 351 ? 4.342 0.914 20.834 1.00 92.88 351 SER A CA 1
ATOM 2733 C C . SER A 1 351 ? 4.103 0.062 19.598 1.00 92.88 351 SER A C 1
ATOM 2735 O O . SER A 1 351 ? 3.078 0.168 18.918 1.00 92.88 351 SER A O 1
ATOM 2737 N N . ILE A 1 352 ? 5.056 -0.825 19.324 1.00 91.25 352 ILE A N 1
ATOM 2738 C CA . ILE A 1 352 ? 4.964 -1.817 18.260 1.00 91.25 352 ILE A CA 1
ATOM 2739 C C . ILE A 1 352 ? 5.134 -3.193 18.892 1.00 91.25 352 ILE A C 1
ATOM 2741 O O . ILE A 1 352 ? 6.202 -3.543 19.390 1.00 91.25 352 ILE A O 1
ATOM 2745 N N . THR A 1 353 ? 4.079 -4.001 18.866 1.00 89.31 353 THR A N 1
ATOM 2746 C CA . THR A 1 353 ? 4.070 -5.338 19.461 1.00 89.31 353 THR A CA 1
ATOM 2747 C C . THR A 1 353 ? 3.687 -6.398 18.439 1.00 89.31 353 THR A C 1
ATOM 2749 O O . THR A 1 353 ? 2.964 -6.160 17.476 1.00 89.31 353 THR A O 1
ATOM 2752 N N . HIS A 1 354 ? 4.205 -7.610 18.616 1.00 88.06 354 HIS A N 1
ATOM 2753 C CA . HIS A 1 354 ? 3.866 -8.737 17.754 1.00 88.06 354 HIS A CA 1
ATOM 2754 C C . HIS A 1 354 ? 2.750 -9.572 18.385 1.00 88.06 354 HIS A C 1
ATOM 2756 O O . HIS A 1 354 ? 2.895 -10.077 19.502 1.00 88.06 354 HIS A O 1
ATOM 2762 N N . VAL A 1 355 ? 1.669 -9.791 17.637 1.00 88.88 355 VAL A N 1
ATOM 2763 C CA . VAL A 1 355 ? 0.499 -10.546 18.092 1.00 88.88 355 VAL A CA 1
ATOM 2764 C C . VAL A 1 355 ? 0.180 -11.691 17.135 1.00 88.88 355 VAL A C 1
ATOM 2766 O O . VAL A 1 355 ? 0.347 -11.607 15.917 1.00 88.88 355 VAL A O 1
ATOM 2769 N N . ARG A 1 356 ? -0.267 -12.822 17.683 1.00 89.50 356 ARG A N 1
ATOM 2770 C CA . ARG A 1 356 ? -0.740 -13.949 16.871 1.00 89.50 356 ARG A CA 1
ATOM 2771 C C . ARG A 1 356 ? -2.226 -13.811 16.598 1.00 89.50 356 ARG A C 1
ATOM 2773 O O . ARG A 1 356 ? -2.966 -13.313 17.429 1.00 89.50 356 ARG A O 1
ATOM 2780 N N . SER A 1 357 ? -2.663 -14.365 15.475 1.00 87.19 357 SER A N 1
ATOM 2781 C CA . SER A 1 357 ? -4.072 -14.421 15.051 1.00 87.19 357 SER A CA 1
ATOM 2782 C C . SER A 1 357 ? -5.067 -14.817 16.153 1.00 87.19 357 SER A C 1
ATOM 2784 O O . SER A 1 357 ? -6.134 -14.231 16.260 1.00 87.19 357 SER A O 1
ATOM 2786 N N . PHE A 1 358 ? -4.720 -15.784 17.004 1.00 89.06 358 PHE A N 1
ATOM 2787 C CA . PHE A 1 358 ? -5.578 -16.242 18.107 1.00 89.06 358 PHE A CA 1
ATOM 2788 C C . PHE A 1 358 ? -5.450 -15.422 19.404 1.00 89.06 358 PHE A C 1
ATOM 2790 O O . PHE A 1 358 ? -6.136 -15.720 20.378 1.00 89.06 358 PHE A O 1
ATOM 2797 N N . ASP A 1 359 ? -4.523 -14.465 19.443 1.00 88.69 359 ASP A N 1
ATOM 2798 C CA . ASP A 1 359 ? -4.287 -13.535 20.551 1.00 88.69 359 ASP A CA 1
ATOM 2799 C C . ASP A 1 359 ? -4.808 -12.115 20.216 1.00 88.69 359 ASP A C 1
ATOM 2801 O O . ASP A 1 359 ? -4.702 -11.224 21.054 1.00 88.69 359 ASP A O 1
ATOM 2805 N N . LEU A 1 360 ? -5.379 -11.903 19.018 1.00 88.44 360 LEU A N 1
ATOM 2806 C CA . LEU A 1 360 ? -6.029 -10.648 18.618 1.00 88.44 360 LEU A CA 1
ATOM 2807 C C . LEU A 1 360 ? -7.232 -10.328 19.520 1.00 88.44 360 LEU A C 1
ATOM 2809 O O . LEU A 1 360 ? -7.942 -11.262 19.905 1.00 88.44 360 LEU A O 1
ATOM 2813 N N . PRO A 1 361 ? -7.507 -9.047 19.818 1.00 87.50 361 PRO A N 1
ATOM 2814 C CA . PRO A 1 361 ? -8.613 -8.658 20.686 1.00 87.50 361 PRO A CA 1
ATOM 2815 C C . PRO A 1 361 ? -9.983 -8.933 20.050 1.00 87.50 361 PRO A C 1
ATOM 2817 O O . PRO A 1 361 ? -10.107 -9.130 18.843 1.00 87.50 361 PRO A O 1
ATOM 2820 N N . ASP A 1 362 ? -11.015 -9.009 20.890 1.00 83.44 362 ASP A N 1
ATOM 2821 C CA . ASP A 1 362 ? -12.370 -9.419 20.493 1.00 83.44 362 ASP A CA 1
ATOM 2822 C C . ASP A 1 362 ? -13.023 -8.426 19.525 1.00 83.44 362 ASP A C 1
ATOM 2824 O O . ASP A 1 362 ? -13.760 -8.830 18.633 1.00 83.44 362 ASP A O 1
ATOM 2828 N N . ASP A 1 363 ? -12.704 -7.145 19.667 1.00 84.12 363 ASP A N 1
ATOM 2829 C CA . ASP A 1 363 ? -13.216 -6.049 18.846 1.00 84.12 363 ASP A CA 1
ATOM 2830 C C . ASP A 1 363 ? -12.571 -5.947 17.455 1.00 84.12 363 ASP A C 1
ATOM 2832 O O . ASP A 1 363 ? -13.040 -5.182 16.618 1.00 84.12 363 ASP A O 1
ATOM 2836 N N . ALA A 1 364 ? -11.551 -6.761 17.163 1.00 82.12 364 ALA A N 1
ATOM 2837 C CA . ALA A 1 364 ? -11.072 -6.965 15.797 1.00 82.12 364 ALA A CA 1
ATOM 2838 C C . ALA A 1 364 ? -12.021 -7.855 14.963 1.00 82.12 364 ALA A C 1
ATOM 2840 O O . ALA A 1 364 ? -11.825 -7.995 13.755 1.00 82.12 364 ALA A O 1
ATOM 2841 N N . PHE A 1 365 ? -13.030 -8.472 15.592 1.00 83.50 365 PHE A N 1
ATOM 2842 C CA . PHE A 1 365 ? -13.967 -9.403 14.966 1.00 83.50 365 PHE A CA 1
ATOM 2843 C C . PHE A 1 365 ? -15.401 -8.876 15.051 1.00 83.50 365 PHE A C 1
ATOM 2845 O O . PHE A 1 365 ? -15.843 -8.387 16.08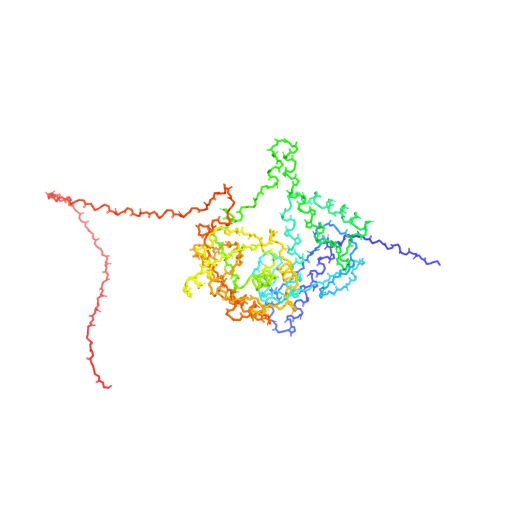9 1.00 83.50 365 PHE A O 1
ATOM 2852 N N . GLU A 1 366 ? -16.166 -9.021 13.970 1.00 73.50 366 GLU A N 1
ATOM 2853 C CA . GLU A 1 366 ? -17.599 -8.717 14.002 1.00 73.50 366 GLU A CA 1
ATOM 2854 C C . GLU A 1 366 ? -18.418 -9.836 14.675 1.00 73.50 366 GLU A C 1
ATOM 2856 O O . GLU A 1 366 ? -18.015 -11.008 14.668 1.00 73.50 366 GLU A O 1
ATOM 2861 N N . PRO A 1 367 ? -19.604 -9.514 15.229 1.00 75.69 367 PRO A N 1
ATOM 2862 C CA . PRO A 1 367 ? -20.514 -10.515 15.772 1.00 75.69 367 PRO A CA 1
ATOM 2863 C C . PRO A 1 367 ? -20.831 -11.615 14.745 1.00 75.69 367 PRO A C 1
ATOM 2865 O O . PRO A 1 367 ? -21.481 -11.373 13.732 1.00 75.69 367 PRO A O 1
ATOM 2868 N N . GLY A 1 368 ? -20.392 -12.845 15.025 1.00 73.75 368 GLY A N 1
ATOM 2869 C CA . GLY A 1 368 ? -20.597 -14.013 14.159 1.00 73.75 368 GLY A CA 1
ATOM 2870 C C . GLY A 1 368 ? -19.351 -14.488 13.404 1.00 73.75 368 GLY A C 1
ATOM 2871 O O . GLY A 1 368 ? -19.363 -15.594 12.860 1.00 73.75 368 GLY A O 1
ATOM 2872 N N . GLU A 1 369 ? -18.253 -13.728 13.411 1.00 79.88 369 GLU A N 1
ATOM 2873 C CA . GLU A 1 369 ? -16.985 -14.190 12.845 1.00 79.88 369 GLU A CA 1
ATOM 2874 C C . GLU A 1 369 ? -16.343 -15.290 13.709 1.00 79.88 369 GLU A C 1
ATOM 2876 O O . GLU A 1 369 ? -16.351 -15.262 14.943 1.00 79.88 369 GLU A O 1
ATOM 2881 N N . THR A 1 370 ? -15.766 -16.303 13.055 1.00 79.56 370 THR A N 1
ATOM 2882 C CA . THR A 1 370 ? -15.108 -17.415 13.756 1.00 79.56 370 THR A CA 1
ATOM 2883 C C . THR A 1 370 ? -13.655 -17.063 14.057 1.00 79.56 370 THR A C 1
ATOM 2885 O O . THR A 1 370 ? -12.850 -16.894 13.141 1.00 79.56 370 THR A O 1
ATOM 2888 N N . ARG A 1 371 ? -13.302 -16.999 15.345 1.00 82.38 371 ARG A N 1
ATOM 2889 C CA . ARG A 1 371 ? -11.941 -16.657 15.775 1.00 82.38 371 ARG A CA 1
ATOM 2890 C C . ARG A 1 371 ? -10.943 -17.800 15.545 1.00 82.38 371 ARG A C 1
ATOM 2892 O O . ARG A 1 371 ? -11.285 -18.972 15.746 1.00 82.38 371 ARG A O 1
ATOM 2899 N N . PRO A 1 372 ? -9.682 -17.477 15.214 1.00 84.88 372 PRO A N 1
ATOM 2900 C CA . PRO A 1 372 ? -8.593 -18.445 15.203 1.00 84.88 372 PRO A CA 1
ATOM 2901 C C . PRO A 1 372 ? -8.403 -19.088 16.582 1.00 84.88 372 PRO A C 1
ATOM 2903 O O . PRO A 1 372 ? -8.343 -18.409 17.605 1.00 84.88 372 PRO A O 1
ATOM 2906 N N . VAL A 1 373 ? -8.271 -20.415 16.623 1.00 84.94 373 VAL A N 1
ATOM 2907 C CA . VAL A 1 373 ? -8.135 -21.165 17.882 1.00 84.94 373 VAL A CA 1
ATOM 2908 C C . VAL A 1 373 ? -6.670 -21.483 18.165 1.00 84.94 373 VAL A C 1
ATOM 2910 O O . VAL A 1 373 ? -5.919 -21.895 17.277 1.00 84.94 373 VAL A O 1
ATOM 2913 N N . ARG A 1 374 ? -6.270 -21.368 19.438 1.00 84.94 374 ARG A N 1
ATOM 2914 C CA . ARG A 1 374 ? -4.956 -21.823 19.910 1.00 84.94 374 ARG A CA 1
ATOM 2915 C C . ARG A 1 374 ? -4.749 -23.311 19.580 1.00 84.94 374 ARG A C 1
ATOM 2917 O O . ARG A 1 374 ? -5.569 -24.139 19.988 1.00 84.94 374 ARG A O 1
ATOM 2924 N N . PRO A 1 375 ? -3.647 -23.695 18.906 1.00 78.94 375 PRO A N 1
ATOM 2925 C CA . PRO A 1 375 ? -3.346 -25.099 18.660 1.00 78.94 375 PRO A CA 1
ATOM 2926 C C . PRO A 1 375 ? -3.279 -25.873 19.982 1.00 78.94 375 PRO A C 1
ATOM 2928 O O . PRO A 1 375 ? -2.521 -25.510 20.884 1.00 78.94 375 PRO A O 1
ATOM 2931 N N . LYS A 1 376 ? -4.058 -26.953 20.113 1.00 79.50 376 LYS A N 1
ATOM 2932 C CA . LYS A 1 376 ? -3.992 -27.824 21.295 1.00 79.50 376 LYS A CA 1
ATOM 2933 C C . LYS A 1 376 ? -2.587 -28.429 21.372 1.00 79.50 376 LYS A C 1
ATOM 2935 O O . LYS A 1 376 ? -2.173 -29.129 20.447 1.00 79.50 376 LYS A O 1
ATOM 2940 N N . LYS A 1 377 ? -1.852 -28.183 22.466 1.00 65.56 377 LYS A N 1
ATOM 2941 C CA . LYS A 1 377 ? -0.585 -28.885 22.737 1.00 65.56 377 LYS A CA 1
ATOM 2942 C C . LYS A 1 377 ? -0.869 -30.388 22.696 1.00 65.56 377 LYS A C 1
ATOM 2944 O O . LYS A 1 377 ? -1.670 -30.881 23.489 1.00 65.56 377 LYS A O 1
ATOM 2949 N N . LYS A 1 378 ? -0.225 -31.122 21.781 1.00 51.69 378 LYS A N 1
ATOM 2950 C CA . LYS A 1 378 ? -0.210 -32.587 21.840 1.00 51.69 378 LYS A CA 1
ATOM 2951 C C . LYS A 1 378 ? 0.504 -32.964 23.135 1.00 51.69 378 LYS A C 1
ATOM 2953 O O . LYS A 1 378 ? 1.718 -32.812 23.232 1.00 51.69 378 LYS A O 1
ATOM 2958 N N . VAL A 1 379 ? -0.253 -33.402 24.138 1.00 47.25 379 VAL A N 1
ATOM 2959 C CA . VAL A 1 379 ? 0.316 -34.032 25.329 1.00 47.25 379 VAL A CA 1
ATOM 2960 C C . VAL A 1 379 ? 0.997 -35.303 24.839 1.00 47.25 379 VAL A C 1
ATOM 2962 O O . VAL A 1 379 ? 0.330 -36.236 24.390 1.00 47.25 379 VAL A O 1
ATOM 2965 N N . ALA A 1 380 ? 2.329 -35.314 24.842 1.00 47.62 380 ALA A N 1
ATOM 2966 C CA . ALA A 1 380 ? 3.078 -36.540 24.640 1.00 47.62 380 ALA A CA 1
ATOM 2967 C C . ALA A 1 380 ? 2.661 -37.506 25.756 1.00 47.62 380 ALA A C 1
ATOM 2969 O O . ALA A 1 380 ? 2.847 -37.205 26.936 1.00 47.62 380 ALA A O 1
ATOM 2970 N N . LYS A 1 381 ? 2.035 -38.634 25.396 1.00 37.44 381 LYS A N 1
ATOM 2971 C CA . LYS A 1 381 ? 1.798 -39.717 26.354 1.00 37.44 381 LYS A CA 1
ATOM 2972 C C . LYS A 1 381 ? 3.161 -40.118 26.934 1.00 37.44 381 LYS A C 1
ATOM 2974 O O . LYS A 1 381 ? 4.068 -40.376 26.139 1.00 37.44 381 LYS A O 1
ATOM 2979 N N . PRO A 1 382 ? 3.322 -40.200 28.266 1.00 40.41 382 PRO A N 1
ATOM 2980 C CA . PRO A 1 382 ? 4.497 -40.831 28.843 1.00 40.41 382 PRO A CA 1
ATOM 2981 C C . PRO A 1 382 ? 4.573 -42.255 28.298 1.00 40.41 382 PRO A C 1
ATOM 2983 O O . PRO A 1 382 ? 3.562 -42.963 28.289 1.00 40.41 382 PRO A O 1
ATOM 2986 N N . ALA A 1 383 ? 5.744 -42.655 27.804 1.00 44.34 383 ALA A N 1
ATOM 2987 C CA . ALA A 1 383 ? 5.990 -44.036 27.425 1.00 44.34 383 ALA A CA 1
ATOM 2988 C C . ALA A 1 383 ? 5.661 -44.924 28.633 1.00 44.34 383 ALA A C 1
ATOM 2990 O O . ALA A 1 383 ? 6.250 -44.776 29.704 1.00 44.34 383 ALA A O 1
ATOM 2991 N N . THR A 1 384 ? 4.669 -45.799 28.483 1.00 37.66 384 THR A N 1
ATOM 2992 C CA . THR A 1 384 ? 4.313 -46.790 29.496 1.00 37.66 384 THR A CA 1
ATOM 2993 C C . THR A 1 384 ? 5.532 -47.657 29.777 1.00 37.66 384 THR A C 1
ATOM 2995 O O . THR A 1 384 ? 6.031 -48.330 28.875 1.00 37.66 384 THR A O 1
ATOM 2998 N N . ALA A 1 385 ? 6.009 -47.616 31.020 1.00 41.53 385 ALA A N 1
ATOM 2999 C CA . ALA A 1 385 ? 7.051 -48.494 31.521 1.00 41.53 385 ALA A CA 1
ATOM 3000 C C . ALA A 1 385 ? 6.651 -49.957 31.282 1.00 41.53 385 ALA A C 1
ATOM 3002 O O . ALA A 1 385 ? 5.578 -50.396 31.700 1.00 41.53 385 ALA A O 1
ATOM 3003 N N . ALA A 1 386 ? 7.508 -50.699 30.583 1.00 37.84 386 ALA A N 1
ATOM 3004 C CA . ALA A 1 386 ? 7.360 -52.135 30.419 1.00 37.84 386 ALA A CA 1
ATOM 3005 C C . ALA A 1 386 ? 7.508 -52.827 31.785 1.00 37.84 386 ALA A C 1
ATOM 3007 O O . ALA A 1 386 ? 8.462 -52.577 32.522 1.00 37.84 386 ALA A O 1
ATOM 3008 N N . ALA A 1 387 ? 6.549 -53.692 32.116 1.00 37.34 387 ALA A N 1
ATOM 3009 C CA . ALA A 1 387 ? 6.598 -54.562 33.285 1.00 37.34 387 ALA A CA 1
ATOM 3010 C C . ALA A 1 387 ? 7.758 -55.581 33.174 1.00 37.34 387 ALA A C 1
ATOM 3012 O O . ALA A 1 387 ? 8.113 -55.986 32.063 1.00 37.34 387 ALA A O 1
ATOM 3013 N N . PRO A 1 388 ? 8.352 -56.027 34.297 1.00 36.03 388 PRO A N 1
ATOM 3014 C CA . PRO A 1 388 ? 9.546 -56.864 34.280 1.00 36.03 388 PRO A CA 1
ATOM 3015 C C . PRO A 1 388 ? 9.190 -58.317 33.931 1.00 36.03 388 PRO A C 1
ATOM 3017 O O . PRO A 1 388 ? 8.512 -59.004 34.696 1.00 36.03 388 PRO A O 1
ATOM 3020 N N . GLN A 1 389 ? 9.673 -58.815 32.789 1.00 33.19 389 GLN A N 1
ATOM 3021 C CA . GLN A 1 389 ? 9.640 -60.247 32.487 1.00 33.19 389 GLN A CA 1
ATOM 3022 C C . GLN A 1 389 ? 10.715 -60.982 33.302 1.00 33.19 389 GLN A C 1
ATOM 3024 O O . GLN A 1 389 ? 11.908 -60.689 33.217 1.00 33.19 389 GLN A O 1
ATOM 3029 N N . LYS A 1 390 ? 10.264 -61.949 34.110 1.00 32.34 390 LYS A N 1
ATOM 3030 C CA . LYS A 1 390 ? 11.101 -62.929 34.814 1.00 32.34 390 LYS A CA 1
ATOM 3031 C C . LYS A 1 390 ? 11.911 -63.753 33.807 1.00 32.34 390 LYS A C 1
ATOM 3033 O O . LYS A 1 390 ? 11.366 -64.237 32.820 1.00 32.34 390 LYS A O 1
ATOM 3038 N N . ARG A 1 391 ? 13.201 -63.941 34.103 1.00 32.25 391 ARG A N 1
ATOM 3039 C CA . ARG A 1 391 ? 14.102 -64.859 33.391 1.00 32.25 391 ARG A CA 1
ATOM 3040 C C . ARG A 1 391 ? 13.642 -66.309 33.577 1.00 32.25 391 ARG A C 1
ATOM 3042 O O . ARG A 1 391 ? 13.355 -66.707 34.703 1.00 32.25 391 ARG A O 1
ATOM 3049 N N . SER A 1 392 ? 13.666 -67.081 32.493 1.00 27.12 392 SER A N 1
ATOM 3050 C CA . SER A 1 392 ? 13.765 -68.543 32.517 1.00 27.12 392 SER A CA 1
ATOM 3051 C C . SER A 1 392 ? 15.063 -68.932 31.820 1.00 27.12 392 SER A C 1
ATOM 3053 O O . SER A 1 392 ? 15.388 -68.386 30.767 1.00 27.12 392 SER A O 1
ATOM 3055 N N . ILE A 1 393 ? 15.804 -69.822 32.465 1.00 34.00 393 ILE A N 1
ATOM 3056 C CA . ILE A 1 393 ? 17.090 -70.385 32.060 1.00 34.00 393 ILE A CA 1
ATOM 3057 C C . ILE A 1 393 ? 16.800 -71.762 31.433 1.00 34.00 393 ILE A C 1
ATOM 3059 O O . ILE A 1 393 ? 15.949 -72.462 31.974 1.00 34.00 393 ILE A O 1
ATOM 3063 N N . ASP A 1 394 ? 17.377 -72.080 30.265 1.00 29.25 394 ASP A N 1
ATOM 3064 C CA . ASP A 1 394 ? 18.017 -73.378 29.934 1.00 29.25 394 ASP A CA 1
ATOM 3065 C C . ASP A 1 394 ? 18.196 -73.660 28.422 1.00 29.25 394 ASP A C 1
ATOM 3067 O O . ASP A 1 394 ? 17.319 -73.364 27.612 1.00 29.25 394 ASP A O 1
ATOM 3071 N N . ALA A 1 395 ? 19.348 -74.302 28.132 1.00 29.20 395 ALA A N 1
ATOM 3072 C CA . ALA A 1 395 ? 19.862 -74.962 26.906 1.00 29.20 395 ALA A CA 1
ATOM 3073 C C . ALA A 1 395 ? 20.231 -74.046 25.708 1.00 29.20 395 ALA A C 1
ATOM 3075 O O . ALA A 1 395 ? 19.352 -73.445 25.103 1.00 29.20 395 ALA A O 1
ATOM 3076 N N . VAL A 1 396 ? 21.491 -73.750 25.333 1.00 28.91 396 VAL A N 1
ATOM 3077 C CA . VAL A 1 396 ? 22.784 -74.475 25.132 1.00 28.91 396 VAL A CA 1
ATOM 3078 C C . VAL A 1 396 ? 22.864 -75.314 23.838 1.00 28.91 396 VAL A C 1
ATOM 3080 O O . VAL A 1 396 ? 22.001 -76.146 23.591 1.00 28.91 396 VAL A O 1
ATOM 3083 N N . ASP A 1 397 ? 23.966 -75.070 23.100 1.00 29.23 397 ASP A N 1
ATOM 3084 C CA . ASP A 1 397 ? 24.509 -75.638 21.841 1.00 29.23 397 ASP A CA 1
ATOM 3085 C C . ASP A 1 397 ? 24.038 -74.994 20.520 1.00 29.23 397 ASP A C 1
ATOM 3087 O O . ASP A 1 397 ? 22.855 -74.937 20.225 1.00 29.23 397 ASP A O 1
ATOM 3091 N N . GLY A 1 398 ? 24.886 -74.489 19.612 1.00 27.23 398 GLY A N 1
ATOM 3092 C CA . GLY A 1 398 ? 26.344 -74.350 19.543 1.00 27.23 398 GLY A CA 1
ATOM 3093 C C . GLY A 1 398 ? 26.767 -74.078 18.083 1.00 27.23 398 GLY A C 1
ATOM 3094 O O . GLY A 1 398 ? 26.229 -74.714 17.185 1.00 27.23 398 GLY A O 1
ATOM 3095 N N . THR A 1 399 ? 27.693 -73.129 17.853 1.00 27.34 399 THR A N 1
ATOM 3096 C CA . THR A 1 399 ? 28.794 -73.096 16.841 1.00 27.34 399 THR A CA 1
ATOM 3097 C C . THR A 1 399 ? 29.169 -71.688 16.318 1.00 27.34 399 THR A C 1
ATOM 3099 O O . THR A 1 399 ? 28.492 -71.079 15.502 1.00 27.34 399 THR A O 1
ATOM 3102 N N . MET A 1 400 ? 30.324 -71.238 16.831 1.00 25.97 400 MET A N 1
ATOM 3103 C CA . MET A 1 400 ? 31.491 -70.576 16.208 1.00 25.97 400 MET A CA 1
ATOM 3104 C C . MET A 1 400 ? 31.404 -69.209 15.484 1.00 25.97 400 MET A C 1
ATOM 3106 O O . MET A 1 400 ? 30.861 -69.047 14.398 1.00 25.97 400 MET A O 1
ATOM 3110 N N . HIS A 1 401 ? 32.125 -68.268 16.106 1.00 31.89 401 HIS A N 1
ATOM 3111 C CA . HIS A 1 401 ? 32.641 -66.962 15.664 1.00 31.89 401 HIS A CA 1
ATOM 3112 C C . HIS A 1 401 ? 33.883 -67.104 14.733 1.00 31.89 401 HIS A C 1
ATOM 3114 O O . HIS A 1 401 ? 34.432 -68.204 14.645 1.00 31.89 401 HIS A O 1
ATOM 3120 N N . PRO A 1 402 ? 34.374 -66.025 14.070 1.00 37.38 402 PRO A N 1
ATOM 3121 C CA . PRO A 1 402 ? 35.365 -65.140 14.709 1.00 37.38 402 PRO A CA 1
ATOM 3122 C C . PRO A 1 402 ? 35.162 -63.621 14.513 1.00 37.38 402 PRO A C 1
ATOM 3124 O O 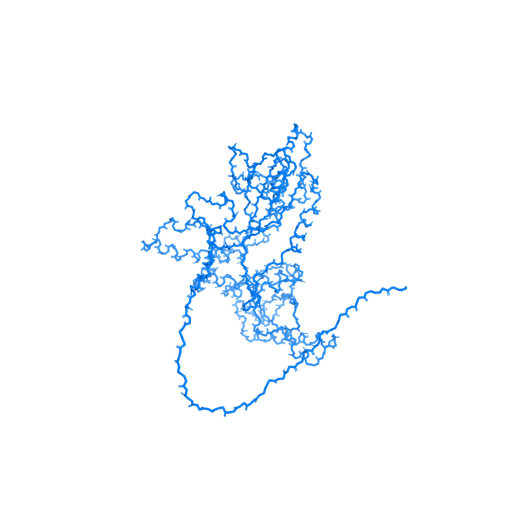. PRO A 1 402 ? 34.465 -63.151 13.619 1.00 37.38 402 PRO A O 1
ATOM 3127 N N . GLU A 1 403 ? 35.792 -62.898 15.442 1.00 29.45 403 GLU A N 1
ATOM 3128 C CA . GLU A 1 403 ? 35.956 -61.448 15.659 1.00 29.45 403 GLU A CA 1
ATOM 3129 C C . GLU A 1 403 ? 36.796 -60.769 14.536 1.00 29.45 403 GLU A C 1
ATOM 3131 O O . GLU A 1 403 ? 37.243 -61.446 13.619 1.00 29.45 403 GLU A O 1
ATOM 3136 N N . ALA A 1 404 ? 37.127 -59.469 14.468 1.00 32.06 404 ALA A N 1
ATOM 3137 C CA . ALA A 1 404 ? 37.303 -58.359 15.420 1.00 32.06 404 ALA A CA 1
ATOM 3138 C C . ALA A 1 404 ? 37.381 -57.033 14.590 1.00 32.06 404 ALA A C 1
ATOM 3140 O O . ALA A 1 404 ? 37.511 -57.102 13.373 1.00 32.06 404 ALA A O 1
ATOM 3141 N N . LYS A 1 405 ? 37.356 -55.783 15.080 1.00 30.69 405 LYS A N 1
ATOM 3142 C CA . LYS A 1 405 ? 38.065 -55.167 16.216 1.00 30.69 405 LYS A CA 1
ATOM 3143 C C . LYS A 1 405 ? 37.487 -53.761 16.477 1.00 30.69 405 LYS A C 1
ATOM 3145 O O . LYS A 1 405 ? 37.231 -53.003 15.546 1.00 30.69 405 LYS A O 1
ATOM 3150 N N . ARG A 1 406 ? 37.364 -53.404 17.756 1.00 27.95 406 ARG A N 1
ATOM 3151 C CA . ARG A 1 406 ? 37.097 -52.058 18.294 1.00 27.95 406 ARG A CA 1
ATOM 3152 C C . ARG A 1 406 ? 38.414 -51.523 18.869 1.00 27.95 406 ARG A C 1
ATOM 3154 O O . ARG A 1 406 ? 39.161 -52.310 19.446 1.00 27.95 406 ARG A O 1
ATOM 3161 N N . GLN A 1 407 ? 38.684 -50.222 18.767 1.00 28.64 407 GLN A N 1
ATOM 3162 C CA . GLN A 1 407 ? 39.777 -49.571 19.499 1.00 28.64 407 GLN A CA 1
ATOM 3163 C C . GLN A 1 407 ? 39.201 -48.501 20.437 1.00 28.64 407 GLN A C 1
ATOM 3165 O O . GLN A 1 407 ? 38.324 -47.729 20.052 1.00 28.64 407 GLN A O 1
ATOM 3170 N N . VAL A 1 408 ? 39.662 -48.534 21.687 1.00 30.03 408 VAL A N 1
ATOM 3171 C CA . VAL A 1 408 ? 39.318 -47.667 22.822 1.00 30.03 408 VAL A CA 1
ATOM 3172 C C . VAL A 1 408 ? 40.622 -47.088 23.371 1.00 30.03 408 VAL A C 1
ATOM 3174 O O . VAL A 1 408 ? 41.598 -47.826 23.471 1.00 30.03 408 VAL A O 1
ATOM 3177 N N . SER A 1 409 ? 40.594 -45.826 23.799 1.00 28.91 409 SER A N 1
ATOM 3178 C CA . SER A 1 409 ? 41.313 -45.273 24.968 1.00 28.91 409 SER A CA 1
ATOM 3179 C C . SER A 1 409 ? 40.754 -43.855 25.184 1.00 28.91 409 SER A C 1
ATOM 3181 O O . SER A 1 409 ? 40.682 -43.082 24.238 1.00 28.91 409 SER A O 1
ATOM 3183 N N . SER A 1 410 ? 40.084 -43.474 26.277 1.00 28.56 410 SER A N 1
ATOM 3184 C CA . SER A 1 410 ? 40.454 -43.397 27.702 1.00 28.56 410 SER A CA 1
ATOM 3185 C C . SER A 1 410 ? 41.756 -42.636 27.973 1.00 28.56 410 SER A C 1
ATOM 3187 O O . SER A 1 410 ? 42.839 -43.155 27.724 1.00 28.56 410 SER A O 1
ATOM 3189 N N . ASN A 1 411 ? 41.642 -41.432 28.540 1.00 31.56 411 ASN A N 1
ATOM 3190 C CA . ASN A 1 411 ? 42.154 -41.135 29.883 1.00 31.56 411 ASN A CA 1
ATOM 3191 C C . ASN A 1 411 ? 41.763 -39.714 30.309 1.00 31.56 411 ASN A C 1
ATOM 3193 O O . ASN A 1 411 ? 42.078 -38.740 29.632 1.00 31.56 411 ASN A O 1
ATOM 3197 N N . GLY A 1 412 ? 41.094 -39.619 31.457 1.00 27.52 412 GLY A N 1
ATOM 3198 C CA . GLY A 1 412 ? 41.072 -38.410 32.270 1.00 27.52 412 GLY A CA 1
ATOM 3199 C C . GLY A 1 412 ? 42.239 -38.425 33.254 1.00 27.52 412 GLY A C 1
ATOM 3200 O O . GLY A 1 412 ? 42.682 -39.496 33.660 1.00 27.52 412 GLY A O 1
ATOM 3201 N N . PHE A 1 413 ? 42.694 -37.241 33.656 1.00 30.30 413 PHE A N 1
ATOM 3202 C CA . PHE A 1 413 ? 43.395 -37.019 34.918 1.00 30.30 413 PHE A CA 1
ATOM 3203 C C . PHE A 1 413 ? 43.019 -35.644 35.482 1.00 30.30 413 PHE A C 1
ATOM 3205 O O . PHE A 1 413 ? 42.708 -34.708 34.748 1.00 30.30 413 PHE A O 1
ATOM 3212 N N . THR A 1 414 ? 42.971 -35.607 36.807 1.00 33.22 414 THR A N 1
ATOM 3213 C CA . THR A 1 414 ? 42.404 -34.603 37.710 1.00 33.22 414 THR A CA 1
ATOM 3214 C C . THR A 1 414 ? 43.465 -33.663 38.309 1.00 33.22 414 THR A C 1
ATOM 3216 O O . THR A 1 414 ? 44.659 -33.909 38.176 1.00 33.22 414 THR A O 1
ATOM 3219 N N . HIS A 1 415 ? 42.962 -32.678 39.075 1.00 31.94 415 HIS A N 1
ATOM 3220 C CA . HIS A 1 415 ? 43.607 -31.784 40.063 1.00 31.94 415 HIS A CA 1
ATOM 3221 C C . HIS A 1 415 ? 44.219 -30.484 39.509 1.00 31.94 415 HIS A C 1
ATOM 3223 O O . HIS A 1 415 ? 45.058 -30.524 38.625 1.00 31.94 415 HIS A O 1
ATOM 3229 N N . ALA A 1 416 ? 43.724 -29.280 39.836 1.00 30.48 416 ALA A N 1
ATOM 3230 C CA . ALA A 1 416 ? 43.452 -28.573 41.109 1.00 30.48 416 ALA A CA 1
ATOM 3231 C C . ALA A 1 416 ? 44.565 -27.550 41.449 1.00 30.48 416 ALA A C 1
ATOM 3233 O O . ALA A 1 416 ? 45.743 -27.830 41.278 1.00 30.48 416 ALA A O 1
ATOM 3234 N N . ALA A 1 417 ? 44.106 -26.368 41.886 1.00 30.91 417 ALA A N 1
ATOM 3235 C CA . ALA A 1 417 ? 44.774 -25.107 42.259 1.00 30.91 417 ALA A CA 1
ATOM 3236 C C . ALA A 1 417 ? 46.107 -25.240 43.049 1.00 30.91 417 ALA A C 1
ATOM 3238 O O . ALA A 1 417 ? 46.328 -26.247 43.709 1.00 30.91 417 ALA A O 1
ATOM 3239 N N . THR A 1 418 ? 47.028 -24.265 43.141 1.00 31.83 418 THR A N 1
ATOM 3240 C CA . THR A 1 418 ? 46.920 -22.829 43.532 1.00 31.83 418 THR A CA 1
ATOM 3241 C C . THR A 1 418 ? 48.337 -22.156 43.383 1.00 31.83 418 THR A C 1
ATOM 3243 O O . THR A 1 418 ? 49.202 -22.785 42.782 1.00 31.83 418 THR A O 1
ATOM 3246 N N . PRO A 1 419 ? 48.644 -20.941 43.905 1.00 45.22 419 PRO A N 1
ATOM 3247 C CA . PRO A 1 419 ? 48.895 -19.691 43.168 1.00 45.22 419 PRO A CA 1
ATOM 3248 C C . PRO A 1 419 ? 50.367 -19.196 43.156 1.00 45.22 419 PRO A C 1
ATOM 3250 O O . PRO A 1 419 ? 51.213 -19.696 43.895 1.00 45.22 419 PRO A O 1
ATOM 3253 N N . ALA A 1 420 ? 50.619 -18.120 42.403 1.00 33.62 420 ALA A N 1
ATOM 3254 C CA . ALA A 1 420 ? 51.461 -16.980 42.794 1.00 33.62 420 ALA A CA 1
ATOM 3255 C C . ALA A 1 420 ? 51.060 -15.757 41.962 1.00 33.62 420 ALA A C 1
ATOM 3257 O O . ALA A 1 420 ? 50.833 -15.950 40.744 1.00 33.62 420 ALA A O 1
#

pLDDT: mean 73.62, std 19.04, range [25.97, 94.44]

Foldseek 3Di:
DDDPDDQPPDDQDPPVNQVVVQVVQLVVQLVVCVVVVHDPVLSVQQHGEDFDFFCNLLVQDDDDDDDDAPWDFDQDPNDTDTDHDADFPDSHDDHPDDLQDPVRVPPGDPRNVVSSVRRNLRVVLCVLAPDSVVLSVVLNVVVVVCVVVVQEDVVVPHDHRSRSSVVSSVVRNCVVVVVCCVVVNDPPVVSVDDDCQLAPDFFKKKKKKKKFLDPLLCLLLVLLLLLLVPDFKWKKFKFFADDVVVVVVVQQPDPPRTDPPDDTDICVGVVPVNSPCCNVVSCLPDARDDPPPDDDSPNGMMMMIMGIDGDDFDAPDVPHDRDDDCPVVQVVSQCVSCVRPRRDPPGIHMDIDMDGSQRDDPVVDDVPRDGDDDPDPPPDDPDPDDDDDDDDDDDDDDDDDDDDDDDDDDDDDDDDDDDD